Protein AF-A0A8J2NF61-F1 (afdb_monomer)

pLDDT: mean 75.64, std 18.75, range [23.52, 97.56]

Solvent-accessible surface area (backbone atoms only — not comparable to full-atom values): 39132 Å² total; per-residue (Å²): 112,72,52,61,68,61,52,54,60,71,24,39,60,78,70,60,97,86,65,74,91,70,101,68,91,78,82,49,68,45,54,24,46,35,42,34,38,42,14,49,82,55,104,59,37,68,61,49,48,54,55,46,53,54,45,41,53,51,30,41,52,40,53,55,45,45,60,73,76,47,69,57,66,57,55,39,48,50,37,54,77,70,64,51,61,78,91,74,47,69,84,48,62,67,56,49,53,50,42,49,49,54,50,56,77,29,54,48,72,49,77,43,70,58,77,91,35,49,76,41,52,74,64,52,49,20,57,46,37,67,73,53,64,90,49,87,51,72,32,22,32,43,46,58,53,31,28,36,36,42,44,32,61,70,35,51,56,28,44,67,68,38,41,65,45,39,34,40,33,43,35,85,62,77,87,62,97,35,76,32,44,42,28,32,46,38,73,32,51,60,38,48,51,32,36,41,75,72,31,64,93,53,38,61,42,52,36,32,38,92,67,67,74,73,50,42,81,46,30,30,56,75,57,64,49,85,60,82,54,42,17,70,57,57,39,78,54,92,84,88,90,88,84,90,91,88,91,93,89,90,95,94,90,90,93,90,95,93,92,91,94,93,92,90,89,90,91,81,79,51,56,41,55,87,42,62,63,89,79,37,84,88,57,57,71,62,27,35,56,32,51,36,41,74,32,54,36,46,57,76,53,68,75,24,41,61,82,57,86,74,65,54,83,92,41,68,69,64,46,57,59,48,58,38,70,63,25,58,50,31,46,52,48,47,42,53,46,28,61,70,46,61,71,84,65,93,85,52,94,88,60,64,85,47,50,45,57,36,11,26,44,39,46,45,66,56,48,61,38,57,32,92,86,80,67,45,45,27,33,54,60,57,68,72,50,76,92,48,78,86,73,44,54,69,69,61,54,52,26,71,40,53,53,50,49,44,50,54,28,47,75,33,64,42,37,70,50,39,72,71,54,29,56,52,46,51,49,32,29,75,74,57,69,62,87,77,88,58,68,69,55,69,62,90,64,76,82,77,75,70,81,79,88,39,72,93,69,37,72,45,70,37,45,87,86,38,26,32,38,59,50,17,59,74,67,32,22,29,4,50,53,39,45,73,60,31,59,96,81,47,94,42,41,83,63,38,63,62,68,45,77,36,42,50,60,75,29,24,52,56,44,73,66,52,99,86,60,42,58,66,57,50,25,63,74,71,71,52,64,85,68,46,46,41,74,45,35,64,61,38,46,100,84,40,76,43,50,58,64,52,24,70,56,24,15,37,20,36,29,73,40,55,56,41,53,76,63,48,63,42,60,56,54,72,69,67,78,78,81,87,79,94,76,70,95,84,63,82,39,88,47,81,43,84,79,58,97,87,37,55,70,41,64,75,34,39,82,42,12,28,39,76,44,67,39,51,93,83,64,44,71,62,53,60,27,61,82,58,67,37,93,47,70,68,56,44,38,70,33,21,62,53,43,37,97,90,44,43,68,82,39,62,54,62,54,24,28,43,31,56,23,62,21,96,70,42,83,62,80,133

InterPro domains:
  IPR018392 LysM domain [PF01476] (460-478)
  IPR018392 LysM domain [PF01476] (511-537)
  IPR0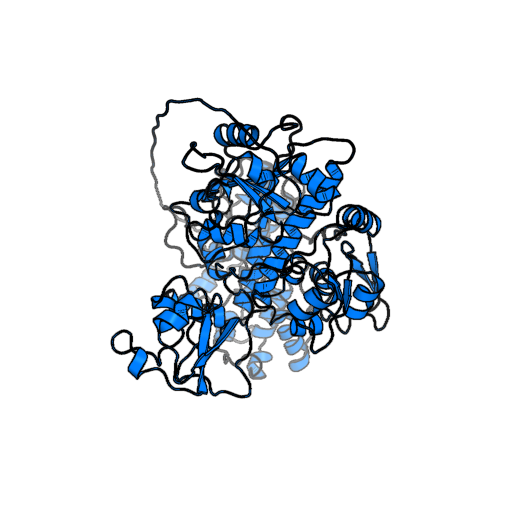18392 LysM domain [PS51782] (458-504)
  IPR018392 LysM domain [PS51782] (509-555)
  IPR018392 LysM domain [PS51782] (611-660)
  IPR018392 LysM domain [SM00257] (459-505)
  IPR018392 LysM domain [SM00257] (510-561)
  IPR018392 LysM domain [SM00257] (612-661)
  IPR018392 LysM domain [cd00118] (458-504)
  IPR018392 LysM domain [cd00118] (509-547)
  IPR052210 Secreted LysM effector LysM1-like [PTHR34997] (274-662)

Structure (mmCIF, N/CA/C/O backbone):
data_AF-A0A8J2NF61-F1
#
_entry.id   AF-A0A8J2NF61-F1
#
loop_
_atom_site.group_PDB
_atom_site.id
_atom_site.type_symbol
_atom_site.label_atom_id
_atom_site.label_alt_id
_atom_site.label_comp_id
_atom_site.label_asym_id
_atom_site.label_entity_id
_atom_site.label_seq_id
_atom_site.pdbx_PDB_ins_code
_atom_site.Cartn_x
_atom_site.Cartn_y
_atom_site.Cartn_z
_atom_site.occupancy
_atom_site.B_iso_or_equiv
_atom_site.auth_seq_id
_atom_site.auth_comp_id
_atom_site.auth_asym_id
_atom_site.auth_atom_id
_atom_site.pdbx_PDB_model_num
ATOM 1 N N . MET A 1 1 ? 17.157 3.181 0.635 1.00 55.59 1 MET A N 1
ATOM 2 C CA . MET A 1 1 ? 15.733 3.588 0.714 1.00 55.59 1 MET A CA 1
ATOM 3 C C . MET A 1 1 ? 15.510 4.379 1.998 1.00 55.59 1 MET A C 1
ATOM 5 O O . MET A 1 1 ? 16.414 4.394 2.833 1.00 55.59 1 MET A O 1
ATOM 9 N N . ALA A 1 2 ? 14.354 5.028 2.176 1.00 59.91 2 ALA A N 1
ATOM 10 C CA . ALA A 1 2 ? 13.912 5.368 3.531 1.00 59.91 2 ALA A CA 1
ATOM 11 C C . ALA A 1 2 ? 13.469 4.078 4.251 1.00 59.91 2 ALA A C 1
ATOM 13 O O . ALA A 1 2 ? 13.297 3.039 3.614 1.00 59.91 2 ALA A O 1
ATOM 14 N N . ARG A 1 3 ? 13.326 4.130 5.576 1.00 76.94 3 ARG A N 1
ATOM 15 C CA . ARG A 1 3 ? 12.734 3.046 6.371 1.00 76.94 3 ARG A CA 1
ATOM 16 C C . ARG A 1 3 ? 11.268 3.395 6.716 1.00 76.94 3 ARG A C 1
ATOM 18 O O . ARG A 1 3 ? 10.995 4.587 6.900 1.00 76.94 3 ARG A O 1
ATOM 25 N N . PRO A 1 4 ? 10.337 2.427 6.818 1.00 80.94 4 PRO A N 1
ATOM 26 C CA . PRO A 1 4 ? 8.906 2.673 7.050 1.00 80.94 4 PRO A CA 1
ATOM 27 C C . PRO A 1 4 ? 8.578 3.622 8.213 1.00 80.94 4 PRO A C 1
ATOM 29 O O . PRO A 1 4 ? 7.785 4.553 8.051 1.00 80.94 4 PRO A O 1
ATOM 32 N N . TYR A 1 5 ? 9.245 3.478 9.363 1.00 80.00 5 TYR A N 1
ATOM 33 C CA . TYR A 1 5 ? 9.085 4.396 10.495 1.00 80.00 5 TYR A CA 1
ATOM 34 C C . TYR A 1 5 ? 9.441 5.844 10.122 1.00 80.00 5 TYR A C 1
ATOM 36 O O . TYR A 1 5 ? 8.773 6.786 10.548 1.00 80.00 5 TYR A O 1
ATOM 44 N N . ALA A 1 6 ? 10.494 6.036 9.322 1.00 76.06 6 ALA A N 1
ATOM 45 C CA . ALA A 1 6 ? 10.950 7.355 8.899 1.00 76.06 6 ALA A CA 1
ATOM 46 C C . ALA A 1 6 ? 9.984 8.013 7.905 1.00 76.06 6 ALA A C 1
ATOM 48 O O . ALA A 1 6 ? 9.795 9.226 7.970 1.00 76.06 6 ALA A O 1
ATOM 49 N N . MET A 1 7 ? 9.349 7.225 7.031 1.00 82.00 7 MET A N 1
ATOM 50 C CA . MET A 1 7 ? 8.282 7.704 6.146 1.00 82.00 7 MET A CA 1
ATOM 51 C C . MET A 1 7 ? 7.106 8.216 6.985 1.00 82.00 7 MET A C 1
ATOM 53 O O . MET A 1 7 ? 6.833 9.415 6.972 1.00 82.00 7 MET A O 1
ATOM 57 N N . LEU A 1 8 ? 6.505 7.361 7.822 1.00 80.56 8 LEU A N 1
ATOM 58 C CA . LEU A 1 8 ? 5.384 7.744 8.691 1.00 80.56 8 LEU A CA 1
ATOM 59 C C . LEU A 1 8 ? 5.706 8.925 9.614 1.00 80.56 8 LEU A C 1
ATOM 61 O O . LEU A 1 8 ? 4.867 9.800 9.818 1.00 80.56 8 LEU A O 1
ATOM 65 N N . LYS A 1 9 ? 6.921 8.991 10.170 1.00 77.75 9 LYS A N 1
ATOM 66 C CA . LYS A 1 9 ? 7.352 10.124 11.001 1.00 77.75 9 LYS A CA 1
ATOM 67 C C . LYS A 1 9 ? 7.257 11.453 10.241 1.00 77.75 9 LYS A C 1
ATOM 69 O O . LYS A 1 9 ? 6.843 12.446 10.834 1.00 77.75 9 LYS A O 1
ATOM 74 N N . ASN A 1 10 ? 7.602 11.477 8.956 1.00 72.62 10 ASN A N 1
ATOM 75 C CA . ASN A 1 10 ? 7.527 12.687 8.136 1.00 72.62 10 ASN A CA 1
ATOM 76 C C . ASN A 1 10 ? 6.099 12.999 7.655 1.00 72.62 10 ASN A C 1
ATOM 78 O O . ASN A 1 10 ? 5.772 14.171 7.492 1.00 72.62 10 ASN A O 1
ATOM 82 N N . LEU A 1 11 ? 5.236 11.985 7.518 1.00 75.12 11 LEU A N 1
ATOM 83 C CA . LEU A 1 11 ? 3.799 12.167 7.259 1.00 75.12 11 LEU A CA 1
ATOM 84 C C . LEU A 1 11 ? 3.010 12.646 8.488 1.00 75.12 11 LEU A C 1
ATOM 86 O O . LEU A 1 11 ? 1.860 13.064 8.346 1.00 75.12 11 LEU A O 1
ATOM 90 N N . SER A 1 12 ? 3.590 12.569 9.692 1.00 70.81 12 SER A N 1
ATOM 91 C CA . SER A 1 12 ? 2.889 12.902 10.935 1.00 70.81 12 SER A CA 1
ATOM 92 C C . SER A 1 12 ? 2.620 14.405 11.093 1.00 70.81 12 SER A C 1
ATOM 94 O O . SER A 1 12 ? 3.511 15.248 10.953 1.00 70.81 12 SER A O 1
ATOM 96 N N . CYS A 1 13 ? 1.374 14.755 11.417 1.00 59.25 13 CYS A N 1
ATOM 97 C CA . CYS A 1 13 ? 0.970 16.138 11.639 1.00 59.25 13 CYS A CA 1
ATOM 98 C C . CYS A 1 13 ? 1.566 16.684 12.949 1.00 59.25 13 CYS A C 1
ATOM 100 O O . CYS A 1 13 ? 1.254 16.161 14.024 1.00 59.25 13 CYS A O 1
ATOM 102 N N . PRO A 1 14 ? 2.343 17.785 12.926 1.00 49.78 14 PRO A N 1
ATOM 103 C CA . PRO A 1 14 ? 2.642 18.513 14.151 1.00 49.78 14 PRO A CA 1
ATOM 104 C C . PRO A 1 14 ? 1.347 19.164 14.675 1.00 49.78 14 PRO A C 1
ATOM 106 O O . PRO A 1 14 ? 0.644 19.809 13.890 1.00 49.78 14 PRO A O 1
ATOM 109 N N . PRO A 1 15 ? 1.017 19.045 15.975 1.00 41.97 15 PRO A N 1
ATOM 110 C CA . PRO A 1 15 ? -0.194 19.650 16.519 1.00 41.97 15 PRO A CA 1
ATOM 111 C C . PRO A 1 15 ? -0.151 21.181 16.371 1.00 41.97 15 PRO A C 1
ATOM 113 O O . PRO A 1 15 ? 0.921 21.785 16.503 1.00 41.97 15 PRO A O 1
ATOM 116 N N . PRO A 1 16 ? -1.295 21.844 16.114 1.00 40.72 16 PRO A N 1
ATOM 117 C CA . PRO A 1 16 ? -1.340 23.296 15.991 1.00 40.72 16 PRO A CA 1
ATOM 118 C C . PRO A 1 16 ? -0.875 23.963 17.292 1.00 40.72 16 PRO A C 1
ATOM 120 O O . PRO A 1 16 ? -1.203 23.510 18.386 1.00 40.72 16 PRO A O 1
ATOM 123 N N . LEU A 1 17 ? -0.157 25.087 17.183 1.00 40.28 17 LEU A N 1
ATOM 124 C CA . LEU A 1 17 ? 0.559 25.763 18.287 1.00 40.28 17 LEU A CA 1
ATOM 125 C C . LEU A 1 17 ? -0.300 26.215 19.494 1.00 40.28 17 LEU A C 1
ATOM 127 O O . LEU A 1 17 ? 0.250 26.723 20.466 1.00 40.28 17 LEU A O 1
ATOM 131 N N . ARG A 1 18 ? -1.628 26.046 19.453 1.00 39.50 18 ARG A N 1
ATOM 132 C CA . ARG A 1 18 ? -2.535 26.238 20.602 1.00 39.50 18 ARG A CA 1
ATOM 133 C C . ARG A 1 18 ? -2.786 24.961 21.422 1.00 39.50 18 ARG A C 1
ATOM 135 O O . ARG A 1 18 ? -3.383 25.061 22.486 1.00 39.50 18 ARG A O 1
ATOM 142 N N . MET A 1 19 ? -2.371 23.782 20.949 1.00 40.25 19 MET A N 1
ATOM 143 C CA . MET A 1 19 ? -2.705 22.475 21.535 1.00 40.25 19 MET A CA 1
ATOM 144 C C . MET A 1 19 ? -1.471 21.680 21.981 1.00 40.25 19 MET A C 1
ATOM 146 O O . MET A 1 19 ? -1.219 20.569 21.519 1.00 40.25 19 MET A O 1
ATOM 150 N N . GLN A 1 20 ? -0.731 22.225 22.947 1.00 34.28 20 GLN A N 1
ATOM 151 C CA . GLN A 1 20 ? 0.020 21.417 23.912 1.00 34.28 20 GLN A CA 1
ATOM 152 C C . GLN A 1 20 ? -0.138 22.031 25.316 1.00 34.28 20 GLN A C 1
ATOM 154 O O . GLN A 1 20 ? -0.171 23.259 25.418 1.00 34.28 20 GLN A O 1
ATOM 159 N N . PRO A 1 21 ? -0.217 21.224 26.395 1.00 42.59 21 PRO A N 1
ATOM 160 C CA . PRO A 1 21 ? -0.034 19.772 26.433 1.00 42.59 21 PRO A CA 1
ATOM 161 C C . PRO A 1 21 ? -1.347 18.974 26.571 1.00 42.59 21 PRO A C 1
ATOM 163 O O . PRO A 1 21 ? -2.192 19.284 27.405 1.00 42.59 21 PRO A O 1
ATOM 166 N N . VAL A 1 22 ? -1.454 17.862 25.838 1.00 35.28 22 VAL A N 1
ATOM 167 C CA . VAL A 1 22 ? -2.349 16.739 26.172 1.00 35.28 22 VAL A CA 1
ATOM 168 C C . VAL A 1 22 ? -1.503 15.459 26.169 1.00 35.28 22 VAL A C 1
ATOM 170 O O . VAL A 1 22 ? -0.824 15.202 25.174 1.00 35.28 22 VAL A O 1
ATOM 173 N N . PRO A 1 23 ? -1.492 14.652 27.246 1.00 39.75 23 PRO A N 1
ATOM 174 C CA . PRO A 1 23 ? -0.738 13.402 27.280 1.00 39.75 23 PRO A CA 1
ATOM 175 C C . PRO A 1 23 ? -1.508 12.281 26.559 1.00 39.75 23 PRO A C 1
ATOM 177 O O . PRO A 1 23 ? -2.291 11.556 27.169 1.00 39.75 23 PRO A O 1
ATOM 180 N N . GLY A 1 24 ? -1.286 12.127 25.250 1.00 36.94 24 GLY A N 1
ATOM 181 C CA . GLY A 1 24 ? -1.871 11.038 24.461 1.00 36.94 24 GLY A CA 1
ATOM 182 C C . GLY A 1 24 ? -1.323 10.967 23.035 1.00 36.94 24 GLY A C 1
ATOM 183 O O . GLY A 1 24 ? -1.363 11.951 22.303 1.00 36.94 24 GLY A O 1
ATOM 184 N N . ASN A 1 25 ? -0.828 9.794 22.627 1.00 42.88 25 ASN A N 1
ATOM 185 C CA . ASN A 1 25 ? -0.197 9.571 21.319 1.00 42.88 25 ASN A CA 1
ATOM 186 C C . ASN A 1 25 ? -1.224 9.382 20.183 1.00 42.88 25 ASN A C 1
ATOM 188 O O . ASN A 1 25 ? -1.241 8.335 19.536 1.00 42.88 25 ASN A O 1
ATOM 192 N N . ILE A 1 26 ? -2.064 10.385 19.912 1.00 39.31 26 ILE A N 1
ATOM 193 C CA . ILE A 1 26 ? -2.838 10.419 18.661 1.00 39.31 26 ILE A CA 1
ATOM 194 C C . ILE A 1 26 ? -1.869 10.804 17.536 1.00 39.31 26 ILE A C 1
ATOM 196 O O . ILE A 1 26 ? -1.595 11.982 17.309 1.00 39.31 26 ILE A O 1
ATOM 200 N N . LYS A 1 27 ? -1.306 9.798 16.856 1.00 49.47 27 LYS A N 1
ATOM 201 C CA . LYS A 1 27 ? -0.513 10.002 15.638 1.00 49.47 27 LYS A CA 1
ATOM 202 C C . LYS A 1 27 ? -1.470 10.306 14.481 1.00 49.47 27 LYS A C 1
ATOM 204 O O . LYS A 1 27 ? -1.953 9.392 13.825 1.00 49.47 27 LYS A O 1
ATOM 209 N N . CYS A 1 28 ? -1.767 11.584 14.266 1.00 58.38 28 CYS A N 1
ATOM 210 C CA . CYS A 1 28 ? -2.411 12.030 13.033 1.00 58.38 28 CYS A CA 1
ATOM 211 C C . CYS A 1 28 ? -1.378 12.005 11.894 1.00 58.38 28 CYS A C 1
ATOM 213 O O . CYS A 1 28 ? -0.247 12.465 12.083 1.00 58.38 28 CYS A O 1
ATOM 215 N N . TYR A 1 29 ? -1.762 11.462 10.743 1.00 65.19 29 TYR A N 1
ATOM 216 C CA . TYR A 1 29 ? -0.934 11.346 9.546 1.00 65.19 29 TYR A CA 1
ATOM 217 C C . TYR A 1 29 ? -1.628 12.023 8.360 1.00 65.19 29 TYR A C 1
ATOM 219 O O . TYR A 1 29 ? -2.853 12.080 8.309 1.00 65.19 29 TYR A O 1
ATOM 227 N N . THR A 1 30 ? -0.835 12.520 7.415 1.00 73.06 30 THR A N 1
ATOM 228 C CA . THR A 1 30 ? -1.308 13.038 6.121 1.00 73.06 30 THR A CA 1
ATOM 229 C C . THR A 1 30 ? -1.265 11.945 5.052 1.00 73.06 30 THR A C 1
ATOM 231 O O . THR A 1 30 ? -0.402 11.065 5.113 1.00 73.06 30 THR A O 1
ATOM 234 N N . TYR A 1 31 ? -2.170 12.017 4.069 1.00 81.94 31 TYR A N 1
ATOM 235 C CA . TYR A 1 31 ? -2.072 11.228 2.836 1.00 81.94 31 TYR A CA 1
ATOM 236 C C . TYR A 1 31 ? -0.766 11.531 2.099 1.00 81.94 31 TYR A C 1
ATOM 238 O O . TYR A 1 31 ? -0.239 12.648 2.187 1.00 81.94 31 TYR A O 1
ATOM 246 N N . TRP A 1 32 ? -0.252 10.545 1.367 1.00 88.75 32 TRP A N 1
ATOM 247 C CA . TRP A 1 32 ? 1.003 10.669 0.634 1.00 88.75 32 TRP A CA 1
ATOM 248 C C . TRP A 1 32 ? 0.960 10.011 -0.736 1.00 88.75 32 TRP A C 1
ATOM 250 O O . TRP A 1 32 ? 0.168 9.112 -0.986 1.00 88.75 32 TRP A O 1
ATOM 260 N N . GLY A 1 33 ? 1.844 10.456 -1.623 1.00 90.56 33 GLY A N 1
ATOM 261 C CA . GLY A 1 33 ? 1.834 10.050 -3.020 1.00 90.56 33 GLY A CA 1
ATOM 262 C C . GLY A 1 33 ? 1.911 11.258 -3.939 1.00 90.56 33 GLY A C 1
ATOM 263 O O . GLY A 1 33 ? 2.716 12.159 -3.699 1.00 90.56 33 GLY A O 1
ATOM 264 N N . PHE A 1 34 ? 1.137 11.253 -5.022 1.00 94.25 34 PHE A N 1
ATOM 265 C CA . PHE A 1 34 ? 1.374 12.136 -6.166 1.00 94.25 34 PHE A CA 1
ATOM 266 C C . PHE A 1 34 ? 0.077 12.574 -6.847 1.00 94.25 34 PHE A C 1
ATOM 268 O O . PHE A 1 34 ? -0.780 11.742 -7.133 1.00 94.25 34 PHE A O 1
ATOM 275 N N . THR A 1 35 ? -0.019 13.845 -7.236 1.00 94.56 35 THR A N 1
ATOM 276 C CA . THR A 1 35 ? -0.962 14.251 -8.290 1.00 94.56 35 THR A CA 1
ATOM 277 C C . THR A 1 35 ? -0.539 13.680 -9.639 1.00 94.56 35 THR A C 1
ATOM 279 O O . THR A 1 35 ? 0.636 13.765 -10.003 1.00 94.56 35 THR A O 1
ATOM 282 N N . ILE A 1 36 ? -1.494 13.146 -10.401 1.00 96.31 36 ILE A N 1
ATOM 283 C CA . ILE A 1 36 ? -1.304 12.625 -11.755 1.00 96.31 36 ILE A CA 1
ATOM 284 C C . ILE A 1 36 ? -2.250 13.302 -12.754 1.00 96.31 36 ILE A C 1
ATOM 286 O O . ILE A 1 36 ? -3.471 13.223 -12.642 1.00 96.31 36 ILE A O 1
ATOM 290 N N . TYR A 1 37 ? -1.668 13.957 -13.759 1.00 96.75 37 TYR A N 1
ATOM 291 C CA . TYR A 1 37 ? -2.390 14.637 -14.835 1.00 96.75 37 TYR A CA 1
ATOM 292 C C . TYR A 1 37 ? -2.579 13.719 -16.043 1.00 96.75 37 TYR A C 1
ATOM 294 O O . TYR A 1 37 ? -1.600 13.203 -16.583 1.00 96.75 37 TYR A O 1
ATOM 302 N N . ARG A 1 38 ? -3.824 13.564 -16.506 1.00 96.94 38 ARG A N 1
ATOM 303 C CA . ARG A 1 38 ? -4.162 12.927 -17.785 1.00 96.94 38 ARG A CA 1
ATOM 304 C C . ARG A 1 38 ? -4.278 13.996 -18.868 1.00 96.94 38 ARG A C 1
ATOM 306 O O . ARG A 1 38 ? -5.183 14.828 -18.817 1.00 96.94 38 ARG A O 1
ATOM 313 N N . THR A 1 39 ? -3.408 13.937 -19.874 1.00 96.94 39 THR A N 1
ATOM 314 C CA . THR A 1 39 ? -3.374 14.919 -20.978 1.00 96.94 39 THR A CA 1
ATOM 315 C C . THR A 1 39 ? -3.569 14.297 -22.360 1.00 96.94 39 THR A C 1
ATOM 317 O O . THR A 1 39 ? -3.277 14.925 -23.376 1.00 96.94 39 THR A O 1
ATOM 320 N N . HIS A 1 40 ? -4.085 13.064 -22.432 1.00 94.88 40 HIS A N 1
ATOM 321 C CA . HIS A 1 40 ? -4.491 12.471 -23.706 1.00 94.88 40 HIS A CA 1
ATOM 322 C C . HIS A 1 40 ? -5.834 11.729 -23.655 1.00 94.88 40 HIS A C 1
ATOM 324 O O . HIS A 1 40 ? -6.007 10.733 -22.940 1.00 94.88 40 HIS A O 1
ATOM 330 N N . TYR A 1 41 ? -6.762 12.181 -24.498 1.00 93.31 41 TYR A N 1
ATOM 331 C CA . TYR A 1 41 ? -8.118 11.658 -24.623 1.00 93.31 41 TYR A CA 1
ATOM 332 C C . TYR A 1 41 ? -8.339 11.128 -26.044 1.00 93.31 41 TYR A C 1
ATOM 334 O O . TYR A 1 41 ? -8.246 11.850 -27.035 1.00 93.31 41 TYR A O 1
ATOM 342 N N . SER A 1 42 ? -8.608 9.829 -26.166 1.00 87.50 42 SER A N 1
ATOM 343 C CA . SER A 1 42 ? -8.864 9.173 -27.452 1.00 87.50 42 SER A CA 1
ATOM 344 C C . SER A 1 42 ? -9.778 7.952 -27.281 1.00 87.50 42 SER A C 1
ATOM 346 O O . SER A 1 42 ? -9.971 7.507 -26.148 1.00 87.50 42 SER A O 1
ATOM 348 N N . PRO A 1 43 ? -10.364 7.392 -28.365 1.00 77.56 43 PRO A N 1
ATOM 349 C CA . PRO A 1 43 ? -11.260 6.226 -28.309 1.00 77.56 43 PRO A CA 1
ATOM 350 C C . PRO A 1 43 ? -10.567 4.923 -27.854 1.00 77.56 43 PRO A C 1
ATOM 352 O O . PRO A 1 43 ? -10.345 4.001 -28.639 1.00 77.56 43 PRO A O 1
ATOM 355 N N . GLY A 1 44 ? -10.225 4.857 -26.569 1.00 75.94 44 GLY A N 1
ATOM 356 C CA . GLY A 1 44 ? -9.436 3.800 -25.942 1.00 75.94 44 GLY A CA 1
ATOM 357 C C . GLY A 1 44 ? -8.659 4.257 -24.701 1.00 75.94 44 GLY A C 1
ATOM 358 O O . GLY A 1 44 ? -8.409 3.420 -23.830 1.00 75.94 44 GLY A O 1
ATOM 359 N N . SER A 1 45 ? -8.336 5.554 -24.567 1.00 84.38 45 SER A N 1
ATOM 360 C CA . SER A 1 45 ? -7.432 6.008 -23.500 1.00 84.38 45 SER A CA 1
ATOM 361 C C . SER A 1 45 ? -8.040 6.015 -22.100 1.00 84.38 45 SER A C 1
ATOM 363 O O . SER A 1 45 ? -7.279 5.969 -21.144 1.00 84.38 45 SER A O 1
ATOM 365 N N . ASP A 1 46 ? -9.367 5.944 -21.947 1.00 84.50 46 ASP A N 1
ATOM 366 C CA . ASP A 1 46 ? -10.006 5.731 -20.633 1.00 84.50 46 ASP A CA 1
ATOM 367 C C . ASP A 1 46 ? -9.549 4.405 -20.009 1.00 84.50 46 ASP A C 1
ATOM 369 O O . ASP A 1 46 ? -9.138 4.341 -18.856 1.00 84.50 46 ASP A O 1
ATOM 373 N N . LYS A 1 47 ? -9.491 3.346 -20.820 1.00 80.94 47 LYS A N 1
ATOM 374 C CA . LYS A 1 47 ? -9.008 2.032 -20.388 1.00 80.94 47 LYS A CA 1
ATOM 375 C C . LYS A 1 47 ? -7.490 2.004 -20.178 1.00 80.94 47 LYS A C 1
ATOM 377 O O . LYS A 1 47 ? -6.994 1.229 -19.364 1.00 80.94 47 LYS A O 1
ATOM 382 N N . GLN A 1 48 ? -6.737 2.809 -20.930 1.00 83.44 48 GLN A N 1
ATOM 383 C CA . GLN A 1 48 ? -5.288 2.952 -20.727 1.00 83.44 48 GLN A CA 1
ATOM 384 C C . GLN A 1 48 ? -4.999 3.736 -19.437 1.00 83.44 48 GLN A C 1
ATOM 386 O O . GLN A 1 48 ? -4.044 3.421 -18.741 1.00 83.44 48 GLN A O 1
ATOM 391 N N . TRP A 1 49 ? -5.859 4.689 -19.081 1.00 89.69 49 TRP A N 1
ATOM 392 C CA . TRP A 1 49 ? -5.840 5.430 -17.823 1.00 89.69 49 TRP A CA 1
ATOM 393 C C . TRP A 1 49 ? -6.180 4.533 -16.623 1.00 89.69 49 TRP A C 1
ATOM 395 O O . TRP A 1 49 ? -5.374 4.444 -15.700 1.00 89.69 49 TRP A O 1
ATOM 405 N N . GLU A 1 50 ? -7.266 3.753 -16.687 1.00 84.25 50 GLU A N 1
ATOM 406 C CA . GLU A 1 50 ? -7.585 2.704 -15.699 1.00 84.25 50 GLU A CA 1
ATOM 407 C C . GLU A 1 50 ? -6.417 1.713 -15.505 1.00 84.25 50 GLU A C 1
ATOM 409 O O . GLU A 1 50 ? -6.008 1.431 -14.378 1.00 84.25 50 GLU A O 1
ATOM 414 N N . GLU A 1 51 ? -5.840 1.198 -16.601 1.00 79.94 51 GLU A N 1
ATOM 415 C CA . GLU A 1 51 ? -4.704 0.261 -16.564 1.00 79.94 51 GLU A CA 1
ATOM 416 C C . GLU A 1 51 ? -3.414 0.911 -16.022 1.00 79.94 51 GLU A C 1
ATOM 418 O O . GLU A 1 51 ? -2.556 0.210 -15.482 1.00 79.94 51 GLU A O 1
ATOM 423 N N . LEU A 1 52 ? -3.269 2.236 -16.123 1.00 83.94 52 LEU A N 1
ATOM 424 C CA . LEU A 1 52 ? -2.128 2.981 -15.589 1.00 83.94 52 LEU A CA 1
ATOM 425 C C . LEU A 1 52 ? -2.265 3.206 -14.081 1.00 83.94 52 LEU A C 1
ATOM 427 O O . LEU A 1 52 ? -1.304 2.968 -13.351 1.00 83.94 52 LEU A O 1
ATOM 431 N N . LEU A 1 53 ? -3.448 3.608 -13.611 1.00 83.44 53 LEU A N 1
ATOM 432 C CA . LEU A 1 53 ? -3.727 3.819 -12.188 1.00 83.44 53 LEU A CA 1
ATOM 433 C C . LEU A 1 53 ? -3.660 2.499 -11.400 1.00 83.44 53 LEU A C 1
ATOM 435 O O . LEU A 1 53 ? -2.979 2.439 -10.376 1.00 83.44 53 LEU A O 1
ATOM 439 N N . ASP A 1 54 ? -4.248 1.411 -11.921 1.00 75.50 54 ASP A N 1
ATOM 440 C CA . ASP A 1 54 ? -4.091 0.058 -11.358 1.00 75.50 54 ASP A CA 1
ATOM 441 C C . ASP A 1 54 ? -2.611 -0.362 -11.305 1.00 75.50 54 ASP A C 1
ATOM 443 O O . ASP A 1 54 ? -2.142 -0.877 -10.288 1.00 75.50 54 ASP A O 1
ATOM 447 N N . CYS A 1 55 ? -1.840 -0.081 -12.363 1.00 77.81 55 CYS A N 1
ATOM 448 C CA . CYS A 1 55 ? -0.412 -0.384 -12.392 1.00 77.81 55 CYS A CA 1
ATOM 449 C C . CYS A 1 55 ? 0.374 0.404 -11.333 1.00 77.81 55 CYS A C 1
ATOM 451 O O . CYS A 1 55 ? 1.190 -0.190 -10.630 1.00 77.81 55 CYS A O 1
ATOM 453 N N . LEU A 1 56 ? 0.138 1.712 -11.199 1.00 81.69 56 LEU A N 1
ATOM 454 C CA . LEU A 1 56 ? 0.826 2.573 -10.230 1.00 81.69 56 LEU A CA 1
ATOM 455 C C . LEU A 1 56 ? 0.509 2.152 -8.786 1.00 81.69 56 LEU A C 1
ATOM 457 O O . LEU A 1 56 ? 1.438 1.941 -8.006 1.00 81.69 56 LEU A O 1
ATOM 461 N N . ASN A 1 57 ? -0.772 1.938 -8.463 1.00 80.06 57 ASN A N 1
ATOM 462 C CA . ASN A 1 57 ? -1.208 1.485 -7.139 1.00 80.06 57 ASN A CA 1
ATOM 463 C C . ASN A 1 57 ? -0.633 0.102 -6.800 1.00 80.06 57 ASN A C 1
ATOM 465 O O . ASN A 1 57 ? 0.038 -0.052 -5.779 1.00 80.06 57 ASN A O 1
ATOM 469 N N . ARG A 1 58 ? -0.777 -0.897 -7.690 1.00 73.38 58 ARG A N 1
ATOM 470 C CA . ARG A 1 58 ? -0.197 -2.232 -7.455 1.00 73.38 58 ARG A CA 1
ATOM 471 C C . ARG A 1 58 ? 1.320 -2.184 -7.316 1.00 73.38 58 ARG A C 1
ATOM 473 O O . ARG A 1 58 ? 1.858 -2.876 -6.460 1.00 73.38 58 ARG A O 1
ATOM 480 N N . GLN A 1 59 ? 2.033 -1.399 -8.129 1.00 76.00 59 GLN A N 1
ATOM 481 C CA . GLN A 1 59 ? 3.488 -1.273 -7.990 1.00 76.00 59 GLN A CA 1
ATOM 482 C C . GLN A 1 59 ? 3.896 -0.612 -6.668 1.00 76.00 59 GLN A C 1
ATOM 484 O O . GLN A 1 59 ? 4.930 -0.994 -6.120 1.00 76.00 59 GLN A O 1
ATOM 489 N N . MET A 1 60 ? 3.089 0.302 -6.119 1.00 79.38 60 MET A N 1
ATOM 490 C CA . MET A 1 60 ? 3.341 0.874 -4.798 1.00 79.38 60 MET A CA 1
ATOM 491 C C . MET A 1 60 ? 3.195 -0.176 -3.690 1.00 79.38 60 MET A C 1
ATOM 493 O O . MET A 1 60 ? 4.161 -0.420 -2.966 1.00 79.38 60 MET A O 1
ATOM 497 N N . SER A 1 61 ? 2.064 -0.884 -3.613 1.00 74.00 61 SER A N 1
ATOM 498 C CA . SER A 1 61 ? 1.852 -1.936 -2.602 1.00 74.00 61 SER A CA 1
ATOM 499 C C . SER A 1 61 ? 2.826 -3.114 -2.752 1.00 74.00 61 SER A C 1
ATOM 501 O O . SER A 1 61 ? 3.273 -3.684 -1.758 1.00 74.00 61 SER A O 1
ATOM 503 N N . LEU A 1 62 ? 3.253 -3.450 -3.979 1.00 69.75 62 LEU A N 1
ATOM 504 C CA . LEU A 1 62 ? 4.344 -4.407 -4.227 1.00 69.75 62 LEU A CA 1
ATOM 505 C C . LEU A 1 62 ? 5.682 -3.927 -3.638 1.00 69.75 62 LEU A C 1
ATOM 507 O O . LEU A 1 62 ? 6.407 -4.714 -3.026 1.00 69.75 62 LEU A O 1
ATOM 511 N N . ALA A 1 63 ? 6.011 -2.644 -3.807 1.00 71.69 63 ALA A N 1
ATOM 512 C CA . ALA A 1 63 ? 7.254 -2.054 -3.316 1.00 71.69 63 ALA A CA 1
ATOM 513 C C . ALA A 1 63 ? 7.240 -1.807 -1.792 1.00 71.69 63 ALA A C 1
ATOM 515 O O . ALA A 1 63 ? 8.282 -1.917 -1.148 1.00 71.69 63 ALA A O 1
ATOM 516 N N . LEU A 1 64 ? 6.073 -1.557 -1.188 1.00 74.38 64 LEU A N 1
ATOM 517 C CA . LEU A 1 64 ? 5.882 -1.587 0.269 1.00 74.38 64 LEU A CA 1
ATOM 518 C C . LEU A 1 64 ? 5.957 -3.026 0.810 1.00 74.38 64 LEU A C 1
ATOM 520 O O . LEU A 1 64 ? 6.565 -3.266 1.855 1.00 74.38 64 LEU A O 1
ATOM 524 N N . GLY A 1 65 ? 5.425 -4.001 0.065 1.00 69.38 65 GLY A N 1
ATOM 525 C CA . GLY A 1 65 ? 5.512 -5.432 0.364 1.00 69.38 65 GLY A CA 1
ATOM 526 C C . GLY A 1 65 ? 6.947 -5.924 0.573 1.00 69.38 65 GLY A C 1
ATOM 527 O O . GLY A 1 65 ? 7.197 -6.657 1.522 1.00 69.38 65 GLY A O 1
ATOM 528 N N . TYR A 1 66 ? 7.914 -5.420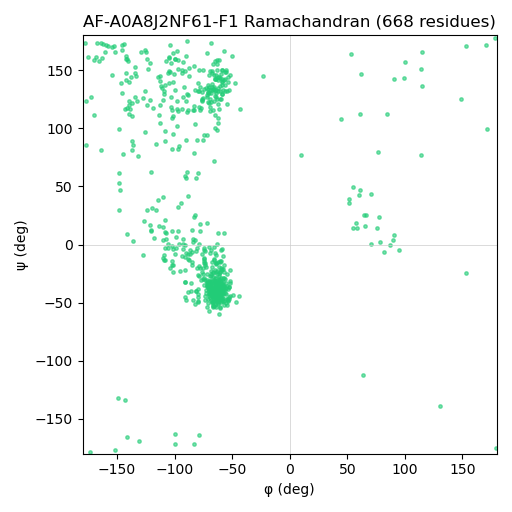 -0.204 1.00 65.94 66 TYR A N 1
ATOM 529 C CA . TYR A 1 66 ? 9.345 -5.722 -0.034 1.00 65.94 66 TYR A CA 1
ATOM 530 C C . TYR A 1 66 ? 9.875 -5.496 1.398 1.00 65.94 66 TYR A C 1
ATOM 532 O O . TYR A 1 66 ? 10.769 -6.217 1.855 1.00 65.94 66 TYR A O 1
ATOM 540 N N . PHE A 1 67 ? 9.339 -4.504 2.118 1.00 66.56 67 PHE A N 1
ATOM 541 C CA . PHE A 1 67 ? 9.697 -4.240 3.514 1.00 66.56 67 PHE A CA 1
ATOM 542 C C . PHE A 1 67 ? 9.034 -5.227 4.485 1.00 66.56 67 PHE A C 1
ATOM 544 O O . PHE A 1 67 ? 9.624 -5.567 5.507 1.00 66.56 67 PHE A O 1
ATOM 551 N N . ARG A 1 68 ? 7.843 -5.737 4.146 1.00 68.06 68 ARG A N 1
ATOM 552 C CA . ARG A 1 68 ? 7.089 -6.741 4.922 1.00 68.06 68 ARG A CA 1
ATOM 553 C C . ARG A 1 68 ? 7.865 -8.060 5.066 1.00 68.06 68 ARG A C 1
ATOM 555 O O . ARG A 1 68 ? 7.703 -8.763 6.063 1.00 68.06 68 ARG A O 1
ATOM 562 N N . ASP A 1 69 ? 8.743 -8.329 4.098 1.00 62.00 69 ASP A N 1
ATOM 563 C CA . ASP A 1 69 ? 9.613 -9.505 4.007 1.00 62.00 69 ASP A CA 1
ATOM 564 C C . ASP A 1 69 ? 11.049 -9.267 4.527 1.00 62.00 69 ASP A C 1
ATOM 566 O O . ASP A 1 69 ? 11.940 -10.089 4.281 1.00 62.00 69 ASP A O 1
ATOM 570 N N . GLN A 1 70 ? 11.314 -8.150 5.214 1.00 64.62 70 GLN A N 1
ATOM 571 C CA . GLN A 1 70 ? 12.560 -7.919 5.963 1.00 64.62 70 GLN A CA 1
ATOM 572 C C . GLN A 1 70 ? 12.393 -8.344 7.428 1.00 64.62 70 GLN A C 1
ATOM 574 O O . GLN A 1 70 ? 11.281 -8.356 7.959 1.00 64.62 70 GLN A O 1
ATOM 579 N N . GLU A 1 71 ? 13.503 -8.642 8.106 1.00 70.12 71 GLU A N 1
ATOM 580 C CA . GLU A 1 71 ? 13.484 -8.775 9.566 1.00 70.12 71 GLU A CA 1
ATOM 581 C C . GLU A 1 71 ? 13.169 -7.402 10.183 1.00 70.12 71 GLU A C 1
ATOM 583 O O . GLU A 1 71 ? 13.721 -6.380 9.775 1.00 70.12 71 GLU A O 1
ATOM 588 N N . TRP A 1 72 ? 12.259 -7.335 11.152 1.00 74.88 72 TRP A N 1
ATOM 589 C CA . TRP A 1 72 ? 11.839 -6.051 11.733 1.00 74.88 72 TRP A CA 1
ATOM 590 C C . TRP A 1 72 ? 12.906 -5.485 12.690 1.00 74.88 72 TRP A C 1
ATOM 592 O O . TRP A 1 72 ? 12.972 -4.278 12.921 1.00 74.88 72 TRP A O 1
ATOM 602 N N . GLU A 1 73 ? 13.804 -6.335 13.194 1.00 74.56 73 GLU A N 1
ATOM 603 C CA . GLU A 1 73 ? 14.999 -5.968 13.955 1.00 74.56 73 GLU A CA 1
ATOM 604 C C . GLU A 1 73 ? 15.911 -4.998 13.183 1.00 74.56 73 GLU A C 1
ATOM 606 O O . GLU A 1 73 ? 16.565 -4.153 13.795 1.00 74.56 73 GLU A O 1
ATOM 611 N N . ASP A 1 74 ? 15.906 -5.068 11.852 1.00 69.81 74 ASP A N 1
ATOM 612 C CA . ASP A 1 74 ? 16.644 -4.195 10.936 1.00 69.81 74 ASP A CA 1
ATOM 613 C C . ASP A 1 74 ? 16.135 -2.738 10.984 1.00 69.81 74 ASP A C 1
ATOM 615 O O . ASP A 1 74 ? 16.912 -1.785 10.871 1.00 69.81 74 ASP A O 1
ATOM 619 N N . GLU A 1 75 ? 14.831 -2.554 11.226 1.00 75.62 75 GLU A N 1
ATOM 620 C CA . GLU A 1 75 ? 14.221 -1.250 11.512 1.00 75.62 75 GLU A CA 1
ATOM 621 C C . GLU A 1 75 ? 14.742 -0.706 12.847 1.00 75.62 75 GLU A C 1
ATOM 623 O O . GLU A 1 75 ? 15.142 0.454 12.949 1.00 75.62 75 GLU A O 1
ATOM 628 N N . VAL A 1 76 ? 14.790 -1.565 13.868 1.00 72.69 76 VAL A N 1
ATOM 629 C CA . VAL A 1 76 ? 15.229 -1.213 15.225 1.00 72.69 76 VAL A CA 1
ATOM 630 C C . VAL A 1 76 ? 16.731 -0.908 15.268 1.00 72.69 76 VAL A C 1
ATOM 632 O O . VAL A 1 76 ? 17.158 -0.037 16.027 1.00 72.69 76 VAL A O 1
ATOM 635 N N . LEU A 1 77 ? 17.549 -1.595 14.465 1.00 69.06 77 LEU A N 1
ATOM 636 C CA . LEU A 1 77 ? 18.965 -1.274 14.259 1.00 69.06 77 LEU A CA 1
ATOM 637 C C . LEU A 1 77 ? 19.117 0.094 13.583 1.00 69.06 77 LEU A C 1
ATOM 639 O O . LEU A 1 77 ? 19.756 0.980 14.148 1.00 69.06 77 LEU A O 1
ATOM 643 N N . TRP A 1 78 ? 18.427 0.324 12.464 1.00 74.00 78 TRP A N 1
ATOM 644 C CA . TRP A 1 78 ? 18.457 1.611 11.765 1.00 74.00 78 TRP A CA 1
ATOM 645 C C . TRP A 1 78 ? 17.989 2.784 12.647 1.00 74.00 78 TRP A C 1
ATOM 647 O O . TRP A 1 78 ? 18.585 3.860 12.627 1.00 74.00 78 TRP A O 1
ATOM 657 N N . GLN A 1 79 ? 16.957 2.583 13.474 1.00 70.38 79 GLN A N 1
ATOM 658 C CA . GLN A 1 79 ? 16.474 3.587 14.430 1.00 70.38 79 GLN A CA 1
ATOM 659 C C . GLN A 1 79 ? 17.517 3.932 15.510 1.00 70.38 79 GLN A C 1
ATOM 661 O O . GLN A 1 79 ? 17.600 5.097 15.912 1.00 70.38 79 GLN A O 1
ATOM 666 N N . LYS A 1 80 ? 18.318 2.956 15.968 1.00 67.69 80 LYS A N 1
ATOM 667 C CA . LYS A 1 80 ? 19.439 3.183 16.902 1.00 67.69 80 LYS A CA 1
ATOM 668 C C . LYS A 1 80 ? 20.568 3.962 16.230 1.00 67.69 80 LYS A C 1
ATOM 670 O O . LYS A 1 80 ? 21.020 4.957 16.792 1.00 67.69 80 LYS A O 1
ATOM 675 N N . ASP A 1 81 ? 20.976 3.552 15.030 1.00 68.81 81 ASP A N 1
ATOM 676 C CA . ASP A 1 81 ? 22.080 4.175 14.284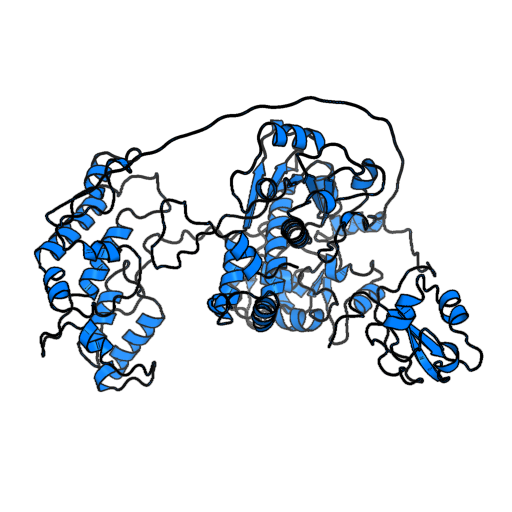 1.00 68.81 81 ASP A CA 1
ATOM 677 C C . ASP A 1 81 ? 21.763 5.624 13.883 1.00 68.81 81 ASP A C 1
ATOM 679 O O . ASP A 1 81 ? 22.625 6.499 13.940 1.00 68.81 81 ASP A O 1
ATOM 683 N N . MET A 1 82 ? 20.497 5.910 13.563 1.00 61.50 82 MET A N 1
ATOM 684 C CA . MET A 1 82 ? 19.986 7.265 13.314 1.00 61.50 82 MET A CA 1
ATOM 685 C C . MET A 1 82 ? 19.737 8.079 14.596 1.00 61.50 82 MET A C 1
ATOM 687 O O . MET A 1 82 ? 19.095 9.131 14.542 1.00 61.50 82 MET A O 1
ATOM 691 N N . CYS A 1 83 ? 20.212 7.610 15.756 1.00 57.84 83 CYS A N 1
ATOM 692 C CA . CYS A 1 83 ? 20.092 8.272 17.057 1.00 57.84 83 CYS A CA 1
ATOM 693 C C . CYS A 1 83 ? 18.652 8.695 17.414 1.00 57.84 83 CYS A C 1
ATOM 695 O O . CYS A 1 83 ? 18.435 9.737 18.042 1.00 57.84 83 CYS A O 1
ATOM 697 N N . CYS A 1 84 ? 17.643 7.904 17.027 1.00 63.62 84 CYS A N 1
ATOM 698 C CA . CYS A 1 84 ? 16.272 8.161 17.463 1.00 63.62 84 CYS A CA 1
ATOM 699 C C . CYS A 1 84 ? 16.162 7.995 18.987 1.00 63.62 84 CYS A C 1
ATOM 701 O O . CYS A 1 84 ? 16.806 7.137 19.586 1.00 63.62 84 CYS A O 1
ATOM 703 N N . ALA A 1 85 ? 15.312 8.798 19.635 1.00 68.38 85 ALA A N 1
ATOM 704 C CA . ALA A 1 85 ? 15.037 8.624 21.060 1.00 68.38 85 ALA A CA 1
ATOM 705 C C . ALA A 1 85 ? 14.490 7.199 21.320 1.00 68.38 85 ALA A C 1
ATOM 707 O O . ALA A 1 85 ? 13.551 6.812 20.626 1.00 68.38 85 ALA A O 1
ATOM 708 N N . PRO A 1 86 ? 14.981 6.433 22.319 1.00 66.81 86 PRO A N 1
ATOM 709 C CA . PRO A 1 86 ? 14.615 5.016 22.484 1.00 66.81 86 PRO A CA 1
ATOM 710 C C . PRO A 1 86 ? 13.115 4.716 22.633 1.00 66.81 86 PRO A C 1
ATOM 712 O O . PRO A 1 86 ? 12.659 3.626 22.308 1.00 66.81 86 PRO A O 1
ATOM 715 N N . MET A 1 87 ? 12.321 5.695 23.074 1.00 66.31 87 MET A N 1
ATOM 716 C CA . MET A 1 87 ? 10.855 5.613 23.155 1.00 66.31 87 MET A CA 1
ATOM 717 C C . MET A 1 87 ? 10.166 5.474 21.776 1.00 66.31 87 MET A C 1
ATOM 719 O O . MET A 1 87 ? 9.035 4.980 21.696 1.00 66.31 87 MET A O 1
ATOM 723 N N . ASN A 1 88 ? 10.865 5.880 20.710 1.00 66.31 88 ASN A N 1
ATOM 724 C CA . ASN A 1 88 ? 10.451 5.812 19.308 1.00 66.31 88 ASN A CA 1
ATOM 725 C C . ASN A 1 88 ? 10.915 4.538 18.588 1.00 66.31 88 ASN A C 1
ATOM 727 O O . ASN A 1 88 ? 10.586 4.376 17.415 1.00 66.31 88 ASN A O 1
ATOM 731 N N . TYR A 1 89 ? 11.693 3.665 19.237 1.00 75.00 89 TYR A N 1
ATOM 732 C CA . TYR A 1 89 ? 12.052 2.383 18.636 1.00 75.00 89 TYR A CA 1
ATOM 733 C C . TYR A 1 89 ? 10.792 1.527 18.446 1.00 75.00 89 TYR A C 1
ATOM 735 O O . TYR A 1 89 ? 9.901 1.538 19.305 1.00 75.00 89 TYR A O 1
ATOM 743 N N . CYS A 1 90 ? 10.732 0.793 17.335 1.00 76.69 90 CYS A N 1
ATOM 744 C CA . CYS A 1 90 ? 9.703 -0.214 17.095 1.00 76.69 90 CYS A CA 1
ATOM 745 C C . CYS A 1 90 ? 9.826 -1.310 18.165 1.00 76.69 90 CYS A C 1
ATOM 747 O O . CYS A 1 90 ? 10.940 -1.727 18.490 1.00 76.69 90 CYS A O 1
ATOM 749 N N . LYS A 1 91 ? 8.707 -1.737 18.759 1.00 80.94 91 LYS A N 1
ATOM 750 C CA . LYS A 1 91 ? 8.715 -2.635 19.934 1.00 80.94 91 LYS A CA 1
ATOM 751 C C . LYS A 1 91 ? 8.408 -4.090 19.612 1.00 80.94 91 LYS A C 1
ATOM 753 O O . LYS A 1 91 ? 8.799 -4.960 20.386 1.00 80.94 91 LYS A O 1
ATOM 758 N N . SER A 1 92 ? 7.727 -4.350 18.503 1.00 83.12 92 SER A N 1
ATOM 759 C CA . SER A 1 92 ? 7.438 -5.700 18.028 1.00 83.12 92 SER A CA 1
ATOM 760 C C . SER A 1 92 ? 7.230 -5.728 16.514 1.00 83.12 92 SER A C 1
ATOM 762 O O . SER A 1 92 ? 7.097 -4.681 15.868 1.00 83.12 92 SER A O 1
ATOM 764 N N . ARG A 1 93 ? 7.168 -6.938 15.949 1.00 81.19 93 ARG A N 1
ATOM 765 C CA . ARG A 1 93 ? 6.890 -7.155 14.526 1.00 81.19 93 ARG A CA 1
ATOM 766 C C . ARG A 1 93 ? 5.499 -6.653 14.135 1.00 81.19 93 ARG A C 1
ATOM 768 O O . ARG A 1 93 ? 5.328 -6.149 13.034 1.00 81.19 93 ARG A O 1
ATOM 775 N N . GLU A 1 94 ? 4.524 -6.728 15.034 1.00 82.62 94 GLU A N 1
ATOM 776 C CA . GLU A 1 94 ? 3.158 -6.246 14.808 1.00 82.62 94 GLU A CA 1
ATOM 777 C C . GLU A 1 94 ? 3.119 -4.713 14.709 1.00 82.62 94 GLU A C 1
ATOM 779 O O . GLU A 1 94 ? 2.408 -4.179 13.862 1.00 82.62 94 GLU A O 1
ATOM 784 N N . GLU A 1 95 ? 3.929 -3.995 15.502 1.00 79.69 95 GLU A N 1
ATOM 785 C CA . GLU A 1 95 ? 4.083 -2.540 15.345 1.00 79.69 95 GLU A CA 1
ATOM 786 C C . GLU A 1 95 ? 4.734 -2.196 13.989 1.00 79.69 95 GLU A C 1
ATOM 788 O O . GLU A 1 95 ? 4.282 -1.270 13.317 1.00 79.69 95 GLU A O 1
ATOM 793 N N . TYR A 1 96 ? 5.723 -2.978 13.538 1.00 80.25 96 TYR A N 1
ATOM 794 C CA . TYR A 1 96 ? 6.369 -2.794 12.230 1.00 80.25 96 TYR A CA 1
ATOM 795 C C . TYR A 1 96 ? 5.421 -3.062 11.051 1.00 80.25 96 TYR A C 1
ATOM 797 O O . TYR A 1 96 ? 5.335 -2.264 10.117 1.00 80.25 96 TYR A O 1
ATOM 805 N N . LEU A 1 97 ? 4.657 -4.155 11.108 1.00 80.69 97 LEU A N 1
ATOM 806 C CA . LEU A 1 97 ? 3.632 -4.477 10.114 1.00 80.69 97 LEU A CA 1
ATOM 807 C C . LEU A 1 97 ? 2.508 -3.430 10.117 1.00 80.69 97 LEU A C 1
ATOM 809 O O . LEU A 1 97 ? 2.036 -3.046 9.050 1.00 80.69 97 LEU A O 1
ATOM 813 N N . GLY A 1 98 ? 2.146 -2.896 11.287 1.00 81.19 98 GLY A N 1
ATOM 814 C CA . GLY A 1 98 ? 1.236 -1.758 11.413 1.00 81.19 98 GLY A CA 1
ATOM 815 C C . GLY A 1 98 ? 1.776 -0.476 10.771 1.00 81.19 98 GLY A C 1
ATOM 816 O O . GLY A 1 98 ? 1.001 0.274 10.183 1.00 81.19 98 GLY A O 1
ATOM 817 N N . TYR A 1 99 ? 3.094 -0.233 10.808 1.00 83.69 99 TYR A N 1
ATOM 818 C CA . TYR A 1 99 ? 3.700 0.886 10.075 1.00 83.69 99 TYR A CA 1
ATOM 819 C C . TYR A 1 99 ? 3.590 0.695 8.556 1.00 83.69 99 TYR A C 1
ATOM 821 O O . TYR A 1 99 ? 3.328 1.654 7.836 1.00 83.69 99 TYR A O 1
ATOM 829 N N . LEU A 1 100 ? 3.774 -0.533 8.066 1.00 81.19 100 LEU A N 1
ATOM 830 C CA . LEU A 1 100 ? 3.647 -0.840 6.641 1.00 81.19 100 LEU A CA 1
ATOM 831 C C . LEU A 1 100 ? 2.203 -0.759 6.154 1.00 81.19 100 LEU A C 1
ATOM 833 O O . LEU A 1 100 ? 1.970 -0.155 5.112 1.00 81.19 100 LEU A O 1
ATOM 837 N N . LYS A 1 101 ? 1.237 -1.284 6.922 1.00 82.44 101 LYS A N 1
ATOM 838 C CA . LYS A 1 101 ? -0.184 -1.145 6.580 1.00 82.44 101 LYS A CA 1
ATOM 839 C C . LYS A 1 101 ? -0.592 0.326 6.539 1.00 82.44 101 LYS A C 1
ATOM 841 O O . LYS A 1 101 ? -1.168 0.753 5.555 1.00 82.44 101 LYS A O 1
ATOM 846 N N . ALA A 1 102 ? -0.193 1.126 7.531 1.00 82.19 102 ALA A N 1
ATOM 847 C CA . ALA A 1 102 ? -0.480 2.559 7.530 1.00 82.19 102 ALA A CA 1
ATOM 848 C C . ALA A 1 102 ? 0.170 3.322 6.356 1.00 82.19 102 ALA A C 1
ATOM 850 O O . ALA A 1 102 ? -0.308 4.393 6.012 1.00 82.19 102 ALA A O 1
ATOM 851 N N . LEU A 1 103 ? 1.242 2.815 5.733 1.00 84.06 103 LEU A N 1
ATOM 852 C CA . LEU A 1 103 ? 1.786 3.407 4.504 1.00 84.06 103 LEU A CA 1
ATOM 853 C C . LEU A 1 103 ? 0.998 2.994 3.254 1.00 84.06 103 LEU A C 1
ATOM 855 O O . LEU A 1 103 ? 0.802 3.849 2.398 1.00 84.06 103 LEU A O 1
ATOM 859 N N . ASP A 1 104 ? 0.536 1.742 3.167 1.00 82.12 104 ASP A N 1
ATOM 860 C CA . ASP A 1 104 ? -0.397 1.275 2.122 1.00 82.12 104 ASP A CA 1
ATOM 861 C C . ASP A 1 104 ? -1.719 2.069 2.210 1.00 82.12 104 ASP A C 1
ATOM 863 O O . ASP A 1 104 ? -2.102 2.748 1.263 1.00 82.12 104 ASP A O 1
ATOM 867 N N . ASP A 1 105 ? -2.351 2.074 3.392 1.00 81.25 105 ASP A N 1
ATOM 868 C CA . ASP A 1 105 ? -3.645 2.711 3.693 1.00 81.25 105 ASP A CA 1
ATOM 869 C C . ASP A 1 105 ? -3.654 4.241 3.466 1.00 81.25 105 ASP A C 1
ATOM 871 O O . ASP A 1 105 ? -4.717 4.833 3.296 1.00 81.25 105 ASP A O 1
ATOM 875 N N . LEU A 1 106 ? -2.488 4.903 3.511 1.00 84.19 106 LEU A N 1
ATOM 876 C CA . LEU A 1 106 ? -2.348 6.355 3.311 1.00 84.19 106 LEU A CA 1
ATOM 877 C C . LEU A 1 106 ? -1.835 6.740 1.914 1.00 84.19 106 LEU A C 1
ATOM 879 O O . LEU A 1 106 ? -1.660 7.937 1.660 1.00 84.19 106 LEU A O 1
ATOM 883 N N . PHE A 1 107 ? -1.542 5.775 1.035 1.00 87.31 107 PHE A N 1
ATOM 884 C CA . PHE A 1 107 ? -1.078 6.081 -0.316 1.00 87.31 107 PHE A CA 1
ATOM 885 C C . PHE A 1 107 ? -2.239 6.532 -1.211 1.00 87.31 107 PHE A C 1
ATOM 887 O O . PHE A 1 107 ? -3.274 5.875 -1.289 1.00 87.31 107 PHE A O 1
ATOM 894 N N . TYR A 1 108 ? -2.056 7.649 -1.913 1.00 87.44 108 TYR A N 1
ATOM 895 C CA . TYR A 1 108 ? -3.080 8.272 -2.746 1.00 87.44 108 TYR A CA 1
ATOM 896 C C . TYR A 1 108 ? -2.492 8.853 -4.043 1.00 87.44 108 TYR A C 1
ATOM 898 O O . TYR A 1 108 ? -1.399 9.432 -4.068 1.00 87.44 108 TYR A O 1
ATOM 906 N N . LEU A 1 109 ? -3.250 8.714 -5.133 1.00 90.25 109 LEU A N 1
ATOM 907 C CA . LEU A 1 109 ? -2.976 9.332 -6.428 1.00 90.25 109 LEU A CA 1
ATOM 908 C C . LEU A 1 109 ? -4.071 10.355 -6.725 1.00 90.25 109 LEU A C 1
ATOM 910 O O . LEU A 1 109 ? -5.212 9.974 -6.972 1.00 90.25 109 LEU A O 1
ATOM 914 N N . ASP A 1 110 ? -3.726 11.643 -6.728 1.00 88.88 110 ASP A N 1
ATOM 915 C CA . ASP A 1 110 ? -4.704 12.698 -7.000 1.00 88.88 110 ASP A CA 1
ATOM 916 C C . ASP A 1 110 ? -4.905 12.863 -8.512 1.00 88.88 110 ASP A C 1
ATOM 918 O O . ASP A 1 110 ? -4.044 13.389 -9.220 1.00 88.88 110 ASP A O 1
ATOM 922 N N . THR A 1 111 ? -6.018 12.356 -9.035 1.00 92.88 111 THR A N 1
ATOM 923 C CA . THR A 1 111 ? -6.275 12.274 -10.478 1.00 92.88 111 THR A CA 1
ATOM 924 C C . THR A 1 111 ? -6.819 13.582 -11.048 1.00 92.88 111 THR A C 1
ATOM 926 O O . THR A 1 111 ? -7.911 14.025 -10.695 1.00 92.88 111 THR A O 1
ATOM 929 N N . ARG A 1 112 ? -6.094 14.180 -12.000 1.00 91.31 112 AR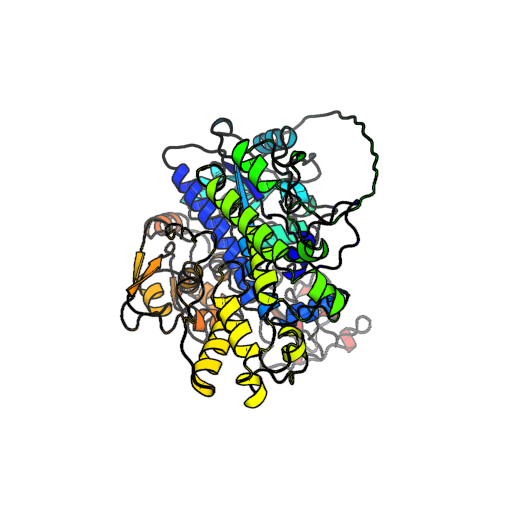G A N 1
ATOM 930 C CA . ARG A 1 112 ? -6.529 15.368 -12.753 1.00 91.31 112 ARG A CA 1
ATOM 931 C C . ARG A 1 112 ? -6.855 14.974 -14.190 1.00 91.31 112 ARG A C 1
ATOM 933 O O . ARG A 1 112 ? -5.960 14.851 -15.026 1.00 91.31 112 ARG A O 1
ATOM 940 N N . GLU A 1 113 ? -8.144 14.766 -14.453 1.00 91.19 113 GLU A N 1
ATOM 941 C CA . GLU A 1 113 ? -8.671 14.249 -15.727 1.00 91.19 113 GLU A CA 1
ATOM 942 C C . GLU A 1 113 ? -9.729 15.150 -16.399 1.00 91.19 113 GLU A C 1
ATOM 944 O O . GLU A 1 113 ? -10.614 14.687 -17.118 1.00 91.19 113 GLU A O 1
ATOM 949 N N . ASP A 1 114 ? -9.636 16.464 -16.179 1.00 88.00 114 ASP A N 1
ATOM 950 C CA . ASP A 1 114 ? -10.431 17.446 -16.922 1.00 88.00 114 ASP A CA 1
ATOM 951 C C . ASP A 1 114 ? -10.063 17.397 -18.428 1.00 88.00 114 ASP A C 1
ATOM 953 O O . ASP A 1 114 ? -8.890 17.577 -18.770 1.00 88.00 114 ASP A O 1
ATOM 957 N N . PRO A 1 115 ? -11.022 17.202 -19.360 1.00 88.69 115 PRO A N 1
ATOM 958 C CA . PRO A 1 115 ? -10.741 17.157 -20.799 1.00 88.69 115 PRO A CA 1
ATOM 959 C C . PRO A 1 115 ? -10.123 18.435 -21.389 1.00 88.69 115 PRO A C 1
ATOM 961 O O . PRO A 1 115 ? -9.595 18.397 -22.498 1.00 88.69 115 PRO A O 1
ATOM 964 N N . THR A 1 116 ? -10.146 19.569 -20.679 1.00 91.06 116 THR A N 1
ATOM 965 C CA . THR A 1 116 ? -9.401 20.784 -21.067 1.00 91.06 116 THR A CA 1
ATOM 966 C C . THR A 1 116 ? -7.879 20.640 -20.932 1.00 91.06 116 THR A C 1
ATOM 968 O O . THR A 1 116 ? -7.146 21.514 -21.392 1.00 91.06 116 THR A O 1
ATOM 971 N N . LEU A 1 117 ? -7.403 19.532 -20.352 1.00 92.81 117 LEU A N 1
ATOM 972 C CA . LEU A 1 117 ? -5.995 19.142 -20.277 1.00 92.81 117 LEU A CA 1
ATOM 973 C C . LEU A 1 117 ? -5.515 18.348 -21.514 1.00 92.81 117 LEU A C 1
ATOM 975 O O . LEU A 1 117 ? -4.331 18.020 -21.587 1.00 92.81 117 LEU A O 1
ATOM 979 N N . ASP A 1 118 ? -6.392 18.001 -22.469 1.00 96.00 118 ASP A N 1
ATOM 980 C CA . ASP A 1 118 ? -6.006 17.234 -23.666 1.00 96.00 118 ASP A CA 1
ATOM 981 C C . ASP A 1 118 ? -4.953 17.969 -24.510 1.00 96.00 118 ASP A C 1
ATOM 983 O O . ASP A 1 118 ? -5.082 19.153 -24.824 1.00 96.00 118 ASP A O 1
ATOM 987 N N . GLY A 1 119 ? -3.901 17.247 -24.890 1.00 91.12 119 GLY A N 1
ATOM 988 C CA . GLY A 1 119 ? -2.789 17.770 -25.678 1.00 91.12 119 GLY A CA 1
ATOM 989 C C . GLY A 1 119 ? -1.760 18.593 -24.896 1.00 91.12 119 GLY A C 1
ATOM 990 O O . GLY A 1 119 ? -0.810 19.065 -25.517 1.00 91.12 119 GLY A O 1
ATOM 991 N N . LEU A 1 120 ? -1.894 18.758 -23.572 1.00 94.50 120 LEU A N 1
ATOM 992 C CA . LEU A 1 120 ? -0.849 19.398 -22.765 1.00 94.50 120 LEU A CA 1
ATOM 993 C C . LEU A 1 120 ? 0.381 18.488 -22.621 1.00 94.50 120 LEU A C 1
ATOM 995 O O . LEU A 1 120 ? 0.287 17.331 -22.201 1.00 94.50 120 LEU A O 1
ATOM 999 N N . ASP A 1 121 ? 1.547 19.045 -22.933 1.00 89.94 121 ASP A N 1
ATOM 1000 C CA . ASP A 1 121 ? 2.854 18.449 -22.661 1.00 89.94 121 ASP A CA 1
ATOM 1001 C C . ASP A 1 121 ? 3.315 18.729 -21.212 1.00 89.94 121 ASP A C 1
ATOM 1003 O O . ASP A 1 121 ? 2.571 19.266 -20.382 1.00 89.94 121 ASP A O 1
ATOM 1007 N N . VAL A 1 122 ? 4.567 18.374 -20.899 1.00 91.38 122 VAL A N 1
ATOM 1008 C CA . VAL A 1 122 ? 5.190 18.649 -19.593 1.00 91.38 122 VAL A CA 1
ATOM 1009 C C . VAL A 1 122 ? 5.073 20.128 -19.228 1.00 91.38 122 VAL A C 1
ATOM 1011 O O . VAL A 1 122 ? 4.659 20.447 -18.114 1.00 91.38 122 VAL A O 1
ATOM 1014 N N . ARG A 1 123 ? 5.392 21.036 -20.155 1.00 90.62 123 ARG A N 1
ATOM 1015 C CA . ARG A 1 123 ? 5.365 22.483 -19.932 1.00 90.62 123 ARG A CA 1
ATOM 1016 C C . ARG A 1 123 ? 3.940 22.995 -19.733 1.00 90.62 123 ARG A C 1
ATOM 1018 O O . ARG A 1 123 ? 3.717 23.779 -18.815 1.00 90.62 123 ARG A O 1
ATOM 1025 N N . GLY A 1 124 ? 2.973 22.526 -20.516 1.00 92.12 124 GLY A N 1
ATOM 1026 C CA . GLY A 1 124 ? 1.557 22.838 -20.320 1.00 92.12 124 GLY A CA 1
ATOM 1027 C C . GLY A 1 124 ? 1.081 22.468 -18.911 1.00 92.12 124 GLY A C 1
ATOM 1028 O O . GLY A 1 124 ? 0.413 23.262 -18.247 1.00 92.12 124 GLY A O 1
ATOM 1029 N N . VAL A 1 125 ? 1.510 21.310 -18.400 1.00 93.44 125 VAL A N 1
ATOM 1030 C CA . VAL A 1 125 ? 1.235 20.887 -17.017 1.00 93.44 125 VAL A CA 1
ATOM 1031 C C . VAL A 1 125 ? 2.007 21.721 -15.985 1.00 93.44 125 VAL A C 1
ATOM 1033 O O . VAL A 1 125 ? 1.432 22.045 -14.943 1.00 93.44 125 VAL A O 1
ATOM 1036 N N . ARG A 1 126 ? 3.250 22.159 -16.261 1.00 92.38 126 ARG A N 1
ATOM 1037 C CA . ARG A 1 126 ? 3.965 23.142 -15.414 1.00 92.38 126 ARG A CA 1
ATOM 1038 C C . ARG A 1 126 ? 3.191 24.453 -15.300 1.00 92.38 126 ARG A C 1
ATOM 1040 O O . ARG A 1 126 ? 3.003 24.954 -14.196 1.00 92.38 126 ARG A O 1
ATOM 1047 N N . GLU A 1 127 ? 2.710 24.992 -16.419 1.00 91.06 127 GLU A N 1
ATOM 1048 C CA . GLU A 1 127 ? 1.956 26.251 -16.463 1.00 91.06 127 GLU A CA 1
ATOM 1049 C C . GLU A 1 127 ? 0.604 26.132 -15.725 1.00 91.06 127 GLU A C 1
ATOM 1051 O O . GLU A 1 127 ? 0.213 27.061 -15.011 1.00 91.06 127 GLU A O 1
ATOM 1056 N N . VAL A 1 128 ? -0.064 24.971 -15.791 1.00 91.69 128 VAL A N 1
ATOM 1057 C CA . VAL A 1 128 ? -1.241 24.658 -14.956 1.00 91.69 128 VAL A CA 1
ATOM 1058 C C . VAL A 1 128 ? -0.871 24.608 -13.468 1.00 91.69 128 VAL A C 1
ATOM 1060 O O . VAL A 1 128 ? -1.457 25.356 -12.688 1.00 91.69 128 VAL A O 1
ATOM 1063 N N . CYS A 1 129 ? 0.128 23.815 -13.070 1.00 91.31 129 CYS A N 1
ATOM 1064 C CA . CYS A 1 129 ? 0.526 23.641 -11.665 1.00 91.31 129 CYS A CA 1
ATOM 1065 C C . CYS A 1 129 ? 1.131 24.905 -11.025 1.00 91.31 129 CYS A C 1
ATOM 1067 O O . CYS A 1 129 ? 1.025 25.099 -9.816 1.00 91.31 129 CYS A O 1
ATOM 1069 N N . CYS A 1 130 ? 1.762 25.786 -11.804 1.00 87.31 130 CYS A N 1
ATOM 1070 C CA . CYS A 1 130 ? 2.232 27.086 -11.318 1.00 87.31 130 CYS A CA 1
ATOM 1071 C C . CYS A 1 130 ? 1.085 28.088 -11.107 1.00 87.31 130 CYS A C 1
ATOM 1073 O O . CYS A 1 130 ? 1.193 28.968 -10.251 1.00 87.31 130 CYS A O 1
ATOM 1075 N N . ARG A 1 131 ? -0.011 27.968 -11.869 1.00 87.50 131 ARG A N 1
ATOM 1076 C CA . ARG A 1 131 ? -1.218 28.794 -11.708 1.00 87.50 131 ARG A CA 1
ATOM 1077 C C . ARG A 1 131 ? -2.126 28.276 -10.591 1.00 87.50 131 ARG A C 1
ATOM 1079 O O . ARG A 1 131 ? -2.687 29.083 -9.854 1.00 87.50 131 ARG A O 1
ATOM 1086 N N . ASP A 1 132 ? -2.265 26.959 -10.492 1.00 85.50 132 ASP A N 1
ATOM 1087 C CA . ASP A 1 132 ? -3.095 26.248 -9.519 1.00 85.50 132 ASP A CA 1
ATOM 1088 C C . ASP A 1 132 ? -2.314 25.042 -8.950 1.00 85.50 132 ASP A C 1
ATOM 1090 O O . ASP A 1 132 ? -2.377 23.938 -9.497 1.00 85.50 132 ASP A O 1
ATOM 1094 N N . PRO A 1 133 ? -1.495 25.248 -7.898 1.00 84.69 133 PRO A N 1
ATOM 1095 C CA . PRO A 1 133 ? -0.684 24.189 -7.301 1.00 84.69 133 PRO A CA 1
ATOM 1096 C C . PRO A 1 133 ? -1.574 23.078 -6.732 1.00 84.69 133 PRO A C 1
ATOM 1098 O O . PRO A 1 133 ? -2.366 23.358 -5.830 1.00 84.69 133 PRO A O 1
ATOM 1101 N N . PRO A 1 134 ? -1.445 21.819 -7.192 1.00 76.56 134 PRO A N 1
ATOM 1102 C CA . PRO A 1 134 ? -2.500 20.828 -6.992 1.00 76.56 134 PRO A CA 1
ATOM 1103 C C . PRO A 1 134 ? -2.697 20.402 -5.533 1.00 76.56 134 PRO A C 1
ATOM 1105 O O . PRO A 1 134 ? -3.794 19.986 -5.170 1.00 76.56 134 PRO A O 1
ATOM 1108 N N . GLU A 1 135 ? -1.662 20.513 -4.696 1.00 75.56 135 GLU A N 1
ATOM 1109 C CA . GLU A 1 135 ? -1.608 19.862 -3.386 1.00 75.56 135 GLU A CA 1
ATOM 1110 C C . GLU A 1 135 ? -1.431 20.853 -2.226 1.00 75.56 135 GLU A C 1
ATOM 1112 O O . GLU A 1 135 ? -0.457 21.615 -2.126 1.00 75.56 135 GLU A O 1
ATOM 1117 N N . THR A 1 136 ? -2.361 20.787 -1.276 1.00 63.81 136 THR A N 1
ATOM 1118 C CA . THR A 1 136 ? -2.272 21.443 0.036 1.00 63.81 136 THR A CA 1
ATOM 1119 C C . THR A 1 136 ? -1.640 20.537 1.096 1.00 63.81 136 THR A C 1
ATOM 1121 O O . THR A 1 136 ? -0.941 21.047 1.980 1.00 63.81 136 THR A O 1
ATOM 1124 N N . GLU A 1 137 ? -1.849 19.221 0.987 1.00 67.62 137 GLU A N 1
ATOM 1125 C CA . GLU A 1 137 ? -1.430 18.212 1.962 1.00 67.62 137 GLU A CA 1
ATOM 1126 C C . GLU A 1 137 ? 0.077 17.988 2.020 1.00 67.62 137 GLU A C 1
ATOM 1128 O O . GLU A 1 137 ? 0.749 17.870 1.001 1.00 67.62 137 GLU A O 1
ATOM 1133 N N . ARG A 1 138 ? 0.631 17.909 3.236 1.00 66.94 138 ARG A N 1
ATOM 1134 C CA . ARG A 1 138 ? 2.094 17.890 3.434 1.00 66.94 138 ARG A CA 1
ATOM 1135 C C . ARG A 1 138 ? 2.776 16.612 2.957 1.00 66.94 138 ARG A C 1
ATOM 1137 O O . ARG A 1 138 ? 3.967 16.667 2.662 1.00 66.94 138 ARG A O 1
ATOM 1144 N N . GLY A 1 139 ? 2.054 15.497 2.942 1.00 77.69 139 GLY A N 1
ATOM 1145 C CA . GLY A 1 139 ? 2.577 14.196 2.550 1.00 77.69 139 GLY A CA 1
ATOM 1146 C C . GLY A 1 139 ? 2.641 13.967 1.041 1.00 77.69 139 GLY A C 1
ATOM 1147 O O . GLY A 1 139 ? 3.174 12.946 0.633 1.00 77.69 139 GLY A O 1
ATOM 1148 N N . MET A 1 140 ? 2.140 14.879 0.204 1.00 87.25 140 MET A N 1
ATOM 1149 C CA . MET A 1 140 ? 2.066 14.686 -1.250 1.00 87.25 140 MET A CA 1
ATOM 1150 C C . MET A 1 140 ? 3.258 15.336 -1.996 1.00 87.25 140 MET A C 1
ATOM 1152 O O . MET A 1 140 ? 3.860 16.303 -1.518 1.00 87.25 140 MET A O 1
ATOM 1156 N N . ALA A 1 141 ? 3.655 14.781 -3.148 1.00 90.25 141 ALA A N 1
ATOM 1157 C CA . ALA A 1 141 ? 4.915 15.082 -3.845 1.00 90.25 141 ALA A CA 1
ATOM 1158 C C . ALA A 1 141 ? 5.047 16.513 -4.387 1.00 90.25 141 ALA A C 1
ATOM 1160 O O . ALA A 1 141 ? 6.123 17.113 -4.298 1.00 90.25 141 ALA A O 1
ATOM 1161 N N . GLY A 1 142 ? 3.973 17.078 -4.923 1.00 88.00 142 GLY A N 1
ATOM 1162 C CA . GLY A 1 142 ? 3.882 18.459 -5.383 1.00 88.00 142 GLY A CA 1
ATOM 1163 C C . GLY A 1 142 ? 3.938 19.462 -4.231 1.00 88.00 142 GLY A C 1
ATOM 1164 O O . GLY A 1 142 ? 4.504 20.552 -4.372 1.00 88.00 142 GLY A O 1
ATOM 1165 N N . ARG A 1 143 ? 3.437 19.089 -3.048 1.00 85.06 143 ARG A N 1
ATOM 1166 C CA . ARG A 1 143 ? 3.558 19.915 -1.844 1.00 85.06 143 ARG A CA 1
ATOM 1167 C C . ARG A 1 143 ? 4.925 19.813 -1.175 1.00 85.06 143 ARG A C 1
ATOM 1169 O O . ARG A 1 143 ? 5.441 20.838 -0.729 1.00 85.06 143 ARG A O 1
ATOM 1176 N N . LEU A 1 144 ? 5.470 18.602 -1.084 1.00 83.00 144 LEU A N 1
ATOM 1177 C CA . LEU A 1 144 ? 6.749 18.284 -0.448 1.00 83.00 144 LEU A CA 1
ATOM 1178 C C . LEU A 1 144 ? 7.939 18.804 -1.262 1.00 83.00 144 LEU A C 1
ATOM 1180 O O . LEU A 1 144 ? 8.841 19.428 -0.712 1.00 83.00 144 LEU A O 1
ATOM 1184 N N . ALA A 1 145 ? 7.948 18.484 -2.556 1.00 86.94 145 ALA A N 1
ATOM 1185 C CA . ALA A 1 145 ? 9.127 18.536 -3.418 1.00 86.94 145 ALA A CA 1
ATOM 1186 C C . ALA A 1 145 ? 8.822 19.043 -4.839 1.00 86.94 145 ALA A C 1
ATOM 1188 O O . ALA A 1 145 ? 9.700 18.991 -5.696 1.00 86.94 145 ALA A O 1
ATOM 1189 N N . ARG A 1 146 ? 7.598 19.539 -5.078 1.00 91.25 146 ARG A N 1
ATOM 1190 C CA . ARG A 1 146 ? 7.154 20.176 -6.331 1.00 91.25 146 ARG A CA 1
ATOM 1191 C C . ARG A 1 146 ? 7.097 19.266 -7.555 1.00 91.25 146 ARG A C 1
ATOM 1193 O O . ARG A 1 146 ? 7.138 19.748 -8.682 1.00 91.25 146 ARG A O 1
ATOM 1200 N N . TYR A 1 147 ? 6.928 17.964 -7.342 1.00 93.12 147 TYR A N 1
ATOM 1201 C CA . TYR A 1 147 ? 6.770 16.993 -8.423 1.00 93.12 147 TYR A CA 1
ATOM 1202 C C . TYR A 1 147 ? 5.321 16.575 -8.658 1.00 93.12 147 TYR A C 1
ATOM 1204 O O . TYR A 1 147 ? 4.589 16.300 -7.713 1.00 93.12 147 TYR A O 1
ATOM 1212 N N . VAL A 1 148 ? 4.947 16.442 -9.929 1.00 95.62 148 VAL A N 1
ATOM 1213 C CA . VAL A 1 148 ? 3.698 15.808 -10.379 1.00 95.62 148 VAL A CA 1
ATOM 1214 C C . VAL A 1 148 ? 3.991 14.673 -11.357 1.00 95.62 148 VAL A C 1
ATOM 1216 O O . VAL A 1 148 ? 5.066 14.620 -11.964 1.00 95.62 148 VAL A O 1
ATOM 1219 N N . LEU A 1 149 ? 3.028 13.766 -11.507 1.00 97.56 149 LEU A N 1
ATOM 1220 C CA . LEU A 1 149 ? 3.007 12.742 -12.545 1.00 97.56 149 LEU A CA 1
ATOM 1221 C C . LEU A 1 149 ? 2.219 13.232 -13.768 1.00 97.56 149 LEU A C 1
ATOM 1223 O O . LEU A 1 149 ? 1.236 13.963 -13.639 1.00 97.56 149 LEU A O 1
ATOM 1227 N N . LEU A 1 150 ? 2.626 12.783 -14.953 1.00 97.38 150 LEU A N 1
ATOM 1228 C CA . LEU A 1 150 ? 1.977 13.089 -16.226 1.00 97.38 150 LEU A CA 1
ATOM 1229 C C . LEU A 1 150 ? 1.780 11.813 -17.054 1.00 97.38 150 LEU A C 1
ATOM 1231 O O . LEU A 1 150 ? 2.740 11.102 -17.360 1.00 97.38 150 LEU A O 1
ATOM 1235 N N . ALA A 1 151 ? 0.524 11.559 -17.419 1.00 96.69 151 ALA A N 1
ATOM 1236 C CA . ALA A 1 151 ? 0.054 10.529 -18.334 1.00 96.69 151 ALA A CA 1
ATOM 1237 C C . ALA A 1 151 ? -0.419 11.180 -19.645 1.00 96.69 151 ALA A C 1
ATOM 1239 O O . ALA A 1 151 ? -1.584 11.559 -19.803 1.00 96.69 151 ALA A O 1
ATOM 1240 N N . ASP A 1 152 ? 0.521 11.335 -20.573 1.00 95.06 152 ASP A N 1
ATOM 1241 C CA . ASP A 1 152 ? 0.286 11.895 -21.900 1.00 95.06 152 ASP A CA 1
ATOM 1242 C C . ASP A 1 152 ? 0.154 10.796 -22.975 1.00 95.06 152 ASP A C 1
ATOM 1244 O O . ASP A 1 152 ? 0.118 9.590 -22.704 1.00 95.06 152 ASP A O 1
ATOM 1248 N N . LYS A 1 153 ? 0.105 11.217 -24.241 1.00 93.06 153 LYS A N 1
ATOM 1249 C CA . LYS A 1 153 ? 0.050 10.311 -25.392 1.00 93.06 153 LYS A CA 1
ATOM 1250 C C . LYS A 1 153 ? 1.274 9.385 -25.478 1.00 93.06 153 LYS A C 1
ATOM 1252 O O . LYS A 1 153 ? 1.114 8.215 -25.816 1.00 93.06 153 LYS A O 1
ATOM 1257 N N . ALA A 1 154 ? 2.472 9.867 -25.139 1.00 86.94 154 ALA A N 1
ATOM 1258 C CA . ALA A 1 154 ? 3.697 9.067 -25.172 1.00 86.94 154 ALA A CA 1
ATOM 1259 C C . ALA A 1 154 ? 3.717 7.991 -24.070 1.00 86.94 154 ALA A C 1
ATOM 1261 O O . ALA A 1 154 ? 4.256 6.902 -24.291 1.00 86.94 154 ALA A O 1
ATOM 1262 N N . VAL A 1 155 ? 3.092 8.256 -22.915 1.00 90.12 155 VAL A N 1
ATOM 1263 C CA . VAL A 1 155 ? 2.848 7.270 -21.847 1.00 90.12 155 VAL A CA 1
ATOM 1264 C C . VAL A 1 155 ? 1.867 6.185 -22.301 1.00 90.12 155 VAL A C 1
ATOM 1266 O O . VAL A 1 155 ? 2.181 5.000 -22.189 1.00 90.12 155 VAL A O 1
ATOM 1269 N N . PHE A 1 156 ? 0.715 6.542 -22.871 1.00 87.38 156 PHE A N 1
ATOM 1270 C CA . PHE A 1 156 ? -0.265 5.535 -23.304 1.00 87.38 156 PHE A CA 1
ATOM 1271 C C . PHE A 1 156 ? 0.220 4.692 -24.498 1.00 87.38 156 PHE A C 1
ATOM 1273 O O . PHE A 1 156 ? 0.037 3.472 -24.500 1.00 87.38 156 PHE A O 1
ATOM 1280 N N . GLU A 1 157 ? 0.944 5.284 -25.452 1.00 82.44 157 GLU A N 1
ATOM 1281 C CA . GLU A 1 157 ? 1.635 4.527 -26.507 1.00 82.44 157 GLU A CA 1
ATOM 1282 C C . GLU A 1 157 ? 2.749 3.621 -25.957 1.00 82.44 157 GLU A C 1
ATOM 1284 O O . GLU A 1 157 ? 3.021 2.556 -26.515 1.00 82.44 157 GLU A O 1
ATOM 1289 N N . ALA A 1 158 ? 3.406 4.013 -24.859 1.00 70.88 158 ALA A N 1
ATOM 1290 C CA . ALA A 1 158 ? 4.355 3.147 -24.166 1.00 70.88 158 ALA A CA 1
ATOM 1291 C C . ALA A 1 158 ? 3.634 1.912 -23.609 1.00 70.88 158 ALA A C 1
ATOM 1293 O O . ALA A 1 158 ? 4.061 0.787 -23.870 1.00 70.88 158 ALA A O 1
ATOM 1294 N N . MET A 1 159 ? 2.477 2.083 -22.969 1.00 77.81 159 MET A N 1
ATOM 1295 C CA . MET A 1 159 ? 1.666 0.962 -22.480 1.00 77.81 159 MET A CA 1
ATOM 1296 C C . MET A 1 159 ? 1.188 0.020 -23.598 1.00 77.81 159 MET A C 1
ATOM 1298 O O . MET A 1 159 ? 1.198 -1.195 -23.404 1.00 77.81 159 MET A O 1
ATOM 1302 N N . GLU A 1 160 ? 0.857 0.524 -24.793 1.00 74.00 160 GLU A N 1
ATOM 1303 C CA . GLU A 1 160 ? 0.541 -0.327 -25.959 1.00 74.00 160 GLU A CA 1
ATOM 1304 C C . GLU A 1 160 ? 1.722 -1.208 -26.396 1.00 74.00 160 GLU A C 1
ATOM 1306 O O . GLU A 1 160 ? 1.530 -2.347 -26.832 1.00 74.00 160 GLU A O 1
ATOM 1311 N N . ARG A 1 161 ? 2.954 -0.718 -26.211 1.00 63.78 161 ARG A N 1
ATOM 1312 C CA . ARG A 1 161 ? 4.207 -1.469 -26.398 1.00 63.78 161 ARG A CA 1
ATOM 1313 C C . ARG A 1 161 ? 4.582 -2.337 -25.180 1.00 63.78 161 ARG A C 1
ATOM 1315 O O . ARG A 1 161 ? 5.643 -2.957 -25.184 1.00 63.78 161 ARG A O 1
ATOM 1322 N N . GLY A 1 162 ? 3.738 -2.405 -24.145 1.00 56.28 162 GLY A N 1
ATOM 1323 C CA . GLY A 1 162 ? 4.004 -3.105 -22.878 1.00 56.28 162 GLY A CA 1
ATOM 1324 C C . GLY A 1 162 ? 4.968 -2.365 -21.938 1.00 56.28 162 GLY A C 1
ATOM 1325 O O . GLY A 1 162 ? 5.511 -2.950 -21.002 1.00 56.28 162 GLY A O 1
ATOM 1326 N N . GLU A 1 163 ? 5.233 -1.086 -22.187 1.00 64.81 163 GLU A N 1
ATOM 1327 C CA . GLU A 1 163 ? 6.205 -0.260 -21.474 1.00 64.81 163 GLU A CA 1
ATOM 1328 C C . GLU A 1 163 ? 5.507 0.560 -20.377 1.00 64.81 163 GLU A C 1
ATOM 1330 O O . GLU A 1 163 ? 5.162 1.722 -20.573 1.00 64.81 163 GLU A O 1
ATOM 1335 N N . TYR A 1 164 ? 5.31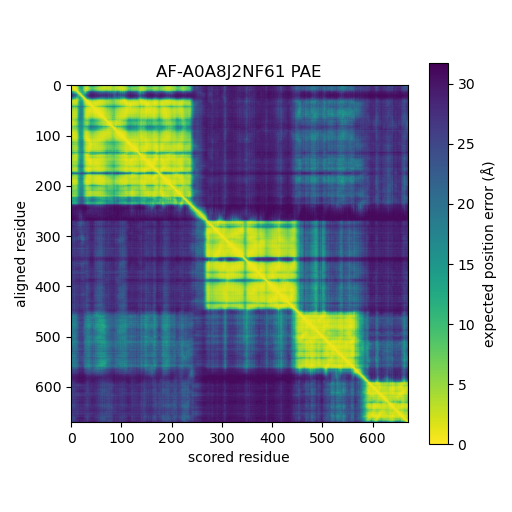2 -0.035 -19.199 1.00 74.12 164 TYR A N 1
ATOM 1336 C CA . TYR A 1 164 ? 4.726 0.658 -18.046 1.00 74.12 164 TYR A CA 1
ATOM 1337 C C . TYR A 1 164 ? 5.727 1.671 -17.457 1.00 74.12 164 TYR A C 1
ATOM 1339 O O . TYR A 1 164 ? 6.606 1.334 -16.654 1.00 74.12 164 TYR A O 1
ATOM 1347 N N . ILE A 1 165 ? 5.605 2.918 -17.911 1.00 84.25 165 ILE A N 1
ATOM 1348 C CA . ILE A 1 165 ? 6.345 4.103 -17.461 1.00 84.25 165 ILE A CA 1
ATOM 1349 C C . ILE A 1 165 ? 5.361 5.236 -17.138 1.00 84.25 165 ILE A C 1
ATOM 1351 O O . ILE A 1 165 ? 4.196 5.176 -17.518 1.00 84.25 165 ILE A O 1
ATOM 1355 N N . ILE A 1 166 ? 5.830 6.269 -16.447 1.00 93.88 166 ILE A N 1
ATOM 1356 C CA . ILE A 1 166 ? 5.102 7.517 -16.183 1.00 93.88 166 ILE A CA 1
ATOM 1357 C C . ILE A 1 166 ? 6.098 8.684 -16.263 1.00 93.88 166 ILE A C 1
ATOM 1359 O O . ILE A 1 166 ? 7.278 8.502 -15.943 1.00 93.88 166 ILE A O 1
ATOM 1363 N N . LYS A 1 167 ? 5.670 9.871 -16.708 1.00 95.25 167 LYS A N 1
ATOM 1364 C CA . LYS A 1 167 ? 6.507 11.079 -16.629 1.00 95.25 167 LYS A CA 1
ATOM 1365 C C . LYS A 1 167 ? 6.408 11.680 -15.225 1.00 95.25 167 LYS A C 1
ATOM 1367 O O . LYS A 1 167 ? 5.310 11.824 -14.701 1.00 95.25 167 LYS A O 1
ATOM 1372 N N . VAL A 1 168 ? 7.545 12.032 -14.634 1.00 94.12 168 VAL A N 1
ATOM 1373 C CA . VAL A 1 168 ? 7.679 12.829 -13.403 1.00 94.12 168 VAL A CA 1
ATOM 1374 C C . VAL A 1 168 ? 8.223 14.201 -13.780 1.00 94.12 168 VAL A C 1
ATOM 1376 O O . VAL A 1 168 ? 9.233 14.279 -14.474 1.00 94.12 168 VAL A O 1
ATOM 1379 N N . ALA A 1 169 ? 7.588 15.280 -13.326 1.00 93.25 169 ALA A N 1
ATOM 1380 C CA . ALA A 1 169 ? 8.005 16.646 -13.647 1.00 93.25 169 ALA A CA 1
ATOM 1381 C C . ALA A 1 169 ? 8.020 17.537 -12.403 1.00 93.25 169 ALA A C 1
ATOM 1383 O O . ALA A 1 169 ? 7.014 17.629 -11.698 1.00 93.25 169 ALA A O 1
ATOM 1384 N N . ALA A 1 170 ? 9.146 18.211 -12.151 1.00 92.44 170 ALA A N 1
ATOM 1385 C CA . ALA A 1 170 ? 9.193 19.349 -11.242 1.00 92.44 170 ALA A CA 1
ATOM 1386 C C . ALA A 1 170 ? 8.438 20.508 -11.900 1.00 92.44 170 ALA A C 1
ATOM 1388 O O . ALA A 1 170 ? 8.741 20.849 -13.049 1.00 92.44 170 ALA A O 1
ATOM 1389 N N . TYR A 1 171 ? 7.445 21.083 -11.219 1.00 90.75 171 TYR A N 1
ATOM 1390 C CA . TYR A 1 171 ? 6.543 22.051 -11.848 1.00 90.75 171 TYR A CA 1
ATOM 1391 C C . TYR A 1 171 ? 6.918 23.521 -11.652 1.00 90.75 171 TYR A C 1
ATOM 1393 O O . TYR A 1 171 ? 6.542 24.336 -12.488 1.00 90.75 171 TYR A O 1
ATOM 1401 N N . ASP A 1 172 ? 7.688 23.854 -10.614 1.00 88.44 172 ASP A N 1
ATOM 1402 C CA . ASP A 1 172 ? 8.322 25.167 -10.414 1.00 88.44 172 ASP A CA 1
ATOM 1403 C C . ASP A 1 172 ? 9.787 25.183 -10.887 1.00 88.44 172 ASP A C 1
ATOM 1405 O O . ASP A 1 172 ? 10.631 25.883 -10.333 1.00 88.44 172 ASP A O 1
ATOM 1409 N N . TRP A 1 173 ? 10.081 24.397 -11.928 1.00 85.31 173 TRP A N 1
ATOM 1410 C CA . TRP A 1 173 ? 11.398 24.344 -12.552 1.00 85.31 173 TRP A CA 1
ATOM 1411 C C . TRP A 1 173 ? 11.721 25.647 -13.301 1.00 85.31 173 TRP A C 1
ATOM 1413 O O . TRP A 1 173 ? 11.029 25.994 -14.257 1.00 85.31 173 TRP A O 1
ATOM 1423 N N . ASP A 1 174 ? 12.778 26.338 -12.867 1.00 73.44 174 ASP A N 1
ATOM 1424 C CA . ASP A 1 174 ? 13.324 27.556 -13.479 1.00 73.44 174 ASP A CA 1
ATOM 1425 C C . ASP A 1 174 ? 14.596 27.204 -14.288 1.00 73.44 174 ASP A C 1
ATOM 1427 O O . ASP A 1 174 ? 15.694 27.353 -13.761 1.00 73.44 174 ASP A O 1
ATOM 1431 N N . ASP A 1 175 ? 14.432 26.720 -15.529 1.00 62.84 175 ASP A N 1
ATOM 1432 C CA . ASP A 1 175 ? 15.445 26.509 -16.595 1.00 62.84 175 ASP A CA 1
ATOM 1433 C C . ASP A 1 175 ? 16.942 26.661 -16.183 1.00 62.84 175 ASP A C 1
ATOM 1435 O O . ASP A 1 175 ? 17.585 27.674 -16.471 1.00 62.84 175 ASP A O 1
ATOM 1439 N N . ASP A 1 176 ? 17.491 25.640 -15.510 1.00 64.62 176 ASP A N 1
ATOM 1440 C CA . ASP A 1 176 ? 18.905 25.523 -15.083 1.00 64.62 176 ASP A CA 1
ATOM 1441 C C . ASP A 1 176 ? 19.702 24.618 -16.064 1.00 64.62 176 ASP A C 1
ATOM 1443 O O . ASP A 1 176 ? 19.226 24.310 -17.155 1.00 64.62 176 ASP A O 1
ATOM 1447 N N . ASP A 1 177 ? 20.880 24.112 -15.673 1.00 63.47 177 ASP A N 1
ATOM 1448 C CA . ASP A 1 177 ? 21.727 23.153 -16.429 1.00 63.47 177 ASP A CA 1
ATOM 1449 C C . ASP A 1 177 ? 21.045 21.797 -16.828 1.00 63.47 177 ASP A C 1
ATOM 1451 O O . ASP A 1 177 ? 21.731 20.850 -17.219 1.00 63.47 177 ASP A O 1
ATOM 1455 N N . TYR A 1 178 ? 19.723 21.632 -16.664 1.00 76.56 178 TYR A N 1
ATOM 1456 C CA . TYR A 1 178 ? 18.946 20.408 -16.944 1.00 76.56 178 TYR A CA 1
ATOM 1457 C C . TYR A 1 178 ? 17.423 20.684 -17.027 1.00 76.56 178 TYR A C 1
ATOM 1459 O O . TYR A 1 178 ? 16.951 21.779 -16.739 1.00 76.56 178 TYR A O 1
ATOM 1467 N N . TRP A 1 179 ? 16.615 19.686 -17.409 1.00 83.69 179 TRP A N 1
ATOM 1468 C CA . TRP A 1 179 ? 15.204 19.892 -17.810 1.00 83.69 179 TRP A CA 1
ATOM 1469 C C . TRP A 1 179 ? 14.149 19.733 -16.709 1.00 83.69 179 TRP A C 1
ATOM 1471 O O . TRP A 1 179 ? 12.972 20.022 -16.933 1.00 83.69 179 TRP A O 1
ATOM 1481 N N . GLY A 1 180 ? 14.524 19.233 -15.529 1.00 84.56 180 GLY A N 1
ATOM 1482 C CA . GLY A 1 180 ? 13.627 19.092 -14.373 1.00 84.56 180 GLY A CA 1
ATOM 1483 C C . GLY A 1 180 ? 12.457 18.104 -14.542 1.00 84.56 180 GLY A C 1
ATOM 1484 O O . GLY A 1 180 ? 11.497 18.163 -13.771 1.00 84.56 180 GLY A O 1
ATOM 1485 N N . TRP A 1 181 ? 12.484 17.219 -15.540 1.00 90.88 181 TRP A N 1
ATOM 1486 C CA . TRP A 1 181 ? 11.523 16.122 -15.704 1.00 90.88 181 TRP A CA 1
ATOM 1487 C C . TRP A 1 181 ? 12.216 14.863 -16.230 1.00 90.88 181 TRP A C 1
ATOM 1489 O O . TRP A 1 181 ? 13.336 14.927 -16.726 1.00 90.88 181 TRP A O 1
ATOM 1499 N N . MET A 1 182 ? 11.570 13.703 -16.089 1.00 86.56 182 MET A N 1
ATOM 1500 C CA . MET A 1 182 ? 12.051 12.442 -16.657 1.00 86.56 182 MET A CA 1
ATOM 1501 C C . MET A 1 182 ? 10.926 11.405 -16.772 1.00 86.56 182 MET A C 1
ATOM 1503 O O . MET A 1 182 ? 9.879 11.527 -16.140 1.00 86.56 182 MET A O 1
ATOM 1507 N N . ARG A 1 183 ? 11.147 10.328 -17.529 1.00 86.25 183 ARG A N 1
ATOM 1508 C CA . ARG A 1 183 ? 10.324 9.109 -17.480 1.00 86.25 183 ARG A CA 1
ATOM 1509 C C . ARG A 1 183 ? 10.863 8.140 -16.427 1.00 86.25 183 ARG A C 1
ATOM 1511 O O . ARG A 1 183 ? 12.043 7.785 -16.446 1.00 86.25 183 ARG A O 1
ATOM 1518 N N . ILE A 1 184 ? 10.002 7.659 -15.532 1.00 82.69 184 ILE A N 1
ATOM 1519 C CA . ILE A 1 184 ? 10.324 6.580 -14.583 1.00 82.69 184 ILE A CA 1
ATOM 1520 C C . ILE A 1 184 ? 9.511 5.317 -14.921 1.00 82.69 184 ILE A C 1
ATOM 1522 O O . ILE A 1 184 ? 8.358 5.423 -15.341 1.00 82.69 184 ILE A O 1
ATOM 1526 N N . PRO A 1 185 ? 10.056 4.101 -14.736 1.00 80.88 185 PRO A N 1
ATOM 1527 C CA . PRO A 1 185 ? 9.248 2.886 -14.643 1.00 80.88 185 PRO A CA 1
ATOM 1528 C C . PRO A 1 185 ? 8.258 2.988 -13.479 1.00 80.88 185 PRO A C 1
ATOM 1530 O O . PRO A 1 185 ? 8.642 3.430 -12.397 1.00 80.88 185 PRO A O 1
ATOM 1533 N N . THR A 1 186 ? 7.016 2.524 -13.654 1.00 80.00 186 THR A N 1
ATOM 1534 C CA . THR A 1 186 ? 5.997 2.572 -12.580 1.00 80.00 186 THR A CA 1
ATOM 1535 C C . THR A 1 186 ? 6.452 1.829 -11.316 1.00 80.00 186 THR A C 1
ATOM 1537 O O . THR A 1 186 ? 6.234 2.298 -10.203 1.00 80.00 186 THR A O 1
ATOM 1540 N N . GLY A 1 187 ? 7.203 0.733 -11.484 1.00 73.31 187 GLY A N 1
ATOM 1541 C CA . GLY A 1 187 ? 7.847 -0.026 -10.402 1.00 73.31 187 GLY A CA 1
ATOM 1542 C C . GLY A 1 187 ? 8.943 0.705 -9.610 1.00 73.31 187 GLY A C 1
ATOM 1543 O O . GLY A 1 187 ? 9.407 0.157 -8.617 1.00 73.31 187 GLY A O 1
ATOM 1544 N N . TYR A 1 188 ? 9.366 1.910 -10.014 1.00 76.25 188 TYR A N 1
ATOM 1545 C CA . TYR A 1 188 ? 10.329 2.746 -9.277 1.00 76.25 188 TYR A CA 1
ATOM 1546 C C . TYR A 1 188 ? 9.678 3.976 -8.620 1.00 76.25 188 TYR A C 1
ATOM 1548 O O . TYR A 1 188 ? 10.393 4.845 -8.123 1.00 76.25 188 TYR A O 1
ATOM 1556 N N . LEU A 1 189 ? 8.342 4.064 -8.566 1.00 86.12 189 LEU A N 1
ATOM 1557 C CA . LEU A 1 189 ? 7.646 5.202 -7.950 1.00 86.12 189 LEU A CA 1
ATOM 1558 C C . LEU A 1 189 ? 7.967 5.350 -6.448 1.00 86.12 189 LEU A C 1
ATOM 1560 O O . LEU A 1 189 ? 8.170 6.468 -5.974 1.00 86.12 189 LEU A O 1
ATOM 1564 N N . LEU A 1 190 ? 8.102 4.238 -5.711 1.00 84.94 190 LEU A N 1
ATOM 1565 C CA . LEU A 1 190 ? 8.520 4.263 -4.301 1.00 84.94 190 LEU A CA 1
ATOM 1566 C C . LEU A 1 190 ? 9.990 4.683 -4.133 1.00 84.94 190 LEU A C 1
ATOM 1568 O O . LEU A 1 190 ? 10.327 5.414 -3.205 1.00 84.94 190 LEU A O 1
ATOM 1572 N N . ASP A 1 191 ? 10.877 4.268 -5.039 1.00 78.88 191 ASP A N 1
ATOM 1573 C CA . ASP A 1 191 ? 12.269 4.727 -5.029 1.00 78.88 191 ASP A CA 1
ATOM 1574 C C . ASP A 1 191 ? 12.373 6.217 -5.380 1.00 78.88 191 ASP A C 1
ATOM 1576 O O . ASP A 1 191 ? 13.145 6.944 -4.755 1.00 78.88 191 ASP A O 1
ATOM 1580 N N . PHE A 1 192 ? 11.544 6.713 -6.300 1.00 85.12 192 PHE A N 1
ATOM 1581 C CA . PHE A 1 192 ? 11.458 8.143 -6.580 1.00 85.12 192 PHE A CA 1
ATOM 1582 C C . PHE A 1 192 ? 10.960 8.916 -5.351 1.00 85.12 192 PHE A C 1
ATOM 1584 O O . PHE A 1 192 ? 11.614 9.869 -4.930 1.00 85.12 192 PHE A O 1
ATOM 1591 N N . TRP A 1 193 ? 9.900 8.441 -4.685 1.00 87.62 193 TRP A N 1
ATOM 1592 C CA . TRP A 1 193 ? 9.440 8.983 -3.401 1.00 87.62 193 TRP A CA 1
ATOM 1593 C C . TRP A 1 193 ? 10.556 9.014 -2.342 1.00 87.62 193 TRP A C 1
ATOM 1595 O O . TRP A 1 193 ? 10.803 10.042 -1.708 1.00 87.62 193 TRP A O 1
ATOM 1605 N N . HIS A 1 194 ? 11.312 7.922 -2.194 1.00 80.44 194 HIS A N 1
ATOM 1606 C CA . HIS A 1 194 ? 12.481 7.874 -1.316 1.00 80.44 194 HIS A CA 1
ATOM 1607 C C . HIS A 1 194 ? 13.564 8.891 -1.694 1.00 80.44 194 HIS A C 1
ATOM 1609 O O . HIS A 1 194 ? 14.221 9.425 -0.799 1.00 80.44 194 HIS A O 1
ATOM 1615 N N . ALA A 1 195 ? 13.770 9.167 -2.982 1.00 78.50 195 ALA A N 1
ATOM 1616 C CA . ALA A 1 195 ? 14.698 10.197 -3.425 1.00 78.50 195 ALA A CA 1
ATOM 1617 C C . ALA A 1 195 ? 14.198 11.603 -3.047 1.00 78.50 195 ALA A C 1
ATOM 1619 O O . ALA A 1 195 ? 14.994 12.370 -2.499 1.00 78.50 195 ALA A O 1
ATOM 1620 N N . LEU A 1 196 ? 12.904 11.915 -3.237 1.00 83.81 196 LEU A N 1
ATOM 1621 C CA . LEU A 1 196 ? 12.297 13.186 -2.796 1.00 83.81 196 LEU A CA 1
ATOM 1622 C C . LEU A 1 196 ? 12.541 13.401 -1.294 1.00 83.81 196 LEU A C 1
ATOM 1624 O O . LEU A 1 196 ? 13.124 14.403 -0.882 1.00 83.81 196 LEU A O 1
ATOM 1628 N N . MET A 1 197 ? 12.195 12.394 -0.486 1.00 78.06 197 MET A N 1
ATOM 1629 C CA . MET A 1 197 ? 12.341 12.412 0.973 1.00 78.06 197 MET A CA 1
ATOM 1630 C C . MET A 1 197 ? 13.791 12.566 1.463 1.00 78.06 197 MET A C 1
ATOM 1632 O O . MET A 1 197 ? 14.003 13.025 2.586 1.00 78.06 197 MET A O 1
ATOM 1636 N N . ARG A 1 198 ? 14.796 12.167 0.668 1.00 73.25 198 ARG A N 1
ATOM 1637 C CA . ARG A 1 198 ? 16.224 12.279 1.029 1.00 73.25 198 ARG A CA 1
ATOM 1638 C C . ARG A 1 198 ? 16.883 13.584 0.586 1.00 73.25 198 ARG A C 1
ATOM 1640 O O . ARG A 1 198 ? 17.906 13.937 1.166 1.00 73.25 198 ARG A O 1
ATOM 1647 N N . ASN A 1 199 ? 16.337 14.273 -0.414 1.00 70.94 199 ASN A N 1
ATOM 1648 C CA . ASN A 1 199 ? 16.943 15.465 -1.016 1.00 70.94 199 ASN A CA 1
ATOM 1649 C C . ASN A 1 199 ? 16.043 16.706 -0.873 1.00 70.94 199 ASN A C 1
ATOM 1651 O O . ASN A 1 199 ? 16.067 17.574 -1.736 1.00 70.94 199 ASN A O 1
ATOM 1655 N N . GLY A 1 200 ? 15.251 16.802 0.202 1.00 69.38 200 GLY A N 1
ATOM 1656 C CA . GLY A 1 200 ? 14.250 17.865 0.388 1.00 69.38 200 GLY A CA 1
ATOM 1657 C C . GLY A 1 200 ? 14.785 19.307 0.366 1.00 69.38 200 GLY A C 1
ATOM 1658 O O . GLY A 1 200 ? 14.018 20.219 0.079 1.00 69.38 200 GLY A O 1
ATOM 1659 N N . ASP A 1 201 ? 16.083 19.519 0.606 1.00 72.06 201 ASP A N 1
ATOM 1660 C CA . ASP A 1 201 ? 16.732 20.832 0.450 1.00 72.06 201 ASP A CA 1
ATOM 1661 C C . ASP A 1 201 ? 16.973 21.218 -1.029 1.00 72.06 201 ASP A C 1
ATOM 1663 O O . ASP A 1 201 ? 17.057 22.401 -1.348 1.00 72.06 201 ASP A O 1
ATOM 1667 N N . TYR A 1 202 ? 17.093 20.231 -1.930 1.00 75.12 202 TYR A N 1
ATOM 1668 C CA . TYR A 1 202 ? 17.399 20.395 -3.361 1.00 75.12 202 TYR A CA 1
ATOM 1669 C C . TYR A 1 202 ? 16.724 19.295 -4.222 1.00 75.12 202 TYR A C 1
ATOM 1671 O O . TYR A 1 202 ? 17.413 18.501 -4.874 1.00 75.12 202 TYR A O 1
ATOM 1679 N N . PRO A 1 203 ? 15.380 19.195 -4.242 1.00 77.88 203 PRO A N 1
ATOM 1680 C CA . PRO A 1 203 ? 14.675 18.056 -4.840 1.00 77.88 203 PRO A CA 1
ATOM 1681 C C . PRO A 1 203 ? 14.801 17.982 -6.372 1.00 77.88 203 PRO A C 1
ATOM 1683 O O . PRO A 1 203 ? 14.681 16.904 -6.958 1.00 77.88 203 PRO A O 1
ATOM 1686 N N . HIS A 1 204 ? 15.092 19.095 -7.047 1.00 79.50 204 HIS A N 1
ATOM 1687 C CA . HIS A 1 204 ? 15.301 19.113 -8.499 1.00 79.50 204 HIS A CA 1
ATOM 1688 C C . HIS A 1 204 ? 16.540 18.310 -8.934 1.00 79.50 204 HIS A C 1
ATOM 1690 O O . HIS A 1 204 ? 16.516 17.664 -9.981 1.00 79.50 204 HIS A O 1
ATOM 1696 N N . ASN A 1 205 ? 17.566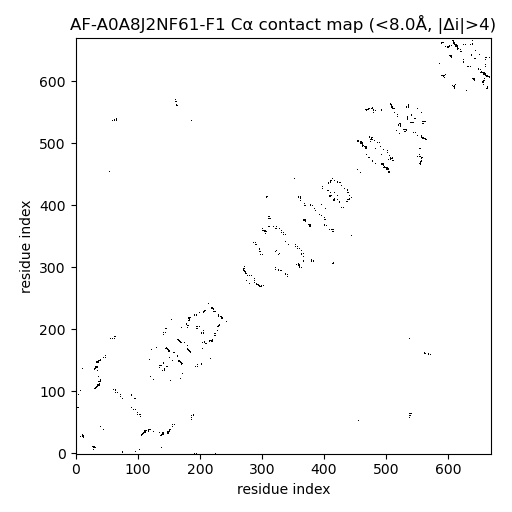 18.207 -8.076 1.00 75.19 205 ASN A N 1
ATOM 1697 C CA . ASN A 1 205 ? 18.797 17.460 -8.364 1.00 75.19 205 ASN A CA 1
ATOM 1698 C C . ASN A 1 205 ? 18.575 15.953 -8.631 1.00 75.19 205 ASN A C 1
ATOM 1700 O O . ASN A 1 205 ? 19.466 15.270 -9.136 1.00 75.19 205 ASN A O 1
ATOM 1704 N N . ILE A 1 206 ? 17.405 15.406 -8.285 1.00 76.81 206 ILE A N 1
ATOM 1705 C CA . ILE A 1 206 ? 17.070 13.985 -8.468 1.00 76.81 206 ILE A CA 1
ATOM 1706 C C . ILE A 1 206 ? 16.917 13.624 -9.955 1.00 76.81 206 ILE A C 1
ATOM 1708 O O . ILE A 1 206 ? 17.292 12.515 -10.341 1.00 76.81 206 ILE A O 1
ATOM 1712 N N . LEU A 1 207 ? 16.412 14.554 -10.778 1.00 76.44 207 LEU A N 1
ATOM 1713 C CA . LEU A 1 207 ? 16.155 14.382 -12.216 1.00 76.44 207 LEU A CA 1
ATOM 1714 C C . LEU A 1 207 ? 17.047 15.285 -13.087 1.00 76.44 207 LEU A C 1
ATOM 1716 O O . LEU A 1 207 ? 16.609 15.833 -14.095 1.00 76.44 207 LEU A O 1
ATOM 1720 N N . GLN A 1 208 ? 18.311 15.448 -12.694 1.00 73.12 208 GLN A N 1
ATOM 1721 C CA . GLN A 1 208 ? 19.332 16.002 -13.590 1.00 73.12 208 GLN A CA 1
ATOM 1722 C C . GLN A 1 208 ? 19.461 15.135 -14.847 1.00 73.12 208 GLN A C 1
ATOM 1724 O O . GLN A 1 208 ? 19.397 13.913 -14.750 1.00 73.12 208 GLN A O 1
ATOM 1729 N N . PHE A 1 209 ? 19.673 15.739 -16.011 1.00 70.12 209 PHE A N 1
ATOM 1730 C CA . PHE A 1 209 ? 19.967 15.004 -17.238 1.00 70.12 209 PHE A CA 1
ATOM 1731 C C . PHE A 1 209 ? 20.975 15.787 -18.070 1.00 70.12 209 PHE A C 1
ATOM 1733 O O . PHE A 1 209 ? 20.692 16.895 -18.513 1.00 70.12 209 PHE A O 1
ATOM 1740 N N . ASP A 1 210 ? 22.152 15.199 -18.261 1.00 65.31 210 ASP A N 1
ATOM 1741 C CA . ASP A 1 210 ? 23.289 15.837 -18.921 1.00 65.31 210 ASP A CA 1
ATOM 1742 C C . ASP A 1 210 ? 23.224 15.561 -20.447 1.00 65.31 210 ASP A C 1
ATOM 1744 O O . ASP A 1 210 ? 24.092 14.886 -21.002 1.00 65.31 210 ASP A O 1
ATOM 1748 N N . GLY A 1 211 ? 22.158 16.035 -21.109 1.00 65.81 211 GLY A N 1
ATOM 1749 C CA . GLY A 1 211 ? 21.853 15.843 -22.542 1.00 65.81 211 GLY A CA 1
ATOM 1750 C C . GLY A 1 211 ? 20.621 16.656 -23.008 1.00 65.81 211 GLY A C 1
ATOM 1751 O O . GLY A 1 211 ? 20.072 17.388 -22.187 1.00 65.81 211 GLY A O 1
ATOM 1752 N N . PRO A 1 212 ? 20.177 16.572 -24.282 1.00 69.31 212 PRO A N 1
ATOM 1753 C CA . PRO A 1 212 ? 19.021 17.322 -24.821 1.00 69.31 212 PRO A CA 1
ATOM 1754 C C . PRO A 1 212 ? 17.663 16.956 -24.187 1.00 69.31 212 PRO A C 1
ATOM 1756 O O . PRO A 1 212 ? 17.505 15.861 -23.656 1.00 69.31 212 PRO A O 1
ATOM 1759 N N . GLU A 1 213 ? 16.650 17.832 -24.252 1.00 79.00 213 GLU A N 1
ATOM 1760 C CA . GLU A 1 213 ? 15.338 17.553 -23.621 1.00 79.00 213 GLU A CA 1
ATOM 1761 C C . GLU A 1 213 ? 14.605 16.382 -24.291 1.00 79.00 213 GLU A C 1
ATOM 1763 O O . GLU A 1 213 ? 13.999 15.544 -23.628 1.00 79.00 213 GLU A O 1
ATOM 1768 N N . GLU A 1 214 ? 14.701 16.302 -25.614 1.00 72.50 214 GLU A N 1
ATOM 1769 C CA . GLU A 1 214 ? 14.115 15.258 -26.458 1.00 72.50 214 GLU A CA 1
ATOM 1770 C C . GLU A 1 214 ? 14.597 13.838 -26.117 1.00 72.50 214 GLU A C 1
ATOM 1772 O O . GLU A 1 214 ? 13.801 12.894 -26.152 1.00 72.50 214 GLU A O 1
ATOM 1777 N N . ASP A 1 215 ? 15.852 13.682 -25.680 1.00 71.44 215 ASP A N 1
ATOM 1778 C CA . ASP A 1 215 ? 16.387 12.402 -25.206 1.00 71.44 215 ASP A CA 1
ATOM 1779 C C . ASP A 1 215 ? 15.590 11.884 -23.991 1.00 71.44 215 ASP A C 1
ATOM 1781 O O . ASP A 1 215 ? 15.517 10.677 -23.775 1.00 71.44 215 ASP A O 1
ATOM 1785 N N . LEU A 1 216 ? 14.896 12.726 -23.214 1.00 73.38 216 LEU A N 1
ATOM 1786 C CA . LEU A 1 216 ? 14.062 12.259 -22.096 1.00 73.38 216 LEU A CA 1
ATOM 1787 C C . LEU A 1 216 ? 12.849 11.420 -22.535 1.00 73.38 216 LEU A C 1
ATOM 1789 O O . LEU A 1 216 ? 12.270 10.727 -21.696 1.00 73.38 216 LEU A O 1
ATOM 1793 N N . GLU A 1 217 ? 12.495 11.395 -23.826 1.00 75.25 217 GLU A N 1
ATOM 1794 C CA . GLU A 1 217 ? 11.536 10.433 -24.393 1.00 75.25 217 GLU A CA 1
ATOM 1795 C C . GLU A 1 217 ? 12.165 9.051 -24.678 1.00 75.25 217 GLU A C 1
ATOM 1797 O O . GLU A 1 217 ? 11.462 8.030 -24.704 1.00 75.25 217 GLU A O 1
ATOM 1802 N N . GLU A 1 218 ? 13.493 8.973 -24.797 1.00 62.69 218 GLU A N 1
ATOM 1803 C CA . GLU A 1 218 ? 14.283 7.739 -24.931 1.00 62.69 218 GLU A CA 1
ATOM 1804 C C . GLU A 1 218 ? 14.992 7.309 -23.634 1.00 62.69 218 GLU A C 1
ATOM 1806 O O . GLU A 1 218 ? 15.357 6.146 -23.496 1.00 62.69 218 GLU A O 1
ATOM 1811 N N . TYR A 1 219 ? 15.164 8.163 -22.632 1.00 63.84 219 TYR A N 1
ATOM 1812 C CA . TYR A 1 219 ? 15.876 7.803 -21.401 1.00 63.84 219 TYR A CA 1
ATOM 1813 C C . TYR A 1 219 ? 14.910 7.532 -20.239 1.00 63.84 219 TYR A C 1
ATOM 1815 O O . TYR A 1 219 ? 13.757 7.971 -20.225 1.00 63.84 219 TYR A O 1
ATOM 1823 N N . VAL A 1 220 ? 15.364 6.750 -19.252 1.00 70.88 220 VAL A N 1
ATOM 1824 C CA . VAL A 1 220 ? 14.613 6.484 -18.014 1.00 70.88 220 VAL A CA 1
ATOM 1825 C C . VAL A 1 220 ? 15.481 6.596 -16.764 1.00 70.88 220 VAL A C 1
ATOM 1827 O O . VAL A 1 220 ? 16.670 6.264 -16.771 1.00 70.88 220 VAL A O 1
ATOM 1830 N N . TRP A 1 221 ? 14.862 7.032 -15.667 1.00 75.31 221 TRP A N 1
ATOM 1831 C CA . TRP A 1 221 ? 15.523 7.147 -14.367 1.00 75.31 221 TRP A CA 1
ATOM 1832 C C . TRP A 1 221 ? 15.899 5.754 -13.815 1.00 75.31 221 TRP A C 1
ATOM 1834 O O . TRP A 1 221 ? 15.056 4.849 -13.812 1.00 75.31 221 TRP A O 1
ATOM 1844 N N . PRO A 1 222 ? 17.131 5.547 -13.308 1.00 58.81 222 PRO A N 1
ATOM 1845 C CA . PRO A 1 222 ? 17.663 4.215 -12.993 1.00 58.81 222 PRO A CA 1
ATOM 1846 C C . PRO A 1 222 ? 17.161 3.600 -11.670 1.00 58.81 222 PRO A C 1
ATOM 1848 O O . PRO A 1 222 ? 17.590 2.498 -11.319 1.00 58.81 222 PRO A O 1
ATOM 1851 N N . GLY A 1 223 ? 16.299 4.285 -10.907 1.00 56.78 223 GLY A N 1
ATOM 1852 C CA . GLY A 1 223 ? 15.807 3.791 -9.611 1.00 56.78 223 GLY A CA 1
ATOM 1853 C C . GLY A 1 223 ? 16.807 3.929 -8.454 1.00 56.78 223 GLY A C 1
ATOM 1854 O O . GLY A 1 223 ? 16.760 3.156 -7.501 1.00 56.78 223 GLY A O 1
ATOM 1855 N N . SER A 1 224 ? 17.773 4.854 -8.536 1.00 56.88 224 SER A N 1
ATOM 1856 C CA . SER A 1 224 ? 18.813 4.994 -7.506 1.00 56.88 224 SER A CA 1
ATOM 1857 C C . SER A 1 224 ? 18.404 5.964 -6.397 1.00 56.88 224 SER A C 1
ATOM 1859 O O . SER A 1 224 ? 18.145 7.140 -6.644 1.00 56.88 224 SER A O 1
ATOM 1861 N N . VAL A 1 225 ? 18.423 5.470 -5.157 1.00 52.03 225 VAL A N 1
ATOM 1862 C CA . VAL A 1 225 ? 18.101 6.225 -3.928 1.00 52.03 225 VAL A CA 1
ATOM 1863 C C . VAL A 1 225 ? 19.316 6.482 -3.036 1.00 52.03 225 VAL A C 1
ATOM 1865 O O . VAL A 1 225 ? 19.166 6.951 -1.907 1.00 52.03 225 VAL A O 1
ATOM 1868 N N . GLU A 1 226 ? 20.512 6.091 -3.480 1.00 44.88 226 GLU A N 1
ATOM 1869 C CA . GLU A 1 226 ? 21.723 6.029 -2.645 1.00 44.88 226 GLU A CA 1
ATOM 1870 C C . GLU A 1 226 ? 22.716 7.164 -2.880 1.00 44.88 226 GLU A C 1
ATOM 1872 O O . GLU A 1 226 ? 23.524 7.437 -1.994 1.00 44.88 226 GLU A O 1
ATOM 1877 N N . LEU A 1 227 ? 22.638 7.837 -4.028 1.00 46.34 227 LEU A N 1
ATOM 1878 C CA . LEU A 1 227 ? 23.536 8.928 -4.397 1.00 46.34 227 LEU A CA 1
ATOM 1879 C C . LEU A 1 227 ? 22.804 10.275 -4.316 1.00 46.34 227 LEU A C 1
ATOM 1881 O O . LEU A 1 227 ? 21.579 10.344 -4.406 1.00 46.34 227 LEU A O 1
ATOM 1885 N N . TYR A 1 228 ? 23.580 11.345 -4.180 1.00 48.19 228 TYR A N 1
ATOM 1886 C CA . TYR A 1 228 ? 23.145 12.695 -4.538 1.00 48.19 228 TYR A CA 1
ATOM 1887 C C . TYR A 1 228 ? 23.253 12.833 -6.070 1.00 48.19 228 TYR A C 1
ATOM 1889 O O . TYR A 1 228 ? 24.125 12.195 -6.663 1.00 48.19 228 TYR A O 1
ATOM 1897 N N . ASN A 1 229 ? 22.412 13.650 -6.710 1.00 53.00 229 ASN A N 1
ATOM 1898 C CA . ASN A 1 229 ? 22.434 13.895 -8.166 1.00 53.00 229 ASN A CA 1
ATOM 1899 C C . ASN A 1 229 ? 22.214 12.634 -9.045 1.00 53.00 229 ASN A C 1
ATOM 1901 O O . ASN A 1 229 ? 22.915 12.426 -10.037 1.00 53.00 229 ASN A O 1
ATOM 1905 N N . THR A 1 230 ? 21.268 11.752 -8.693 1.00 50.12 230 THR A N 1
ATOM 1906 C CA . THR A 1 230 ? 21.105 10.434 -9.353 1.00 50.12 230 THR A CA 1
ATOM 1907 C C . THR A 1 230 ? 20.660 10.480 -10.812 1.00 50.12 230 THR A C 1
ATOM 1909 O O . THR A 1 230 ? 20.954 9.537 -11.548 1.00 50.12 230 THR A O 1
ATOM 1912 N N . GLY A 1 231 ? 20.012 11.561 -11.253 1.00 51.06 231 GLY A N 1
ATOM 1913 C CA . GLY A 1 231 ? 19.624 11.749 -12.652 1.00 51.06 231 GLY A CA 1
ATOM 1914 C C . GLY A 1 231 ? 20.812 11.749 -13.630 1.00 51.06 231 GLY A C 1
ATOM 1915 O O . GLY A 1 231 ? 20.691 11.230 -14.741 1.00 51.06 231 GLY A O 1
ATOM 1916 N N . LYS A 1 232 ? 22.011 12.164 -13.184 1.00 48.75 232 LYS A N 1
ATOM 1917 C CA . LYS A 1 232 ? 23.259 12.088 -13.976 1.00 48.75 232 LYS A CA 1
ATOM 1918 C C . LYS A 1 232 ? 23.636 10.669 -14.439 1.00 48.75 232 LYS A C 1
ATOM 1920 O O . LYS A 1 232 ? 24.533 10.509 -15.260 1.00 48.75 232 LYS A O 1
ATOM 1925 N N . CYS A 1 233 ? 22.955 9.636 -13.938 1.00 49.72 233 CYS A N 1
ATOM 1926 C CA . CYS A 1 233 ? 23.110 8.235 -14.333 1.00 49.72 233 CYS A CA 1
ATOM 1927 C C . CYS A 1 233 ? 21.890 7.705 -15.118 1.00 49.72 233 CYS A C 1
ATOM 1929 O O . CYS A 1 233 ? 21.430 6.589 -14.877 1.00 49.72 233 CYS A O 1
ATOM 1931 N N . SER A 1 234 ? 21.340 8.509 -16.026 1.00 51.38 234 SER A N 1
ATOM 1932 C CA . SER A 1 234 ? 20.184 8.144 -16.854 1.00 51.38 234 SER A CA 1
ATOM 1933 C C . SER A 1 234 ? 20.488 6.995 -17.826 1.00 51.38 234 SER A C 1
ATOM 1935 O O . SER A 1 234 ? 21.499 7.019 -18.527 1.00 51.38 234 SER A O 1
ATOM 1937 N N . GLU A 1 235 ? 19.617 5.980 -17.893 1.00 49.06 235 GLU A N 1
ATOM 1938 C CA . GLU A 1 235 ? 19.807 4.815 -18.773 1.00 49.06 235 GLU A CA 1
ATOM 1939 C C . GLU A 1 235 ? 18.983 4.925 -20.065 1.00 49.06 235 GLU A C 1
ATOM 1941 O O . GLU A 1 235 ? 17.767 5.128 -20.025 1.00 49.06 235 GLU A O 1
ATOM 1946 N N . LEU A 1 236 ? 19.633 4.653 -21.204 1.00 39.78 236 LEU A N 1
ATOM 1947 C CA . LEU A 1 236 ? 18.979 4.424 -22.495 1.00 39.78 236 LEU A CA 1
ATOM 1948 C C . LEU A 1 236 ? 17.921 3.307 -22.403 1.00 39.78 236 LEU A C 1
ATOM 1950 O O . LEU A 1 236 ? 18.232 2.122 -22.155 1.00 39.78 236 LEU A O 1
ATOM 1954 N N . LYS A 1 237 ? 16.676 3.666 -22.731 1.00 50.50 237 LYS A N 1
ATOM 1955 C CA . LYS A 1 237 ? 15.765 2.766 -23.444 1.00 50.50 237 LYS A CA 1
ATOM 1956 C C . LYS A 1 237 ? 16.417 2.476 -24.797 1.00 50.50 237 LYS A C 1
ATOM 1958 O O . LYS A 1 237 ? 17.056 3.333 -25.389 1.00 50.50 237 LYS A O 1
ATOM 1963 N N . VAL A 1 238 ? 16.304 1.247 -25.278 1.00 34.34 238 VAL A N 1
ATOM 1964 C CA . VAL A 1 238 ? 16.930 0.864 -26.548 1.00 34.34 238 VAL A CA 1
ATOM 1965 C C . VAL A 1 238 ? 15.866 0.948 -27.636 1.00 34.34 238 VAL A C 1
ATOM 1967 O O . VAL A 1 238 ? 15.034 0.046 -27.663 1.00 34.34 238 VAL A O 1
ATOM 1970 N N . GLU A 1 239 ? 15.871 2.023 -28.448 1.00 35.81 239 GLU A N 1
ATOM 1971 C CA . GLU A 1 239 ? 15.666 2.027 -29.925 1.00 35.81 239 GLU A CA 1
ATOM 1972 C C . GLU A 1 239 ? 15.514 3.455 -30.559 1.00 35.81 239 GLU A C 1
ATOM 1974 O O . GLU A 1 239 ? 14.404 3.967 -30.639 1.00 35.81 239 GLU A O 1
ATOM 1979 N N . TYR A 1 240 ? 16.612 3.977 -31.150 1.00 31.20 240 TYR A N 1
ATOM 1980 C CA . TYR A 1 240 ? 16.718 4.861 -32.354 1.00 31.20 240 TYR A CA 1
ATOM 1981 C C . TYR A 1 240 ? 16.402 6.404 -32.369 1.00 31.20 240 TYR A C 1
ATOM 1983 O O . TYR A 1 240 ? 15.456 6.832 -33.027 1.00 31.20 240 TYR A O 1
ATOM 1991 N N . LEU A 1 241 ? 17.372 7.203 -31.880 1.00 31.48 241 LEU A N 1
ATOM 1992 C CA . LEU A 1 241 ? 17.723 8.647 -32.091 1.00 31.48 241 LEU A CA 1
ATOM 1993 C C . LEU A 1 241 ? 17.294 9.417 -33.383 1.00 31.48 241 LEU A C 1
ATOM 1995 O O . LEU A 1 241 ? 17.509 8.877 -34.474 1.00 31.48 241 LEU A O 1
ATOM 1999 N N . GLN A 1 242 ? 16.973 10.743 -33.275 1.00 30.50 242 GLN A N 1
ATOM 2000 C CA . GLN A 1 242 ? 17.495 11.865 -34.146 1.00 30.50 242 GLN A CA 1
ATOM 2001 C C . GLN A 1 242 ? 17.081 13.367 -33.835 1.00 30.50 242 GLN A C 1
ATOM 2003 O O . GLN A 1 242 ? 16.211 13.914 -34.508 1.00 30.50 242 GLN A O 1
ATOM 2008 N N . SER A 1 243 ? 17.801 14.061 -32.930 1.00 27.16 243 SER A N 1
ATOM 2009 C CA . SER A 1 243 ? 18.326 15.478 -32.942 1.00 27.16 243 SER A CA 1
ATOM 2010 C C . SER A 1 243 ? 17.524 16.760 -33.377 1.00 27.16 243 SER A C 1
ATOM 2012 O O . SER A 1 243 ? 17.464 17.020 -34.583 1.00 27.16 243 SER A O 1
ATOM 2014 N N . ASP A 1 244 ? 17.136 17.624 -32.406 1.00 27.45 244 ASP A N 1
ATOM 2015 C CA . ASP A 1 244 ? 17.542 19.041 -32.048 1.00 27.45 244 ASP A CA 1
ATOM 2016 C C . ASP A 1 244 ? 17.521 20.226 -33.089 1.00 27.45 244 ASP A C 1
ATOM 2018 O O . ASP A 1 244 ? 17.622 19.948 -34.290 1.00 27.45 244 ASP A O 1
ATOM 2022 N N . PRO A 1 245 ? 17.568 21.562 -32.732 1.00 41.69 245 PRO A N 1
ATOM 2023 C CA . PRO A 1 245 ? 17.319 22.330 -31.464 1.00 41.69 245 PRO A CA 1
ATOM 2024 C C . PRO A 1 245 ? 16.579 23.738 -31.602 1.00 41.69 245 PRO A C 1
ATOM 2026 O O . PRO A 1 245 ? 16.064 24.071 -32.670 1.00 41.69 245 PRO A O 1
ATOM 2029 N N . ASP A 1 246 ? 16.612 24.586 -30.531 1.00 27.55 246 ASP A N 1
ATOM 2030 C CA . ASP A 1 246 ? 16.672 26.102 -30.463 1.00 27.55 246 ASP A CA 1
ATOM 2031 C C . ASP A 1 246 ? 15.522 27.029 -29.888 1.00 27.55 246 ASP A C 1
ATOM 2033 O O . ASP A 1 246 ? 14.827 27.732 -30.621 1.00 27.55 246 ASP A O 1
ATOM 2037 N N . SER A 1 247 ? 15.426 27.084 -28.538 1.00 29.34 247 SER A N 1
ATOM 2038 C CA . SER A 1 247 ? 15.506 28.218 -27.536 1.00 29.34 247 SER A CA 1
ATOM 2039 C C . SER A 1 247 ? 14.592 29.498 -27.369 1.00 29.34 247 SER A C 1
ATOM 2041 O O . SER A 1 247 ? 14.157 30.169 -28.303 1.00 29.34 247 SER A O 1
ATOM 2043 N N . GLU A 1 248 ? 14.460 29.883 -26.067 1.00 27.92 248 GLU A N 1
ATOM 2044 C CA . GLU A 1 248 ? 14.450 31.236 -25.399 1.00 27.92 248 GLU A CA 1
ATOM 2045 C C . GLU A 1 248 ? 13.171 32.039 -24.951 1.00 27.92 248 GLU A C 1
ATOM 2047 O O . GLU A 1 248 ? 12.103 32.005 -25.561 1.00 27.92 248 GLU A O 1
ATOM 2052 N N . THR A 1 249 ? 13.289 32.736 -23.787 1.00 25.78 249 THR A N 1
ATOM 2053 C CA . THR A 1 249 ? 12.215 33.261 -22.866 1.00 25.78 249 THR A CA 1
ATOM 2054 C C . THR A 1 249 ? 12.579 34.660 -22.231 1.00 25.78 249 THR A C 1
ATOM 2056 O O . THR A 1 249 ? 13.087 35.480 -22.995 1.00 25.78 249 THR A O 1
ATOM 2059 N N . PRO A 1 250 ? 12.463 35.052 -20.916 1.00 41.41 250 PRO A N 1
ATOM 2060 C CA . PRO A 1 250 ? 11.426 34.971 -19.838 1.00 41.41 250 PRO A CA 1
ATOM 2061 C C . PRO A 1 250 ? 11.113 36.328 -19.067 1.00 41.41 250 PRO A C 1
ATOM 2063 O O . PRO A 1 250 ? 11.652 37.383 -19.393 1.00 41.41 250 PRO A O 1
ATOM 2066 N N . ASN A 1 251 ? 10.357 36.268 -17.934 1.00 28.33 251 ASN A N 1
ATOM 2067 C CA . ASN A 1 251 ? 10.671 36.853 -16.574 1.00 28.33 251 ASN A CA 1
ATOM 2068 C C . ASN A 1 251 ? 9.882 38.018 -15.837 1.00 28.33 251 ASN A C 1
ATOM 2070 O O . ASN A 1 251 ? 9.400 38.966 -16.452 1.00 28.33 251 ASN A O 1
ATOM 2074 N N . VAL A 1 252 ? 9.921 37.965 -14.467 1.00 24.59 252 VAL A N 1
ATOM 2075 C CA . VAL A 1 252 ? 9.696 38.973 -13.348 1.00 24.59 252 VAL A CA 1
ATOM 2076 C C . VAL A 1 252 ? 8.486 38.798 -12.340 1.00 24.59 252 VAL A C 1
ATOM 2078 O O . VAL A 1 252 ? 7.376 38.465 -12.735 1.00 24.59 252 VAL A O 1
ATOM 2081 N N . ARG A 1 253 ? 8.715 39.001 -11.003 1.00 26.92 253 ARG A N 1
ATOM 2082 C CA . ARG A 1 253 ? 7.980 38.529 -9.752 1.00 26.92 253 ARG A CA 1
ATOM 2083 C C . ARG A 1 253 ? 7.974 39.626 -8.602 1.00 26.92 253 ARG A C 1
ATOM 2085 O O . ARG A 1 253 ? 8.720 40.579 -8.796 1.00 26.92 253 ARG A O 1
ATOM 2092 N N . MET A 1 254 ? 7.333 39.681 -7.386 1.00 26.69 254 MET A N 1
ATOM 2093 C CA . MET A 1 254 ? 6.303 38.984 -6.514 1.00 26.69 254 MET A CA 1
ATOM 2094 C C . MET A 1 254 ? 6.015 39.809 -5.171 1.00 26.69 254 MET A C 1
ATOM 2096 O O . MET A 1 254 ? 6.871 40.620 -4.825 1.00 26.69 254 MET A O 1
ATOM 2100 N N . ALA A 1 255 ? 4.901 39.651 -4.379 1.00 23.52 255 ALA A N 1
ATOM 2101 C CA . ALA A 1 255 ? 4.621 40.367 -3.063 1.00 23.52 255 ALA A CA 1
ATOM 2102 C C . ALA A 1 255 ? 3.570 39.726 -2.047 1.00 23.52 255 ALA A C 1
ATOM 2104 O O . ALA A 1 255 ? 2.927 38.748 -2.414 1.00 23.52 255 ALA A O 1
ATOM 2105 N N . THR A 1 256 ? 3.389 40.223 -0.778 1.00 28.73 256 THR A N 1
ATOM 2106 C CA . THR A 1 256 ? 2.733 39.533 0.420 1.00 28.73 256 THR A CA 1
ATOM 2107 C C . THR A 1 256 ? 2.036 40.419 1.537 1.00 28.73 256 THR A C 1
ATOM 2109 O O . THR A 1 256 ? 2.244 41.626 1.483 1.00 28.73 256 THR A O 1
ATOM 2112 N N . PHE A 1 257 ? 1.260 39.869 2.546 1.00 24.95 257 PHE A N 1
ATOM 2113 C CA . PHE A 1 257 ? 1.154 40.236 4.036 1.00 24.95 257 PHE A CA 1
ATOM 2114 C C . PHE A 1 257 ? 0.135 39.411 4.960 1.00 24.95 257 PHE A C 1
ATOM 2116 O O . PHE A 1 257 ? -0.338 38.380 4.492 1.00 24.95 257 PHE A O 1
ATOM 2123 N N . LYS A 1 258 ? -0.118 39.726 6.286 1.00 32.03 258 LYS A N 1
ATOM 2124 C CA . LYS A 1 258 ? -0.590 38.768 7.392 1.00 32.03 258 LYS A CA 1
ATOM 2125 C C . LYS A 1 258 ? -1.246 39.329 8.746 1.00 32.03 258 LYS A C 1
ATOM 2127 O O . LYS A 1 258 ? -1.083 40.519 8.987 1.00 32.03 258 LYS A O 1
ATOM 2132 N N . HIS A 1 259 ? -1.814 38.464 9.666 1.00 30.36 259 HIS A N 1
ATOM 2133 C CA . HIS A 1 259 ? -2.181 38.546 11.170 1.00 30.36 259 HIS A CA 1
ATOM 2134 C C . HIS A 1 259 ? -3.708 38.473 11.628 1.00 30.36 259 HIS A C 1
ATOM 2136 O O . HIS A 1 259 ? -4.527 38.541 10.725 1.00 30.36 259 HIS A O 1
ATOM 2142 N N . LEU A 1 260 ? -4.252 38.267 12.889 1.00 34.06 260 LEU A N 1
ATOM 2143 C CA . LEU A 1 260 ? -3.843 38.303 14.360 1.00 34.06 260 LEU A CA 1
ATOM 2144 C C . LEU A 1 260 ? -4.588 37.296 15.389 1.00 34.06 260 LEU A C 1
ATOM 2146 O O . LEU A 1 260 ? -4.546 36.103 15.104 1.00 34.06 260 LEU A O 1
ATOM 2150 N N . LEU A 1 261 ? -5.129 37.651 16.616 1.00 34.78 261 LEU A N 1
ATOM 2151 C CA . LEU A 1 261 ? -5.450 36.714 17.794 1.00 34.78 261 LEU A CA 1
ATOM 2152 C C . LEU A 1 261 ? -6.292 37.255 19.043 1.00 34.78 261 LEU A C 1
ATOM 2154 O O . LEU A 1 261 ? -6.202 38.459 19.260 1.00 34.78 261 LEU A O 1
ATOM 2158 N N . SER A 1 262 ? -6.984 36.426 19.912 1.00 32.28 262 SER A N 1
ATOM 2159 C CA . SER A 1 262 ? -7.331 36.611 21.405 1.00 32.28 262 SER A CA 1
ATOM 2160 C C . SER A 1 262 ? -8.192 35.477 22.128 1.00 32.28 262 SER A C 1
ATOM 2162 O O . SER A 1 262 ? -8.512 34.507 21.447 1.00 32.28 262 SER A O 1
ATOM 2164 N N . PHE A 1 263 ? -8.505 35.526 23.471 1.00 38.66 263 PHE A N 1
ATOM 2165 C CA . PHE A 1 263 ? -9.060 34.413 24.360 1.00 38.66 263 PHE A CA 1
ATOM 2166 C C . PHE A 1 263 ? -9.829 34.818 25.697 1.00 38.66 263 PHE A C 1
ATOM 2168 O O . PHE A 1 263 ? -9.728 35.976 26.094 1.00 38.66 263 PHE A O 1
ATOM 2175 N N . GLY A 1 264 ? -10.505 33.885 26.442 1.00 31.62 264 GLY A N 1
ATOM 2176 C CA . GLY A 1 264 ? -11.162 34.057 27.798 1.00 31.62 264 GLY A CA 1
ATOM 2177 C C . GLY A 1 264 ? -11.605 32.744 28.556 1.00 31.62 264 GLY A C 1
ATOM 2178 O O . GLY A 1 264 ? -11.459 31.680 27.963 1.00 31.62 264 GLY A O 1
ATOM 2179 N N . LEU A 1 265 ? -12.082 32.754 29.841 1.00 37.78 265 LEU A N 1
ATOM 2180 C CA . LEU A 1 265 ? -12.358 31.519 30.672 1.00 37.78 265 LEU A CA 1
ATOM 2181 C C . LEU A 1 265 ? -13.277 31.669 31.952 1.00 37.78 265 LEU A C 1
ATOM 2183 O O . LEU A 1 265 ? -13.319 32.753 32.529 1.00 37.78 265 LEU A O 1
ATOM 2187 N N . ILE A 1 266 ? -13.842 30.536 32.456 1.00 36.84 266 ILE A N 1
ATOM 2188 C CA . ILE A 1 266 ? -14.508 30.213 33.778 1.00 36.84 266 ILE A CA 1
ATOM 2189 C C . ILE A 1 266 ? -16.057 30.433 33.886 1.00 36.84 266 ILE A C 1
ATOM 2191 O O . ILE A 1 266 ? -16.509 31.484 33.453 1.00 36.84 266 ILE A O 1
ATOM 2195 N N . VAL A 1 267 ? -16.938 29.641 34.568 1.00 37.88 267 VAL A N 1
ATOM 2196 C CA . VAL A 1 267 ? -17.217 28.165 34.782 1.00 37.88 267 VAL A CA 1
ATOM 2197 C C . VAL A 1 267 ? -17.812 27.832 36.195 1.00 37.88 267 VAL A C 1
ATOM 2199 O O . VAL A 1 267 ? -17.153 28.123 37.192 1.00 37.88 267 VAL A O 1
ATOM 2202 N N . SER A 1 268 ? -18.982 27.152 36.305 1.00 32.41 268 SER A N 1
ATOM 2203 C CA . SER A 1 268 ? -19.474 26.372 37.489 1.00 32.41 268 SER A CA 1
ATOM 2204 C C . SER A 1 268 ? -20.710 25.482 37.170 1.00 32.41 268 SER A C 1
ATOM 2206 O O . SER A 1 268 ? -21.387 25.750 36.186 1.00 32.41 268 SER A O 1
ATOM 2208 N N . ALA A 1 269 ? -21.010 24.472 38.014 1.00 41.75 269 ALA A N 1
ATOM 2209 C CA . ALA A 1 269 ? -22.057 23.430 37.862 1.00 41.75 269 ALA A CA 1
ATOM 2210 C C . ALA A 1 269 ? -21.894 22.527 36.613 1.00 41.75 269 ALA A C 1
ATOM 2212 O O . ALA A 1 269 ? -22.002 22.965 35.478 1.00 41.75 269 ALA A O 1
ATOM 2213 N N . GLY A 1 270 ? -21.585 21.248 36.842 1.00 58.12 270 GLY A N 1
ATOM 2214 C CA . GLY A 1 270 ? -20.836 20.400 35.905 1.00 58.12 270 GLY A CA 1
ATOM 2215 C C . GLY A 1 270 ? -21.550 19.814 34.683 1.00 58.12 270 GLY A C 1
ATOM 2216 O O . GLY A 1 270 ? -21.007 18.872 34.116 1.00 58.12 270 GLY A O 1
ATOM 2217 N N . ALA A 1 271 ? -22.704 20.330 34.260 1.00 68.69 271 ALA A N 1
ATOM 2218 C CA . ALA A 1 271 ? -23.284 19.898 32.990 1.00 68.69 271 ALA A CA 1
ATOM 2219 C C . ALA A 1 271 ? -22.294 20.172 31.840 1.00 68.69 271 ALA A C 1
ATOM 2221 O O . ALA A 1 271 ? -21.634 21.216 31.817 1.00 68.69 271 ALA A O 1
ATOM 2222 N N . PHE A 1 272 ? -22.145 19.228 30.909 1.00 84.06 272 PHE A N 1
ATOM 2223 C CA . PHE A 1 272 ? -21.202 19.358 29.796 1.00 84.06 272 PHE A CA 1
ATOM 2224 C C . PHE A 1 272 ? -21.833 18.949 28.467 1.00 84.06 272 PHE A C 1
ATOM 2226 O O . PHE A 1 272 ? -22.714 18.096 28.414 1.00 84.06 272 PHE A O 1
ATOM 2233 N N . ARG A 1 273 ? -21.326 19.526 27.378 1.00 84.75 273 ARG A N 1
ATOM 2234 C CA . ARG A 1 273 ? -21.729 19.202 26.007 1.00 84.75 273 ARG A CA 1
ATOM 2235 C C . ARG A 1 273 ? -20.651 18.370 25.338 1.00 84.75 273 ARG A C 1
ATOM 2237 O O . ARG A 1 273 ? -19.470 18.510 25.661 1.00 84.75 273 ARG A O 1
ATOM 2244 N N . ILE A 1 274 ? -21.032 17.492 24.417 1.00 82.38 274 ILE A N 1
ATOM 2245 C CA . ILE A 1 274 ? -20.054 16.777 23.585 1.00 82.38 274 ILE A CA 1
ATOM 2246 C C . ILE A 1 274 ? -19.592 17.703 22.456 1.00 82.38 274 ILE A C 1
ATOM 2248 O O . ILE A 1 274 ? -18.385 17.915 22.312 1.00 82.38 274 ILE A O 1
ATOM 2252 N N . TYR A 1 275 ? -20.562 18.304 21.763 1.00 81.06 275 TYR A N 1
ATOM 2253 C CA . TYR A 1 275 ? -20.414 19.249 20.658 1.00 81.06 275 TYR A CA 1
ATOM 2254 C C . TYR A 1 275 ? -20.917 20.635 21.086 1.00 81.06 275 TYR A C 1
ATOM 2256 O O . TYR A 1 275 ? -21.935 20.726 21.773 1.00 81.06 275 TYR A O 1
ATOM 2264 N N . GLU A 1 276 ? -20.245 21.710 20.676 1.00 80.44 276 GLU A N 1
ATOM 2265 C CA . GLU A 1 276 ? -20.760 23.069 20.873 1.00 80.44 276 GLU A CA 1
ATOM 2266 C C . GLU A 1 276 ? -21.665 23.453 19.688 1.00 80.44 276 GLU A C 1
ATOM 2268 O O . GLU A 1 276 ? -21.410 23.051 18.555 1.00 80.44 276 GLU A O 1
ATOM 2273 N N . ALA A 1 277 ? -22.733 24.224 19.921 1.00 75.12 277 ALA A N 1
ATOM 2274 C CA . ALA A 1 277 ? -23.706 24.548 18.865 1.00 75.12 277 ALA A CA 1
ATOM 2275 C C . ALA A 1 277 ? -23.082 25.332 17.690 1.00 75.12 277 ALA A C 1
ATOM 2277 O O . ALA A 1 277 ? -23.454 25.115 16.539 1.00 75.12 277 ALA A O 1
ATOM 2278 N N . ASP A 1 278 ? -22.085 26.176 17.976 1.00 73.31 278 ASP A N 1
ATOM 2279 C CA . ASP A 1 278 ? -21.340 26.960 16.983 1.00 73.31 278 ASP A CA 1
ATOM 2280 C C . ASP A 1 278 ? -20.526 26.088 16.001 1.00 73.31 278 ASP A C 1
ATOM 2282 O O . ASP A 1 278 ? -20.144 26.582 14.941 1.00 73.31 278 ASP A O 1
ATOM 2286 N N . ASP A 1 279 ? -20.274 24.809 16.313 1.00 70.81 279 ASP A N 1
ATOM 2287 C CA . ASP A 1 279 ? -19.582 23.861 15.425 1.00 70.81 279 ASP A CA 1
ATOM 2288 C C . ASP A 1 279 ? -20.554 23.119 14.475 1.00 70.81 279 ASP A C 1
ATOM 2290 O O . ASP A 1 279 ? -20.114 22.422 13.563 1.00 70.81 279 ASP A O 1
ATOM 2294 N N . LEU A 1 280 ? -21.875 23.264 14.661 1.00 75.06 280 LEU A N 1
ATOM 2295 C CA . LEU A 1 280 ? -22.917 22.435 14.027 1.00 75.06 280 LEU A CA 1
ATOM 2296 C C . LEU A 1 280 ? -23.725 23.161 12.928 1.00 75.06 280 LEU A C 1
ATOM 2298 O O . LEU A 1 280 ? -24.827 22.745 12.585 1.00 75.06 280 LEU A O 1
ATOM 2302 N N . ASN A 1 281 ? -23.186 24.236 12.342 1.00 68.62 281 ASN A N 1
ATOM 2303 C CA . ASN A 1 281 ? -23.901 25.106 11.383 1.00 68.62 281 ASN A CA 1
ATOM 2304 C C . ASN A 1 281 ? -24.299 24.453 10.035 1.00 68.62 281 ASN A C 1
ATOM 2306 O O . ASN A 1 281 ? -24.860 25.140 9.181 1.00 68.62 281 ASN A O 1
ATOM 2310 N N . SER A 1 282 ? -23.951 23.186 9.795 1.00 67.81 282 SER A N 1
ATOM 2311 C CA . SER A 1 282 ? -24.117 22.491 8.507 1.00 67.81 282 SER A CA 1
ATOM 2312 C C . SER A 1 282 ? -24.998 21.237 8.566 1.00 67.81 282 SER A C 1
ATOM 2314 O O . SER A 1 282 ? -25.002 20.474 7.607 1.00 67.81 282 SER A O 1
ATOM 2316 N N . ILE A 1 283 ? -25.718 21.019 9.669 1.00 73.88 283 ILE A N 1
ATOM 2317 C CA . ILE A 1 283 ? -26.655 19.900 9.868 1.00 73.88 283 ILE A CA 1
ATOM 2318 C C . ILE A 1 283 ? -28.044 20.424 10.270 1.00 73.88 283 ILE A C 1
ATOM 2320 O O . ILE A 1 283 ? -28.187 21.601 10.606 1.00 73.88 283 ILE A O 1
ATOM 2324 N N . ASP A 1 284 ? -29.068 19.565 10.239 1.00 82.19 284 ASP A N 1
ATOM 2325 C CA . ASP A 1 284 ? -30.438 19.927 10.633 1.00 82.19 284 ASP A CA 1
ATOM 2326 C C . ASP A 1 284 ? -30.536 20.553 12.044 1.00 82.19 284 ASP A C 1
ATOM 2328 O O . ASP A 1 284 ? -29.850 20.142 12.980 1.00 82.19 284 ASP A O 1
ATOM 2332 N N . GLU A 1 285 ? -31.448 21.518 12.223 1.00 84.00 285 GLU A N 1
ATOM 2333 C CA . GLU A 1 285 ? -31.631 22.269 13.474 1.00 84.00 285 GLU A CA 1
ATOM 2334 C C . GLU A 1 285 ? -32.078 21.371 14.646 1.00 84.00 285 GLU A C 1
ATOM 2336 O O . GLU A 1 285 ? -31.649 21.580 15.787 1.00 84.00 285 GLU A O 1
ATOM 2341 N N . SER A 1 286 ? -32.888 20.334 14.395 1.00 86.69 286 SER A N 1
ATOM 2342 C CA . SER A 1 286 ? -33.280 19.359 15.420 1.00 86.69 286 SER A CA 1
ATOM 2343 C C . SER A 1 286 ? -32.141 18.399 15.763 1.00 86.69 286 SER A C 1
ATOM 2345 O O . SER A 1 286 ? -32.019 18.023 16.933 1.00 86.69 286 SER A O 1
ATOM 2347 N N . CYS A 1 287 ? -31.305 18.011 14.797 1.00 86.31 287 CYS A N 1
ATOM 2348 C CA . CYS A 1 287 ? -30.108 17.212 15.064 1.00 86.31 287 CYS A CA 1
ATOM 2349 C C . CYS A 1 287 ? -29.034 18.027 15.813 1.00 86.31 287 CYS A C 1
ATOM 2351 O O . CYS A 1 287 ? -28.511 17.574 16.835 1.00 86.31 287 CYS A O 1
ATOM 2353 N N . ALA A 1 288 ? -28.773 19.271 15.400 1.00 84.81 288 ALA A N 1
ATOM 2354 C CA . ALA A 1 288 ? -27.858 20.185 16.083 1.00 84.81 288 ALA A CA 1
ATOM 2355 C C . ALA A 1 288 ? -28.294 20.454 17.533 1.00 84.81 288 ALA A C 1
ATOM 2357 O O . ALA A 1 288 ? -27.468 20.415 18.450 1.00 84.81 288 ALA A O 1
ATOM 2358 N N . SER A 1 289 ? -29.598 20.647 17.762 1.00 88.06 289 SER A N 1
ATOM 2359 C CA . SER A 1 289 ? -30.182 20.806 19.102 1.00 88.06 289 SER A CA 1
ATOM 2360 C C . SER A 1 289 ? -30.042 19.549 19.969 1.00 88.06 289 SER A C 1
ATOM 2362 O O . SER A 1 289 ? -29.881 19.659 21.182 1.00 88.06 289 SER A O 1
ATOM 2364 N N . ALA A 1 290 ? -30.087 18.355 19.368 1.00 88.50 290 ALA A N 1
ATOM 2365 C CA . ALA A 1 290 ? -29.878 17.093 20.073 1.00 88.50 290 ALA A CA 1
ATOM 2366 C C . ALA A 1 290 ? -28.400 16.876 20.447 1.00 88.50 290 ALA A C 1
ATOM 2368 O O . ALA A 1 290 ? -28.089 16.570 21.597 1.00 88.50 290 ALA A O 1
ATOM 2369 N N . LEU A 1 291 ? -27.479 17.072 19.499 1.00 86.75 291 LEU A N 1
ATOM 2370 C CA . LEU A 1 291 ? -26.039 16.860 19.696 1.00 86.75 291 LEU A CA 1
ATOM 2371 C C . LEU A 1 291 ? -25.434 17.842 20.709 1.00 86.75 291 LEU A C 1
ATOM 2373 O O . LEU A 1 291 ? -24.599 17.448 21.529 1.00 86.75 291 LEU A O 1
ATOM 2377 N N . SER A 1 292 ? -25.882 19.101 20.673 1.00 88.31 292 SER A N 1
ATOM 2378 C CA . SER A 1 292 ? -25.429 20.169 21.578 1.00 88.31 292 SER A CA 1
ATOM 2379 C C . SER A 1 292 ? -26.151 20.200 22.937 1.00 88.31 292 SER A C 1
ATOM 2381 O O . SER A 1 292 ? -25.890 21.093 23.747 1.00 88.31 292 SER A O 1
ATOM 2383 N N . ALA A 1 293 ? -27.034 19.233 23.218 1.00 89.31 293 ALA A N 1
ATOM 2384 C CA . ALA A 1 293 ? -27.745 19.136 24.490 1.00 89.31 293 ALA A CA 1
ATOM 2385 C C . ALA A 1 293 ? -26.804 18.867 25.683 1.00 89.31 293 ALA A C 1
ATOM 2387 O O . ALA A 1 293 ? -25.846 18.095 25.594 1.00 89.31 293 ALA A O 1
ATOM 2388 N N . ASP A 1 294 ? -27.111 19.494 26.821 1.00 90.50 294 ASP A N 1
ATOM 2389 C CA . ASP A 1 294 ? -26.346 19.372 28.064 1.00 90.50 294 ASP A CA 1
ATOM 2390 C C . ASP A 1 294 ? -26.503 17.986 28.717 1.00 90.50 294 ASP A C 1
ATOM 2392 O O . ASP A 1 294 ? -27.617 17.499 28.921 1.00 90.50 294 ASP A O 1
ATOM 2396 N N . ILE A 1 295 ? -25.376 17.375 29.095 1.00 92.12 295 ILE A N 1
ATOM 2397 C CA . ILE A 1 295 ? -25.306 16.103 29.823 1.00 92.12 295 ILE A CA 1
ATOM 2398 C C . ILE A 1 295 ? -25.009 16.387 31.303 1.00 92.12 295 ILE A C 1
ATOM 2400 O O . ILE A 1 295 ? -23.930 16.878 31.646 1.00 92.12 295 ILE A O 1
ATOM 2404 N N . ASP A 1 296 ? -25.955 16.056 32.185 1.00 91.75 296 ASP A N 1
ATOM 2405 C CA . ASP A 1 296 ? -25.870 16.241 33.641 1.00 91.75 296 ASP A CA 1
ATOM 2406 C C . ASP A 1 296 ? -25.106 15.085 34.311 1.00 91.75 296 ASP A C 1
ATOM 2408 O O . ASP A 1 296 ? -25.667 14.140 34.867 1.00 91.75 296 ASP A O 1
ATOM 2412 N N . CYS A 1 297 ? -23.781 15.153 34.210 1.00 88.62 297 CYS A N 1
ATOM 2413 C CA . CYS A 1 297 ? -22.825 14.209 34.783 1.00 88.62 297 CYS A CA 1
ATOM 2414 C C . CYS A 1 297 ? -21.606 14.965 35.318 1.00 88.62 297 CYS A C 1
ATOM 2416 O O . CYS A 1 297 ? -21.286 16.049 34.840 1.00 88.62 297 CYS A O 1
ATOM 2418 N N . HIS A 1 298 ? -20.834 14.366 36.229 1.00 89.44 298 HIS A N 1
ATOM 2419 C CA . HIS A 1 298 ? -19.559 14.960 36.638 1.00 89.44 298 HIS A CA 1
ATOM 2420 C C . HIS A 1 298 ? -18.594 15.119 35.425 1.00 89.44 298 HIS A C 1
ATOM 2422 O O . HIS A 1 298 ? -18.300 14.116 34.762 1.00 89.44 298 HIS A O 1
ATOM 2428 N N . PRO A 1 299 ? -18.047 16.328 35.134 1.00 83.06 299 PRO A N 1
ATOM 2429 C CA . PRO A 1 299 ? -17.341 16.641 33.880 1.00 83.06 299 PRO A CA 1
ATOM 2430 C C . PRO A 1 299 ? -16.182 15.721 33.499 1.00 83.06 299 PRO A C 1
ATOM 2432 O O . PRO A 1 299 ? -15.847 15.600 32.319 1.00 83.06 299 PRO A O 1
ATOM 2435 N N . GLN A 1 300 ? -15.553 15.058 34.473 1.00 82.44 300 GLN A N 1
ATOM 2436 C CA . GLN A 1 300 ? -14.460 14.121 34.211 1.00 82.44 300 GLN A CA 1
ATOM 2437 C C . GLN A 1 300 ? -14.889 12.953 33.308 1.00 82.44 300 GLN A C 1
ATOM 2439 O O . GLN A 1 300 ? -14.046 12.385 32.607 1.00 82.44 300 GLN A O 1
ATOM 2444 N N . ILE A 1 301 ? -16.189 12.645 33.228 1.00 85.44 301 ILE A N 1
ATOM 2445 C CA . ILE A 1 301 ? -16.711 11.644 32.298 1.00 85.44 301 ILE A CA 1
ATOM 2446 C C . ILE A 1 301 ? -16.586 12.059 30.817 1.00 85.44 301 ILE A C 1
ATOM 2448 O O . ILE A 1 301 ? -16.531 11.184 29.957 1.00 85.44 301 ILE A O 1
ATOM 2452 N N . ARG A 1 302 ? -16.408 13.354 30.486 1.00 81.38 302 ARG A N 1
ATOM 2453 C CA . ARG A 1 302 ? -16.073 13.797 29.110 1.00 81.38 302 ARG A CA 1
ATOM 2454 C C . ARG A 1 302 ? -14.757 13.170 28.619 1.00 81.38 302 ARG A C 1
ATOM 2456 O O . ARG A 1 302 ? -14.560 13.014 27.421 1.00 81.38 302 ARG A O 1
ATOM 2463 N N . SER A 1 303 ? -13.883 12.698 29.520 1.00 78.31 303 SER A N 1
ATOM 2464 C CA . SER A 1 303 ? -12.691 11.903 29.164 1.00 78.31 303 SER A CA 1
ATOM 2465 C C . SER A 1 303 ? -13.001 10.492 28.624 1.00 78.31 303 SER A C 1
ATOM 2467 O O . SER A 1 303 ? -12.085 9.765 28.210 1.00 78.31 303 SER A O 1
ATOM 2469 N N . PHE A 1 304 ? -14.273 10.078 28.614 1.00 84.62 304 PHE A N 1
ATOM 2470 C CA . PHE A 1 304 ? -14.710 8.784 28.100 1.00 84.62 304 PHE A CA 1
ATOM 2471 C C . PHE A 1 304 ? -15.097 8.802 26.604 1.00 84.62 304 PHE A C 1
ATOM 2473 O O . PHE A 1 304 ? -15.342 7.734 26.057 1.00 84.62 304 PHE A O 1
ATOM 2480 N N . VAL A 1 305 ? -15.030 9.947 25.902 1.00 79.56 305 VAL A N 1
ATOM 2481 C CA . VAL A 1 305 ? -15.306 10.033 24.444 1.00 79.56 305 VAL A CA 1
ATOM 2482 C C . VAL A 1 305 ? -14.471 9.076 23.582 1.00 79.56 305 VAL A C 1
ATOM 2484 O O . VAL A 1 305 ? -14.961 8.551 22.585 1.00 79.56 305 VAL A O 1
ATOM 2487 N N . SER A 1 306 ? -13.208 8.833 23.945 1.00 75.31 306 SER A N 1
ATOM 2488 C CA . SER A 1 306 ? -12.318 7.931 23.204 1.00 75.31 306 SER A CA 1
ATOM 2489 C C . SER A 1 306 ? -12.623 6.473 23.543 1.00 75.31 306 SER A C 1
ATOM 2491 O O . SER A 1 306 ? -12.673 6.130 24.729 1.00 75.31 306 SER A O 1
ATOM 2493 N N . LEU A 1 307 ? -12.747 5.618 22.526 1.00 77.75 307 LEU A N 1
ATOM 2494 C CA . LEU A 1 307 ? -12.915 4.171 22.673 1.00 77.75 307 LEU A CA 1
ATOM 2495 C C . LEU A 1 307 ? -11.660 3.543 23.306 1.00 77.75 307 LEU A C 1
ATOM 2497 O O . LEU A 1 307 ? -10.586 3.541 22.708 1.00 77.75 307 LEU A O 1
ATOM 2501 N N . ARG A 1 308 ? -11.778 3.056 24.548 1.00 80.12 308 ARG A N 1
ATOM 2502 C CA . ARG A 1 308 ? -10.707 2.377 25.301 1.00 80.12 308 ARG A CA 1
ATOM 2503 C C . ARG A 1 308 ? -11.264 1.644 26.518 1.00 80.12 308 ARG A C 1
ATOM 2505 O O . ARG A 1 308 ? -12.305 2.025 27.047 1.00 80.12 308 ARG A O 1
ATOM 2512 N N . TYR A 1 309 ? -10.513 0.656 27.001 1.00 81.06 309 TYR A N 1
ATOM 2513 C CA . TYR A 1 309 ? -10.799 -0.050 28.251 1.00 81.06 309 TYR A CA 1
ATOM 2514 C C . TYR A 1 309 ? -10.831 0.915 29.451 1.00 81.06 309 TYR A C 1
ATOM 2516 O O . TYR A 1 309 ? -10.003 1.827 29.542 1.00 81.06 309 TYR A O 1
ATOM 2524 N N . ARG A 1 310 ? -11.767 0.707 30.385 1.00 85.81 310 ARG A N 1
ATOM 2525 C CA . ARG A 1 310 ? -11.876 1.478 31.640 1.00 85.81 310 ARG A CA 1
ATOM 2526 C C . ARG A 1 310 ? -11.299 0.685 32.814 1.00 85.81 310 ARG A C 1
ATOM 2528 O O . ARG A 1 310 ? -11.882 -0.317 33.219 1.00 85.81 310 ARG A O 1
ATOM 2535 N N . GLY A 1 311 ? -10.162 1.128 33.347 1.00 85.19 311 GLY A N 1
ATOM 2536 C CA . GLY A 1 311 ? -9.626 0.633 34.619 1.00 85.19 311 GLY A CA 1
ATOM 2537 C C . GLY A 1 311 ? -10.332 1.256 35.828 1.00 85.19 311 GLY A C 1
ATOM 2538 O O . GLY A 1 311 ? -11.405 1.852 35.698 1.00 85.19 311 GLY A O 1
ATOM 2539 N N . SER A 1 312 ? -9.720 1.131 37.007 1.00 89.00 312 SER A N 1
ATOM 2540 C CA . SER A 1 312 ? -10.112 1.934 38.174 1.00 89.00 312 SER A CA 1
ATOM 2541 C C . SER A 1 312 ? -9.861 3.426 37.901 1.00 89.00 312 SER A C 1
ATOM 2543 O O . SER A 1 312 ? -9.061 3.788 37.035 1.00 89.00 312 SER A O 1
ATOM 2545 N N . LEU A 1 313 ? -10.551 4.296 38.642 1.00 87.88 313 LEU A N 1
ATOM 2546 C CA . LEU A 1 313 ? -10.235 5.727 38.719 1.00 87.88 313 LEU A CA 1
ATOM 2547 C C . LEU A 1 313 ? -9.300 6.060 39.899 1.00 87.88 313 LEU A C 1
ATOM 2549 O O . LEU A 1 313 ? -9.013 7.233 40.123 1.00 87.88 313 LEU A O 1
ATOM 2553 N N . GLU A 1 314 ? -8.883 5.051 40.678 1.00 88.88 314 GLU A N 1
ATOM 2554 C CA . GLU A 1 314 ? -8.045 5.145 41.890 1.00 88.88 314 GLU A CA 1
ATOM 2555 C C . GLU A 1 314 ? -8.598 6.101 42.976 1.00 88.88 314 GLU A C 1
ATOM 2557 O O . GLU A 1 314 ? -7.915 6.468 43.932 1.00 88.88 314 GLU A O 1
ATOM 2562 N N . ASN A 1 315 ? -9.868 6.504 42.852 1.00 91.88 315 ASN A N 1
ATOM 2563 C CA . ASN A 1 315 ? -10.520 7.505 43.689 1.00 91.88 315 ASN A CA 1
ATOM 2564 C C . ASN A 1 315 ? -12.016 7.182 43.836 1.00 91.88 315 ASN A C 1
ATOM 2566 O O . ASN A 1 315 ? -12.831 7.493 42.964 1.00 91.88 315 ASN A O 1
ATOM 2570 N N . VAL A 1 316 ? -12.381 6.561 44.961 1.00 91.94 316 VAL A N 1
ATOM 2571 C CA . VAL A 1 316 ? -13.762 6.127 45.238 1.00 91.94 316 VAL A CA 1
ATOM 2572 C C . VAL A 1 316 ? -14.726 7.314 45.313 1.00 91.94 316 VAL A C 1
ATOM 2574 O O . VAL A 1 316 ? -15.806 7.226 44.744 1.00 91.94 316 VAL A O 1
ATOM 2577 N N . THR A 1 317 ? -14.328 8.442 45.917 1.00 93.19 317 THR A N 1
ATOM 2578 C CA . THR A 1 317 ? -15.172 9.649 46.033 1.00 93.19 317 THR A CA 1
ATOM 2579 C C . THR A 1 317 ? -15.577 10.185 44.660 1.00 93.19 317 THR A C 1
ATOM 2581 O O . THR A 1 317 ? -16.759 10.368 44.392 1.00 93.19 317 THR A O 1
ATOM 2584 N N . LEU A 1 318 ? -14.602 10.352 43.762 1.00 90.44 318 LEU A N 1
ATOM 2585 C CA . LEU A 1 318 ? -14.839 10.744 42.369 1.00 90.44 318 LEU A CA 1
ATOM 2586 C C . LEU A 1 318 ? -15.704 9.716 41.623 1.00 90.44 318 LEU A C 1
ATOM 2588 O O . LEU A 1 318 ? -16.518 10.075 40.775 1.00 90.44 318 LEU A O 1
ATOM 2592 N N . THR A 1 319 ? -15.512 8.428 41.911 1.00 93.56 319 THR A N 1
ATOM 2593 C CA . THR A 1 319 ? -16.283 7.365 41.261 1.00 93.56 319 THR A CA 1
ATOM 2594 C C . THR A 1 319 ? -17.739 7.392 41.735 1.00 93.56 319 THR A C 1
ATOM 2596 O O . THR A 1 319 ? -18.633 7.306 40.904 1.00 93.56 319 THR A O 1
ATOM 2599 N N . ASP A 1 320 ? -18.002 7.627 43.025 1.00 94.19 320 ASP A N 1
ATOM 2600 C CA . ASP A 1 320 ? -19.353 7.855 43.558 1.00 94.19 320 ASP A CA 1
ATOM 2601 C C . ASP A 1 320 ? -19.997 9.153 43.015 1.00 94.19 320 ASP A C 1
ATOM 2603 O O . ASP A 1 320 ? -21.203 9.164 42.783 1.00 94.19 320 ASP A O 1
ATOM 2607 N N . GLU A 1 321 ? -19.224 10.212 42.732 1.00 92.50 321 GLU A N 1
ATOM 2608 C CA . GLU A 1 321 ? -19.711 11.436 42.059 1.00 92.50 321 GLU A CA 1
ATOM 2609 C C . GLU A 1 321 ? -20.080 11.215 40.576 1.00 92.50 321 GLU A C 1
ATOM 2611 O O . GLU A 1 321 ? -20.987 11.866 40.056 1.00 92.50 321 GLU A O 1
ATOM 2616 N N . ILE A 1 322 ? -19.402 10.294 39.880 1.00 92.38 322 ILE A N 1
ATOM 2617 C CA . ILE A 1 322 ? -19.715 9.912 38.490 1.00 92.38 322 ILE A CA 1
ATOM 2618 C C . ILE A 1 322 ? -20.880 8.910 38.438 1.00 92.38 322 ILE A C 1
ATOM 2620 O O . ILE A 1 322 ? -21.743 8.990 37.561 1.00 92.38 322 ILE A O 1
ATOM 2624 N N . CYS A 1 323 ? -20.925 7.959 39.368 1.00 95.50 323 CYS A N 1
ATOM 2625 C CA . CYS A 1 323 ? -21.833 6.811 39.351 1.00 95.50 323 CYS A CA 1
ATOM 2626 C C . CYS A 1 323 ? -23.191 7.082 40.017 1.00 95.50 323 CYS A C 1
ATOM 2628 O O . CYS A 1 323 ? -23.743 6.231 40.718 1.00 95.50 323 CYS A O 1
ATOM 2630 N N . VAL A 1 324 ? -23.746 8.265 39.752 1.00 94.56 324 VAL A N 1
ATOM 2631 C CA . VAL A 1 324 ? -25.093 8.681 40.162 1.00 94.56 324 VAL A CA 1
ATOM 2632 C C . VAL A 1 324 ? -26.144 8.336 39.101 1.00 94.56 324 VAL A C 1
ATOM 2634 O O . VAL A 1 324 ? -25.872 8.338 37.899 1.00 94.56 324 VAL A O 1
ATOM 2637 N N . GLU A 1 325 ? -27.372 8.063 39.547 1.00 91.75 325 GLU A N 1
ATOM 2638 C CA . GLU A 1 325 ? -28.499 7.667 38.688 1.00 91.75 325 GLU A CA 1
ATOM 2639 C C . GLU A 1 325 ? -28.854 8.749 37.650 1.00 91.75 325 GLU A C 1
ATOM 2641 O O . GLU A 1 325 ? -29.025 8.431 36.474 1.00 91.75 325 GLU A O 1
ATOM 2646 N N . SER A 1 326 ? -28.826 10.032 38.042 1.00 93.00 326 SER A N 1
ATOM 2647 C CA . SER A 1 326 ? -29.080 11.171 37.143 1.00 93.00 326 SER A CA 1
ATOM 2648 C C . SER A 1 326 ? -28.123 11.224 35.949 1.00 93.00 326 SER A C 1
ATOM 2650 O O . SER A 1 326 ? -28.556 11.518 34.838 1.00 93.00 326 SER A O 1
ATOM 2652 N N . CYS A 1 327 ? -26.853 10.857 36.142 1.00 94.19 327 CYS A N 1
ATOM 2653 C CA . CYS A 1 327 ? -25.874 10.790 35.060 1.00 94.19 327 CYS A CA 1
ATOM 2654 C C . CYS A 1 327 ? -26.186 9.637 34.091 1.00 94.19 327 CYS A C 1
ATOM 2656 O O . CYS A 1 327 ? -26.151 9.821 32.874 1.00 94.19 327 CYS A O 1
ATOM 2658 N N . SER A 1 328 ? -26.579 8.467 34.608 1.00 94.06 328 SER A N 1
ATOM 2659 C CA . SER A 1 328 ? -27.021 7.340 33.771 1.00 94.06 328 SER A CA 1
ATOM 2660 C C . SER A 1 328 ? -28.256 7.683 32.936 1.00 94.06 328 SER A C 1
ATOM 2662 O O . SER A 1 328 ? -28.347 7.302 31.767 1.00 94.06 328 SER A O 1
ATOM 2664 N N . ASP A 1 329 ? -29.209 8.398 33.534 1.00 93.94 329 ASP A N 1
ATOM 2665 C CA . ASP A 1 329 ? -30.442 8.826 32.879 1.00 93.94 329 ASP A CA 1
ATOM 2666 C C . ASP A 1 329 ? -30.185 9.955 31.869 1.00 93.94 329 ASP A C 1
ATOM 2668 O O . ASP A 1 329 ? -30.727 9.913 30.765 1.00 93.94 329 ASP A O 1
ATOM 2672 N N . SER A 1 330 ? -29.305 10.914 32.181 1.00 95.44 330 SER A N 1
ATOM 2673 C CA . SER A 1 330 ? -28.923 11.991 31.260 1.00 95.44 330 SER A CA 1
ATOM 2674 C C . SER A 1 330 ? -28.161 11.467 30.041 1.00 95.44 330 SER A C 1
ATOM 2676 O O . SER A 1 330 ? -28.484 11.864 28.923 1.00 95.44 330 SER A O 1
ATOM 2678 N N . LEU A 1 331 ? -27.215 10.537 30.221 1.00 95.62 331 LEU A N 1
ATOM 2679 C CA . LEU A 1 331 ? -26.497 9.882 29.118 1.00 95.62 331 LEU A CA 1
ATOM 2680 C C . LEU A 1 331 ? -27.448 9.096 28.208 1.00 95.62 331 LEU A C 1
ATOM 2682 O O . LEU A 1 331 ? -27.384 9.221 26.986 1.00 95.62 331 LEU A O 1
ATOM 2686 N N . ARG A 1 332 ? -28.368 8.331 28.808 1.00 95.25 332 ARG A N 1
ATOM 2687 C CA . ARG A 1 332 ? -29.416 7.583 28.100 1.00 95.25 332 ARG A CA 1
ATOM 2688 C C . ARG A 1 332 ? -30.366 8.511 27.343 1.00 95.25 332 ARG A C 1
ATOM 2690 O O . ARG A 1 332 ? -30.744 8.206 26.217 1.00 95.25 332 ARG A O 1
ATOM 2697 N N . SER A 1 333 ? -30.734 9.643 27.943 1.00 95.62 333 SER A N 1
ATOM 2698 C CA . SER A 1 333 ? -31.587 10.652 27.311 1.00 95.62 333 SER A CA 1
ATOM 2699 C C . SER A 1 333 ? -30.886 11.314 26.126 1.00 95.62 333 SER A C 1
ATOM 2701 O O . SER A 1 333 ? -31.476 11.370 25.053 1.00 95.62 333 SER A O 1
ATOM 2703 N N . TRP A 1 334 ? -29.634 11.763 26.284 1.00 94.94 334 TRP A N 1
ATOM 2704 C CA . TRP A 1 334 ? -28.840 12.335 25.188 1.00 94.94 334 TRP A CA 1
ATOM 2705 C C . TRP A 1 334 ? -28.726 11.338 24.031 1.00 94.94 334 TRP A C 1
ATOM 2707 O O . TRP A 1 334 ? -29.104 11.651 22.905 1.00 94.94 334 TRP A O 1
ATOM 2717 N N . PHE A 1 335 ? -28.304 10.103 24.325 1.00 94.25 335 PHE A N 1
ATOM 2718 C CA . PHE A 1 335 ? -28.108 9.063 23.315 1.00 94.25 335 PHE A CA 1
ATOM 2719 C C . PHE A 1 335 ? -29.392 8.771 22.530 1.00 94.25 335 PHE A C 1
ATOM 2721 O O . PHE A 1 335 ? -29.367 8.755 21.302 1.00 94.25 335 PHE A O 1
ATOM 2728 N N . ASN A 1 336 ? -30.516 8.581 23.227 1.00 94.19 336 ASN A N 1
ATOM 2729 C CA . ASN A 1 336 ? -31.794 8.276 22.587 1.00 94.19 336 ASN A CA 1
ATOM 2730 C C . ASN A 1 336 ? -32.326 9.452 21.754 1.00 94.19 336 ASN A C 1
ATOM 2732 O O . ASN A 1 336 ? -32.882 9.220 20.687 1.00 94.19 336 ASN A O 1
ATOM 2736 N N . ILE A 1 337 ? -32.156 10.699 22.209 1.00 92.62 337 ILE A N 1
ATOM 2737 C CA . ILE A 1 337 ? -32.627 11.880 21.469 1.00 92.62 337 ILE A CA 1
ATOM 2738 C C . ILE A 1 337 ? -31.784 12.091 20.205 1.00 92.62 337 ILE A C 1
ATOM 2740 O O . ILE A 1 337 ? -32.350 12.326 19.143 1.00 92.62 337 ILE A O 1
ATOM 2744 N N . VAL A 1 338 ? -30.457 11.946 20.270 1.00 90.94 338 VAL A N 1
ATOM 2745 C CA . VAL A 1 338 ? -29.602 12.027 19.071 1.00 90.94 338 VAL A CA 1
ATOM 2746 C C . VAL A 1 338 ? -29.920 10.880 18.101 1.00 90.94 338 VAL A C 1
ATOM 2748 O O . VAL A 1 338 ? -30.077 11.130 16.910 1.00 90.94 338 VAL A O 1
ATOM 2751 N N . ALA A 1 339 ? -30.137 9.658 18.602 1.00 88.81 339 ALA A N 1
ATOM 2752 C CA . ALA A 1 339 ? -30.567 8.517 17.786 1.00 88.81 339 ALA A CA 1
ATOM 2753 C C . ALA A 1 339 ? -31.965 8.683 17.157 1.00 88.81 339 ALA A C 1
ATOM 2755 O O . ALA A 1 339 ? -32.250 8.055 16.144 1.00 88.81 339 ALA A O 1
ATOM 2756 N N . GLU A 1 340 ? -32.838 9.518 17.729 1.00 89.94 340 GLU A N 1
ATOM 2757 C CA . GLU A 1 340 ? -34.140 9.858 17.140 1.00 89.94 340 GLU A CA 1
ATOM 2758 C C . GLU A 1 340 ? -34.044 11.020 16.134 1.00 89.94 340 GLU A C 1
ATOM 2760 O O . GLU A 1 340 ? -34.818 11.066 15.182 1.00 89.94 340 GLU A O 1
ATOM 2765 N N . LYS A 1 341 ? -33.140 11.990 16.351 1.00 88.62 341 LYS A N 1
ATOM 2766 C CA . LYS A 1 341 ? -33.099 13.258 15.592 1.00 88.62 341 LYS A CA 1
ATOM 2767 C C . LYS A 1 341 ? -32.036 13.347 14.501 1.00 88.62 341 LYS A C 1
ATOM 2769 O O . LYS A 1 341 ? -32.160 14.211 13.645 1.00 88.62 341 LYS A O 1
ATOM 2774 N N . CYS A 1 342 ? -31.022 12.488 14.517 1.00 83.69 342 CYS A N 1
ATOM 2775 C CA . CYS A 1 342 ? -29.892 12.528 13.582 1.00 83.69 342 CYS A CA 1
ATOM 2776 C C . CYS A 1 342 ? -29.819 11.280 12.681 1.00 83.69 342 CYS A C 1
ATOM 2778 O O . CYS A 1 342 ? -28.728 10.838 12.333 1.00 83.69 342 CYS A O 1
ATOM 2780 N N . ASN A 1 343 ? -30.964 10.661 12.373 1.00 67.38 343 ASN A N 1
ATOM 2781 C CA . ASN A 1 343 ? -31.031 9.329 11.753 1.00 67.38 343 ASN A CA 1
ATOM 2782 C C . ASN A 1 343 ? -31.480 9.332 10.273 1.00 67.38 343 ASN A C 1
ATOM 2784 O O . ASN A 1 343 ? -31.517 8.269 9.663 1.00 67.38 343 ASN A O 1
ATOM 2788 N N . ASP A 1 344 ? -31.813 10.501 9.711 1.00 55.94 344 ASP A N 1
ATOM 2789 C CA . ASP A 1 344 ? -32.386 10.667 8.357 1.00 55.94 344 ASP A CA 1
ATOM 2790 C C . ASP A 1 344 ? -31.514 11.551 7.427 1.00 55.94 344 ASP A C 1
ATOM 2792 O O . ASP A 1 344 ? -31.976 11.997 6.377 1.00 55.94 344 ASP A O 1
ATOM 2796 N N . ASP A 1 345 ? -30.267 11.853 7.809 1.00 50.59 345 ASP A N 1
ATOM 2797 C CA . ASP A 1 345 ? -29.377 12.755 7.063 1.00 50.59 345 ASP A CA 1
ATOM 2798 C C . ASP A 1 345 ? -28.354 11.943 6.237 1.00 50.59 345 ASP A C 1
ATOM 2800 O O . ASP A 1 345 ? -27.303 11.547 6.742 1.00 50.59 345 ASP A O 1
ATOM 2804 N N . ASP A 1 346 ? -28.656 11.697 4.952 1.00 45.41 346 ASP A N 1
ATOM 2805 C CA . ASP A 1 346 ? -27.809 10.977 3.968 1.00 45.41 346 ASP A CA 1
ATOM 2806 C C . ASP A 1 346 ? -26.443 11.670 3.681 1.00 45.41 346 ASP A C 1
ATOM 2808 O O . ASP A 1 346 ? -25.737 11.326 2.733 1.00 45.41 346 ASP A O 1
ATOM 2812 N N . SER A 1 347 ? -26.063 12.688 4.461 1.00 46.06 347 SER A N 1
ATOM 2813 C CA . SER A 1 347 ? -24.889 13.545 4.248 1.00 46.06 347 SER A CA 1
ATOM 2814 C C . SER A 1 347 ? -23.592 13.059 4.915 1.00 46.06 347 SER A C 1
ATOM 2816 O O . SER A 1 347 ? -22.532 13.623 4.640 1.00 46.06 347 SER A O 1
ATOM 2818 N N . TYR A 1 348 ? -23.644 12.010 5.746 1.00 44.97 348 TYR A N 1
ATOM 2819 C CA . TYR A 1 348 ? -22.479 11.438 6.438 1.00 44.97 348 TYR A CA 1
ATOM 2820 C C . TYR A 1 348 ? -22.478 9.899 6.416 1.00 44.97 348 TYR A C 1
ATOM 2822 O O . TYR A 1 348 ? -22.930 9.252 7.359 1.00 44.97 348 TYR A O 1
ATOM 2830 N N . SER A 1 349 ? -21.883 9.302 5.379 1.00 49.72 349 SER A N 1
ATOM 2831 C CA . SER A 1 349 ? -21.597 7.856 5.321 1.00 49.72 349 SER A CA 1
ATOM 2832 C C . SER A 1 349 ? -20.638 7.382 6.427 1.00 49.72 349 SER A C 1
ATOM 2834 O O . SER A 1 349 ? -20.731 6.248 6.894 1.00 49.72 349 SER A O 1
ATOM 2836 N N . ASP A 1 350 ? -19.742 8.266 6.879 1.00 53.28 350 ASP A N 1
ATOM 2837 C CA . ASP A 1 350 ? -18.524 7.880 7.606 1.00 53.28 350 ASP A CA 1
ATOM 2838 C C . ASP A 1 350 ? -18.573 8.162 9.121 1.00 53.28 350 ASP A C 1
ATOM 2840 O O . ASP A 1 350 ? -17.618 7.860 9.843 1.00 53.28 350 ASP A O 1
ATOM 2844 N N . THR A 1 351 ? -19.651 8.766 9.642 1.00 63.34 351 THR A N 1
ATOM 2845 C CA . THR A 1 351 ? -19.720 9.173 11.060 1.00 63.34 351 THR A CA 1
ATOM 2846 C C . THR A 1 351 ? -21.077 8.908 11.706 1.00 63.34 351 THR A C 1
ATOM 2848 O O . THR A 1 351 ? -22.077 9.513 11.336 1.00 63.34 351 THR A O 1
ATOM 2851 N N . VAL A 1 352 ? -21.100 8.088 12.763 1.00 77.81 352 VAL A N 1
ATOM 2852 C CA . VAL A 1 352 ? -22.304 7.851 13.582 1.00 77.81 352 VAL A CA 1
ATOM 2853 C C . VAL A 1 352 ? -22.452 8.965 14.633 1.00 77.81 352 VAL A C 1
ATOM 2855 O O . VAL A 1 352 ? -21.625 9.016 15.548 1.00 77.81 352 VAL A O 1
ATOM 2858 N N . PRO A 1 353 ? -23.508 9.808 14.605 1.00 84.00 353 PRO A N 1
ATOM 2859 C CA . PRO A 1 353 ? -23.639 10.963 15.510 1.00 84.00 353 PRO A CA 1
ATOM 2860 C C . PRO A 1 353 ? -23.619 10.580 17.002 1.00 84.00 353 PRO A C 1
ATOM 2862 O O . PRO A 1 353 ? -23.085 11.289 17.853 1.00 84.00 353 PRO A O 1
ATOM 2865 N N . MET A 1 354 ? -24.134 9.390 17.320 1.00 86.31 354 MET A N 1
ATOM 2866 C CA . MET A 1 354 ? -24.192 8.828 18.670 1.00 86.31 354 MET A CA 1
ATOM 2867 C C . MET A 1 354 ? -22.831 8.330 19.196 1.00 86.31 354 MET A C 1
ATOM 2869 O O . MET A 1 354 ? -22.727 8.043 20.388 1.00 86.31 354 MET A O 1
ATOM 2873 N N . GLN A 1 355 ? -21.792 8.197 18.359 1.00 86.75 355 GLN A N 1
ATOM 2874 C CA . GLN A 1 355 ? -20.547 7.482 18.686 1.00 86.75 355 GLN A CA 1
ATOM 2875 C C . GLN A 1 355 ? -19.857 7.999 19.953 1.00 86.75 355 GLN A C 1
ATOM 2877 O O . GLN A 1 355 ? -19.540 7.213 20.847 1.00 86.75 355 GLN A O 1
ATOM 2882 N N . LEU A 1 356 ? -19.647 9.312 20.066 1.00 87.38 356 LEU A N 1
ATOM 2883 C CA . LEU A 1 356 ? -18.914 9.882 21.199 1.00 87.38 356 LEU A CA 1
ATOM 2884 C C . LEU A 1 356 ? -19.695 9.758 22.516 1.00 87.38 356 LEU A C 1
ATOM 2886 O O . LEU A 1 356 ? -19.103 9.416 23.539 1.00 87.38 356 LEU A O 1
ATOM 2890 N N . GLY A 1 357 ? -21.016 9.968 22.501 1.00 89.38 357 GLY A N 1
ATOM 2891 C CA . GLY A 1 357 ? -21.866 9.786 23.684 1.00 89.38 357 GLY A CA 1
ATOM 2892 C C . GLY A 1 357 ? -22.065 8.318 24.059 1.00 89.38 357 GLY A C 1
ATOM 2893 O O . GLY A 1 357 ? -22.044 7.977 25.240 1.00 89.38 357 GLY A O 1
ATOM 2894 N N . GLY A 1 358 ? -22.154 7.428 23.067 1.00 91.06 358 GLY A N 1
ATOM 2895 C CA . GLY A 1 358 ? -22.163 5.980 23.259 1.00 91.06 358 GLY A CA 1
ATOM 2896 C C . GLY A 1 358 ? -20.887 5.483 23.939 1.00 91.06 358 GLY A C 1
ATOM 2897 O O . GLY A 1 358 ? -20.972 4.728 24.905 1.00 91.06 358 GLY A O 1
ATOM 2898 N N . ASN A 1 359 ? -19.712 5.973 23.524 1.00 90.38 359 ASN A N 1
ATOM 2899 C CA . ASN A 1 359 ? -18.427 5.649 24.161 1.00 90.38 359 ASN A CA 1
ATOM 2900 C C . ASN A 1 359 ? -18.369 6.121 25.629 1.00 90.38 359 ASN A C 1
ATOM 2902 O O . ASN A 1 359 ? -17.824 5.416 26.489 1.00 90.38 359 ASN A O 1
ATOM 2906 N N . ILE A 1 360 ? -18.952 7.291 25.937 1.00 92.19 360 ILE A N 1
ATOM 2907 C CA . ILE A 1 360 ? -19.092 7.785 27.318 1.00 92.19 360 ILE A CA 1
ATOM 2908 C C . ILE A 1 360 ? -20.032 6.883 28.122 1.00 92.19 360 ILE A C 1
ATOM 2910 O O . ILE A 1 360 ? -19.680 6.471 29.227 1.00 92.19 360 ILE A O 1
ATOM 2914 N N . TRP A 1 361 ? -21.208 6.555 27.585 1.00 95.06 361 TRP A N 1
ATOM 2915 C CA . TRP A 1 361 ? -22.235 5.790 28.294 1.00 95.06 361 TRP A CA 1
ATOM 2916 C C . TRP A 1 361 ? -21.840 4.321 28.499 1.00 95.06 361 TRP A C 1
ATOM 2918 O O . TRP A 1 361 ? -22.014 3.789 29.596 1.00 95.06 361 TRP A O 1
ATOM 2928 N N . ALA A 1 362 ? -21.199 3.689 27.511 1.00 94.06 362 ALA A N 1
ATOM 2929 C CA . ALA A 1 362 ? -20.514 2.411 27.690 1.00 94.06 362 ALA A CA 1
ATOM 2930 C C . ALA A 1 362 ? -19.450 2.522 28.793 1.00 94.06 362 ALA A C 1
ATOM 2932 O O . ALA A 1 362 ? -19.470 1.740 29.740 1.00 94.06 362 ALA A O 1
ATOM 2933 N N . GLY A 1 363 ? -18.604 3.558 28.753 1.00 92.62 363 GLY A N 1
ATOM 2934 C CA . GLY A 1 363 ? -17.622 3.830 29.803 1.00 92.62 363 GLY A CA 1
ATOM 2935 C C . GLY A 1 363 ? -18.227 4.003 31.206 1.00 92.62 363 GLY A C 1
ATOM 2936 O O . GLY A 1 363 ? -17.633 3.538 32.178 1.00 92.62 363 GLY A O 1
ATOM 2937 N N . TRP A 1 364 ? -19.415 4.607 31.326 1.00 95.19 364 TRP A N 1
ATOM 2938 C CA . TRP A 1 364 ? -20.169 4.704 32.584 1.00 95.19 364 TRP A CA 1
ATOM 2939 C C . TRP A 1 364 ? -20.623 3.321 33.061 1.00 95.19 364 TRP A C 1
ATOM 2941 O O . TRP A 1 364 ? -20.289 2.915 34.174 1.00 95.19 364 TRP A O 1
ATOM 2951 N N . ASN A 1 365 ? -21.302 2.558 32.194 1.00 95.38 365 ASN A N 1
ATOM 2952 C CA . ASN A 1 365 ? -21.780 1.204 32.494 1.00 95.38 365 ASN A CA 1
ATOM 2953 C C . ASN A 1 365 ? -20.627 0.261 32.891 1.00 95.38 365 ASN A C 1
ATOM 2955 O O . ASN A 1 365 ? -20.792 -0.580 33.771 1.00 95.38 365 ASN A O 1
ATOM 2959 N N . GLU A 1 366 ? -19.455 0.422 32.271 1.00 93.81 366 GLU A N 1
ATOM 2960 C CA . GLU A 1 366 ? -18.221 -0.308 32.571 1.00 93.81 366 GLU A CA 1
ATOM 2961 C C . GLU A 1 366 ? -17.569 0.094 33.907 1.00 93.81 366 GLU A C 1
ATOM 2963 O O . GLU A 1 366 ? -16.928 -0.741 34.544 1.00 93.81 366 GLU A O 1
ATOM 2968 N N . THR A 1 367 ? -17.702 1.356 34.327 1.00 94.12 367 THR A N 1
ATOM 2969 C CA . THR A 1 367 ? -17.053 1.896 35.538 1.00 94.12 367 THR A CA 1
ATOM 2970 C C . THR A 1 367 ? -17.911 1.691 36.784 1.00 94.12 367 THR A C 1
ATOM 2972 O O . THR A 1 367 ? -17.405 1.308 37.836 1.00 94.12 367 THR A O 1
ATOM 2975 N N . CYS A 1 368 ? -19.225 1.883 36.666 1.00 95.75 368 CYS A N 1
ATOM 2976 C CA . CYS A 1 368 ? -20.148 1.950 37.799 1.00 95.75 368 CYS A CA 1
ATOM 2977 C C . CYS A 1 368 ? -20.653 0.587 38.304 1.00 95.75 368 CYS A C 1
ATOM 2979 O O . CYS A 1 368 ? -21.578 0.508 39.113 1.00 95.75 368 CYS A O 1
ATOM 2981 N N . ILE A 1 369 ? -20.032 -0.505 37.855 1.00 95.00 369 ILE A N 1
ATOM 2982 C CA . ILE A 1 369 ? -20.311 -1.857 38.339 1.00 95.00 369 ILE A CA 1
ATOM 2983 C C . ILE A 1 369 ? -19.778 -1.983 39.773 1.00 95.00 369 ILE A C 1
ATOM 2985 O O . ILE A 1 369 ? -18.576 -1.836 39.991 1.00 95.00 369 ILE A O 1
ATOM 2989 N N . LYS A 1 370 ? -20.636 -2.321 40.742 1.00 94.62 370 LYS A N 1
ATOM 2990 C CA . LYS A 1 370 ? -20.221 -2.703 42.104 1.00 94.62 370 LYS A CA 1
ATOM 2991 C C . LYS A 1 370 ? -20.354 -4.210 42.334 1.00 94.62 370 LYS A C 1
ATOM 2993 O O . LYS A 1 370 ? -21.242 -4.860 41.776 1.00 94.62 370 LYS A O 1
ATOM 2998 N N . ASP A 1 371 ? -19.470 -4.757 43.164 1.00 94.19 371 ASP A N 1
ATOM 2999 C CA . ASP A 1 371 ? -19.581 -6.122 43.677 1.00 94.19 371 ASP A CA 1
ATOM 3000 C C . ASP A 1 371 ? -20.784 -6.220 44.636 1.00 94.19 371 ASP A C 1
ATOM 3002 O O . ASP A 1 371 ? -20.806 -5.498 45.635 1.00 94.19 371 ASP A O 1
ATOM 3006 N N . PRO A 1 372 ? -21.768 -7.111 44.403 1.00 87.31 372 PRO A N 1
ATOM 3007 C CA . PRO A 1 372 ? -22.904 -7.273 45.310 1.00 87.31 372 PRO A CA 1
ATOM 3008 C C . PRO A 1 372 ? -22.530 -7.784 46.714 1.00 87.31 372 PRO A C 1
ATOM 3010 O O . PRO A 1 372 ? -23.366 -7.683 47.610 1.00 87.31 372 PRO A O 1
ATOM 3013 N N . MET A 1 373 ? -21.326 -8.335 46.926 1.00 90.69 373 MET A N 1
ATOM 3014 C CA . MET A 1 373 ? -20.897 -8.851 48.234 1.00 90.69 373 MET A CA 1
ATOM 3015 C C . MET A 1 373 ? -20.190 -7.797 49.100 1.00 90.69 373 MET A C 1
ATOM 3017 O O . MET A 1 373 ? -20.513 -7.658 50.278 1.00 90.69 373 MET A O 1
ATOM 3021 N N . THR A 1 374 ? -19.225 -7.061 48.540 1.00 93.94 374 THR A N 1
ATOM 3022 C CA . THR A 1 374 ? -18.409 -6.063 49.264 1.00 93.94 374 THR A CA 1
ATOM 3023 C C . THR A 1 374 ? -18.828 -4.613 49.026 1.00 93.94 374 THR A C 1
ATOM 3025 O O . THR A 1 374 ? -18.381 -3.732 49.758 1.00 93.94 374 THR A O 1
ATOM 3028 N N . ASN A 1 375 ? -19.659 -4.343 48.012 1.00 93.00 375 ASN A N 1
ATOM 3029 C CA . ASN A 1 375 ? -20.022 -3.002 47.537 1.00 93.00 375 ASN A CA 1
ATOM 3030 C C . ASN A 1 375 ? -18.826 -2.129 47.072 1.00 93.00 375 ASN A C 1
ATOM 3032 O O . ASN A 1 375 ? -18.989 -0.925 46.866 1.00 93.00 375 ASN A O 1
ATOM 3036 N N . LYS A 1 376 ? -17.634 -2.719 46.865 1.00 95.69 376 LYS A N 1
ATOM 3037 C CA . LYS A 1 376 ? -16.520 -2.090 46.128 1.00 95.69 376 LYS A CA 1
ATOM 3038 C C . LYS A 1 376 ? -16.890 -1.908 44.650 1.00 95.69 376 LYS A C 1
ATOM 3040 O O . LYS A 1 376 ? -17.672 -2.695 44.112 1.00 95.69 376 LYS A O 1
ATOM 3045 N N . TYR A 1 377 ? -16.268 -0.945 43.966 1.00 97.06 377 TYR A N 1
ATOM 3046 C CA . TYR A 1 377 ? -16.299 -0.904 42.502 1.00 97.06 377 TYR A CA 1
ATOM 3047 C C . TYR A 1 377 ? -15.516 -2.079 41.913 1.00 97.06 377 TYR A C 1
ATOM 3049 O O . TYR A 1 377 ? -14.427 -2.428 42.366 1.00 97.06 377 TYR A O 1
ATOM 3057 N N . CYS A 1 378 ? -16.069 -2.695 40.875 1.00 96.62 378 CYS A N 1
ATOM 3058 C CA . CYS A 1 378 ? -15.485 -3.879 40.264 1.00 96.62 378 CYS A CA 1
ATOM 3059 C C . CYS A 1 378 ? -14.172 -3.600 39.534 1.00 96.62 378 CYS A C 1
ATOM 3061 O O . CYS A 1 378 ? -13.344 -4.501 39.459 1.00 96.62 378 CYS A O 1
ATOM 3063 N N . ASN A 1 379 ? -13.949 -2.380 39.041 1.00 94.44 379 ASN A N 1
ATOM 3064 C CA . ASN A 1 379 ? -12.661 -2.012 38.455 1.00 94.44 379 ASN A CA 1
ATOM 3065 C C . ASN A 1 379 ? -11.546 -1.934 39.512 1.00 94.44 379 ASN A C 1
ATOM 3067 O O . ASN A 1 379 ? -10.419 -2.312 39.206 1.00 94.44 379 ASN A O 1
ATOM 3071 N N . ASP A 1 380 ? -11.859 -1.527 40.748 1.00 94.44 380 ASP A N 1
ATOM 3072 C CA . ASP A 1 380 ? -10.905 -1.535 41.868 1.00 94.44 380 ASP A CA 1
ATOM 3073 C C . ASP A 1 380 ? -10.544 -2.981 42.239 1.00 94.44 380 ASP A C 1
ATOM 3075 O O . ASP A 1 380 ? -9.374 -3.334 42.348 1.00 94.44 380 ASP A O 1
ATOM 3079 N N . VAL A 1 381 ? -11.560 -3.847 42.349 1.00 94.75 381 VAL A N 1
ATOM 3080 C CA . VAL A 1 381 ? -11.375 -5.278 42.645 1.00 94.75 381 VAL A CA 1
ATOM 3081 C C . VAL A 1 381 ? -10.572 -5.991 41.552 1.00 94.75 381 VAL A C 1
ATOM 3083 O O . VAL A 1 381 ? -9.764 -6.854 41.868 1.00 94.75 381 VAL A O 1
ATOM 3086 N N . ILE A 1 382 ? -10.770 -5.643 40.277 1.00 92.56 382 ILE A N 1
ATOM 3087 C CA . ILE A 1 382 ? -10.045 -6.263 39.157 1.00 92.56 382 ILE A CA 1
ATOM 3088 C C . ILE A 1 382 ? -8.585 -5.782 39.080 1.00 92.56 382 ILE A C 1
ATOM 3090 O O . ILE A 1 382 ? -7.734 -6.557 38.649 1.00 92.56 382 ILE A O 1
ATOM 3094 N N . ASP A 1 383 ? -8.253 -4.554 39.500 1.00 91.56 383 ASP A N 1
ATOM 3095 C CA . ASP A 1 383 ? -6.847 -4.107 39.516 1.00 91.56 383 ASP A CA 1
ATOM 3096 C C . ASP A 1 383 ? -6.042 -4.672 40.705 1.00 91.56 383 ASP A C 1
ATOM 3098 O O . ASP A 1 383 ? -4.820 -4.799 40.609 1.00 91.56 383 ASP A O 1
ATOM 3102 N N . GLU A 1 384 ? -6.722 -5.119 41.773 1.00 90.69 384 GLU A N 1
ATOM 3103 C CA . GLU A 1 384 ? -6.134 -5.933 42.854 1.00 90.69 384 GLU A CA 1
ATOM 3104 C C . GLU A 1 384 ? -5.674 -7.337 42.374 1.00 90.69 384 GLU A C 1
ATOM 3106 O O . GLU A 1 384 ? -4.932 -8.010 43.095 1.00 90.69 384 GLU A O 1
ATOM 3111 N N . PHE A 1 385 ? -6.062 -7.796 41.172 1.00 90.75 385 PHE A N 1
ATOM 3112 C CA . PHE A 1 385 ? -5.750 -9.148 40.681 1.00 90.75 385 PHE A CA 1
ATOM 3113 C C . PHE A 1 385 ? -4.286 -9.346 40.226 1.00 90.75 385 PHE A C 1
ATOM 3115 O O . PHE A 1 385 ? -3.659 -8.436 39.668 1.00 90.75 385 PHE A O 1
ATOM 3122 N N . PRO A 1 386 ? -3.735 -10.575 40.340 1.00 82.81 386 PRO A N 1
ATOM 3123 C CA . PRO A 1 386 ? -2.420 -10.917 39.803 1.00 82.81 386 PRO A CA 1
ATOM 3124 C C . PRO A 1 386 ? -2.343 -10.742 38.280 1.00 82.81 386 PRO A C 1
ATOM 3126 O O . PRO A 1 386 ? -3.092 -11.354 37.517 1.00 82.81 386 PRO A O 1
ATOM 3129 N N . LYS A 1 387 ? -1.367 -9.954 37.818 1.00 77.38 387 LYS A N 1
ATOM 3130 C CA . LYS A 1 387 ? -1.163 -9.609 36.398 1.00 77.38 387 LYS A CA 1
ATOM 3131 C C . LYS A 1 387 ? -0.417 -10.734 35.651 1.00 77.38 387 LYS A C 1
ATOM 3133 O O . LYS A 1 387 ? 0.653 -10.526 35.091 1.00 77.38 387 LYS A O 1
ATOM 3138 N N . LEU A 1 388 ? -0.996 -11.942 35.694 1.00 69.31 388 LEU A N 1
ATOM 3139 C CA . LEU A 1 388 ? -0.448 -13.221 35.204 1.00 69.31 388 LEU A CA 1
ATOM 3140 C C . LEU A 1 388 ? -0.958 -13.640 33.808 1.00 69.31 388 LEU A C 1
ATOM 3142 O O . LEU A 1 388 ? -0.669 -14.743 33.350 1.00 69.31 388 LEU A O 1
ATOM 3146 N N . GLY A 1 389 ? -1.719 -12.783 33.121 1.00 68.75 389 GLY A N 1
ATOM 3147 C CA . GLY A 1 389 ? -2.244 -13.078 31.784 1.00 68.75 389 GLY A CA 1
ATOM 3148 C C . GLY A 1 389 ? -3.212 -14.262 31.806 1.00 68.75 389 GLY A C 1
ATOM 3149 O O . GLY A 1 389 ? -4.298 -14.160 32.375 1.00 68.75 389 GLY A O 1
ATOM 3150 N N . ASP A 1 390 ? -2.828 -15.382 31.193 1.00 70.56 390 ASP A N 1
ATOM 3151 C CA . ASP A 1 390 ? -3.645 -16.596 31.194 1.00 70.56 390 ASP A CA 1
ATOM 3152 C C . ASP A 1 390 ? -3.458 -17.489 32.430 1.00 70.56 390 ASP A C 1
ATOM 3154 O O . ASP A 1 390 ? -4.382 -18.238 32.755 1.00 70.56 390 ASP A O 1
ATOM 3158 N N . ASP A 1 391 ? -2.383 -17.331 33.202 1.00 80.19 391 ASP A N 1
ATOM 3159 C CA . ASP A 1 391 ? -2.175 -18.041 34.477 1.00 80.19 391 ASP A CA 1
ATOM 3160 C C . ASP A 1 391 ? -2.896 -17.362 35.667 1.00 80.19 391 ASP A C 1
ATOM 3162 O O . ASP A 1 391 ? -2.530 -17.533 36.831 1.00 80.19 391 ASP A O 1
ATOM 3166 N N . MET A 1 392 ? -3.946 -16.580 35.384 1.00 84.19 392 MET A N 1
ATOM 3167 C CA . MET A 1 392 ? -4.826 -15.973 36.387 1.00 84.19 392 MET A CA 1
ATOM 3168 C C . MET A 1 392 ? -5.443 -17.049 37.310 1.00 84.19 392 MET A C 1
ATOM 3170 O O . MET A 1 392 ? -5.997 -18.036 36.807 1.00 84.19 392 MET A O 1
ATOM 3174 N N . PRO A 1 393 ? -5.409 -16.870 38.648 1.00 92.00 393 PRO A N 1
ATOM 3175 C CA . PRO A 1 393 ? -6.027 -17.798 39.588 1.00 92.00 393 PRO A CA 1
ATOM 3176 C C . PRO A 1 393 ? -7.517 -18.011 39.318 1.00 92.00 393 PRO A C 1
ATOM 3178 O O . PRO A 1 393 ? -8.238 -17.105 38.898 1.00 92.00 393 PRO A O 1
ATOM 3181 N N . ARG A 1 394 ? -8.015 -19.218 39.614 1.00 92.38 394 ARG A N 1
ATOM 3182 C CA . ARG A 1 394 ? -9.429 -19.559 39.383 1.00 92.38 394 ARG A CA 1
ATOM 3183 C C . ARG A 1 394 ? -10.387 -18.672 40.185 1.00 92.38 394 ARG A C 1
ATOM 3185 O O . ARG A 1 394 ? -11.498 -18.434 39.730 1.00 92.38 394 ARG A O 1
ATOM 3192 N N . GLU A 1 395 ? -9.974 -18.202 41.357 1.00 92.38 395 GLU A N 1
ATOM 3193 C CA . GLU A 1 395 ? -10.790 -17.339 42.219 1.00 92.38 395 GLU A CA 1
ATOM 3194 C C . GLU A 1 395 ? -11.016 -15.960 41.574 1.00 92.38 395 GLU A C 1
ATOM 3196 O O . GLU A 1 395 ? -12.160 -15.514 41.505 1.00 92.38 395 GLU A O 1
ATOM 3201 N N . ASP A 1 396 ? -9.974 -15.369 40.980 1.00 93.12 396 ASP A N 1
ATOM 3202 C CA . ASP A 1 396 ? -10.032 -14.095 40.248 1.00 93.12 396 ASP A CA 1
ATOM 3203 C C . ASP A 1 396 ? -10.775 -14.243 38.907 1.00 93.12 396 ASP A C 1
ATOM 3205 O O . ASP A 1 396 ? -11.705 -13.490 38.607 1.00 93.12 396 ASP A O 1
ATOM 3209 N N . LEU A 1 397 ? -10.438 -15.285 38.133 1.00 92.44 397 LEU A N 1
ATOM 3210 C CA . LEU A 1 397 ? -11.084 -15.619 36.855 1.00 92.44 397 LEU A CA 1
ATOM 3211 C C . LEU A 1 397 ? -12.597 -15.835 37.021 1.00 92.44 397 LEU A C 1
ATOM 3213 O O . LEU A 1 397 ? -13.391 -15.439 36.168 1.00 92.44 397 LEU A O 1
ATOM 3217 N N . CYS A 1 398 ? -13.006 -16.463 38.124 1.00 93.38 398 CYS A N 1
ATOM 3218 C CA . CYS A 1 398 ? -14.408 -16.720 38.440 1.00 93.38 398 CYS A CA 1
ATOM 3219 C C . CYS A 1 398 ? -15.057 -15.624 39.298 1.00 93.38 398 CYS A C 1
ATOM 3221 O O . CYS A 1 398 ? -16.223 -15.774 39.681 1.00 93.38 398 CYS A O 1
ATOM 3223 N N . HIS A 1 399 ? -14.356 -14.524 39.585 1.00 94.88 399 HIS A N 1
ATOM 3224 C CA . HIS A 1 399 ? -14.881 -13.463 40.432 1.00 94.88 399 HIS A CA 1
ATOM 3225 C C . HIS A 1 399 ? -16.088 -12.770 39.765 1.00 94.88 399 HIS A C 1
ATOM 3227 O O . HIS A 1 399 ? -16.020 -12.432 38.574 1.00 94.88 399 HIS A O 1
ATOM 3233 N N . PRO A 1 400 ? -17.192 -12.490 40.496 1.00 94.00 400 PRO A N 1
ATOM 3234 C CA . PRO A 1 400 ? -18.399 -11.888 39.921 1.00 94.00 400 PRO A CA 1
ATOM 3235 C C . PRO A 1 400 ? -18.138 -10.598 39.138 1.00 94.00 400 PRO A C 1
ATOM 3237 O O . PRO A 1 400 ? -18.750 -10.379 38.091 1.00 94.00 400 PRO A O 1
ATOM 3240 N N . CYS A 1 401 ? -17.190 -9.779 39.604 1.00 95.56 401 CYS A N 1
ATOM 3241 C CA . CYS A 1 401 ? -16.770 -8.568 38.908 1.00 95.56 401 CYS A CA 1
ATOM 3242 C C . CYS A 1 401 ? -16.172 -8.837 37.529 1.00 95.56 401 CYS A C 1
ATOM 3244 O O . CYS A 1 401 ? -16.606 -8.204 36.574 1.00 95.56 401 CYS A O 1
ATOM 3246 N N . TYR A 1 402 ? -15.231 -9.777 37.394 1.00 94.00 402 TYR A N 1
ATOM 3247 C CA . TYR A 1 402 ? -14.554 -10.043 36.120 1.00 94.00 402 TYR A CA 1
ATOM 3248 C C . TYR A 1 402 ? -15.547 -10.514 35.053 1.00 94.00 402 TYR A C 1
ATOM 3250 O O . TYR A 1 402 ? -15.644 -9.940 33.966 1.00 94.00 402 TYR A O 1
ATOM 3258 N N . ARG A 1 403 ? -16.399 -11.479 35.423 1.00 93.75 403 ARG A N 1
ATOM 3259 C CA . ARG A 1 403 ? -17.492 -11.962 34.573 1.00 93.75 403 ARG A CA 1
ATOM 3260 C C . ARG A 1 403 ? -18.463 -10.845 34.176 1.00 93.75 403 ARG A C 1
ATOM 3262 O O . ARG A 1 403 ? -18.846 -10.761 33.011 1.00 93.75 403 ARG A O 1
ATOM 3269 N N . ARG A 1 404 ? -18.894 -10.006 35.127 1.00 93.50 404 ARG A N 1
ATOM 3270 C CA . ARG A 1 404 ? -19.865 -8.929 34.862 1.00 93.50 404 ARG A CA 1
ATOM 3271 C C . ARG A 1 404 ? -19.258 -7.794 34.035 1.00 93.50 404 ARG A C 1
ATOM 3273 O O . ARG A 1 404 ? -19.955 -7.232 33.198 1.00 93.50 404 ARG A O 1
ATOM 3280 N N . ARG A 1 405 ? -17.968 -7.508 34.223 1.00 93.62 405 ARG A N 1
ATOM 3281 C CA . ARG A 1 405 ? -17.185 -6.528 33.463 1.00 93.62 405 ARG A CA 1
ATOM 3282 C C . ARG A 1 405 ? -17.097 -6.903 31.985 1.00 93.62 405 ARG A C 1
ATOM 3284 O O . ARG A 1 405 ? -17.421 -6.074 31.140 1.00 93.62 405 ARG A O 1
ATOM 3291 N N . LEU A 1 406 ? -16.725 -8.152 31.693 1.00 94.62 406 LEU A N 1
ATOM 3292 C CA . LEU A 1 406 ? -16.657 -8.687 30.330 1.00 94.62 406 LEU A CA 1
ATOM 3293 C C . LEU A 1 406 ? -18.041 -8.750 29.662 1.00 94.62 406 LEU A C 1
ATOM 3295 O O . LEU A 1 406 ? -18.179 -8.355 28.510 1.00 94.62 406 LEU A O 1
ATOM 3299 N N . ALA A 1 407 ? -19.078 -9.180 30.391 1.00 95.06 407 ALA A N 1
ATOM 3300 C CA . ALA A 1 407 ? -20.445 -9.228 29.866 1.00 95.06 407 ALA A CA 1
ATOM 3301 C C . ALA A 1 407 ? -21.035 -7.832 29.573 1.00 95.06 407 ALA A C 1
ATOM 3303 O O . ALA A 1 407 ? -21.793 -7.679 28.621 1.00 95.06 407 ALA A O 1
ATOM 3304 N N . ILE A 1 408 ? -20.680 -6.802 30.353 1.00 95.06 408 ILE A N 1
ATOM 3305 C CA . ILE A 1 408 ? -21.115 -5.421 30.084 1.00 95.06 408 ILE A CA 1
ATOM 3306 C C . ILE A 1 408 ? -20.405 -4.824 28.863 1.00 95.06 408 ILE A C 1
ATOM 3308 O O . ILE A 1 408 ? -21.055 -4.130 28.085 1.00 95.06 408 ILE A O 1
ATOM 3312 N N . MET A 1 409 ? -19.129 -5.153 28.632 1.00 94.44 409 MET A N 1
ATOM 3313 C CA . MET A 1 409 ? -18.466 -4.827 27.361 1.00 94.44 409 MET A CA 1
ATOM 3314 C C . MET A 1 409 ? -19.183 -5.506 26.185 1.00 94.44 409 MET A C 1
ATOM 3316 O O . MET A 1 409 ? -19.651 -4.821 25.282 1.00 94.44 409 MET A O 1
ATOM 3320 N N . GLN A 1 410 ? -19.380 -6.829 26.246 1.00 95.94 410 GLN A N 1
ATOM 3321 C CA . GLN A 1 410 ? -20.089 -7.586 25.206 1.00 95.94 410 GLN A CA 1
ATOM 3322 C C . GLN A 1 410 ? -21.470 -6.984 24.884 1.00 95.94 410 GLN A C 1
ATOM 3324 O O . GLN A 1 410 ? -21.858 -6.921 23.723 1.00 95.94 410 GLN A O 1
ATOM 3329 N N . SER A 1 411 ? -22.183 -6.462 25.888 1.00 95.06 411 SER A N 1
ATOM 3330 C CA . SER A 1 411 ? -23.505 -5.852 25.702 1.00 95.06 411 SER A CA 1
ATOM 3331 C C . SER A 1 411 ? -23.535 -4.509 24.948 1.00 95.06 411 SER A C 1
ATOM 3333 O O . SER A 1 411 ? -24.623 -3.970 24.750 1.00 95.06 411 SER A O 1
ATOM 3335 N N . SER A 1 412 ? -22.390 -3.945 24.535 1.00 93.12 412 SER A N 1
ATOM 3336 C CA . SER A 1 412 ? -22.327 -2.636 23.870 1.00 93.12 412 SER A CA 1
ATOM 3337 C C . SER A 1 412 ? -21.337 -2.575 22.704 1.00 93.12 412 SER A C 1
ATOM 3339 O O . SER A 1 412 ? -20.127 -2.718 22.884 1.00 93.12 412 SER A O 1
ATOM 3341 N N . GLN A 1 413 ? -21.862 -2.203 21.531 1.00 91.00 413 GLN A N 1
ATOM 3342 C CA . GLN A 1 413 ? -21.111 -1.821 20.324 1.00 91.00 413 GLN A CA 1
ATOM 3343 C C . GLN A 1 413 ? -20.255 -0.543 20.481 1.00 91.00 413 GLN A C 1
ATOM 3345 O O . GLN A 1 413 ? -19.452 -0.228 19.611 1.00 91.00 413 GLN A O 1
ATOM 3350 N N . TYR A 1 414 ? -20.399 0.187 21.596 1.00 91.56 414 TYR A N 1
ATOM 3351 C CA . TYR A 1 414 ? -19.572 1.351 21.956 1.00 91.56 414 TYR A CA 1
ATOM 3352 C C . TYR A 1 414 ? -18.500 1.020 23.016 1.00 91.56 414 TYR A C 1
ATOM 3354 O O . TYR A 1 414 ? -17.899 1.917 23.612 1.00 91.56 414 TYR A O 1
ATOM 3362 N N . SER A 1 415 ? -18.281 -0.268 23.299 1.00 91.00 415 SER A N 1
ATOM 3363 C CA . SER A 1 415 ? -17.175 -0.752 24.132 1.00 91.00 415 SER A CA 1
ATOM 3364 C C . SER A 1 415 ? -16.008 -1.239 23.267 1.00 91.00 415 SER A C 1
ATOM 3366 O O . SER A 1 415 ? -16.157 -1.486 22.074 1.00 91.00 415 SER A O 1
ATOM 3368 N N . ILE A 1 416 ? -14.837 -1.448 23.874 1.00 88.75 416 ILE A N 1
ATOM 3369 C CA . ILE A 1 416 ? -13.674 -2.043 23.191 1.00 88.75 416 ILE A CA 1
ATOM 3370 C C . ILE A 1 416 ? -13.734 -3.588 23.130 1.00 88.75 416 ILE A C 1
ATOM 3372 O O . ILE A 1 416 ? -12.699 -4.252 23.091 1.00 88.75 416 ILE A O 1
ATOM 3376 N N . TYR A 1 417 ? -14.929 -4.188 23.182 1.00 89.44 417 TYR A N 1
ATOM 3377 C CA . TYR A 1 417 ? -15.082 -5.641 23.101 1.00 89.44 417 TYR A CA 1
ATOM 3378 C C . TYR A 1 417 ? -14.639 -6.163 21.729 1.00 89.44 417 TYR A C 1
ATOM 3380 O O . TYR A 1 417 ? -15.064 -5.671 20.689 1.00 89.44 417 TYR A O 1
ATOM 3388 N N . ASN A 1 418 ? -13.749 -7.150 21.737 1.00 84.00 418 ASN A N 1
ATOM 3389 C CA . ASN A 1 418 ? -13.097 -7.706 20.557 1.00 84.00 418 ASN A CA 1
ATOM 3390 C C . ASN A 1 418 ? -12.730 -9.176 20.821 1.00 84.00 418 ASN A C 1
ATOM 3392 O O . ASN A 1 418 ? -13.025 -9.697 21.898 1.00 84.00 418 ASN A O 1
ATOM 3396 N N . GLU A 1 419 ? -12.059 -9.832 19.871 1.00 86.50 419 GLU A N 1
ATOM 3397 C CA . GLU A 1 419 ? -11.756 -11.269 19.953 1.00 86.50 419 GLU A CA 1
ATOM 3398 C C . GLU A 1 419 ? -11.000 -11.652 21.243 1.00 86.50 419 GLU A C 1
ATOM 3400 O O . GLU A 1 419 ? -11.357 -12.632 21.888 1.00 86.50 419 GLU A O 1
ATOM 3405 N N . TYR A 1 420 ? -10.071 -10.815 21.724 1.00 85.94 420 TYR A N 1
ATOM 3406 C CA . TYR A 1 420 ? -9.400 -11.029 23.014 1.00 85.94 420 TYR A CA 1
ATOM 3407 C C . TYR A 1 420 ? -10.389 -11.033 24.194 1.00 85.94 420 TYR A C 1
ATOM 3409 O O . TYR A 1 420 ? -10.352 -11.929 25.035 1.00 85.94 420 TYR A O 1
ATOM 3417 N N . TYR A 1 421 ? -11.309 -10.066 24.282 1.00 91.75 421 TYR A N 1
ATOM 3418 C CA . TYR A 1 421 ? -12.307 -10.047 25.365 1.00 91.75 421 TYR A CA 1
ATOM 3419 C C . TYR A 1 421 ? -13.378 -11.145 25.217 1.00 91.75 421 TYR A C 1
ATOM 3421 O O . TYR A 1 421 ? -13.924 -11.600 26.229 1.00 91.75 421 TYR A O 1
ATOM 3429 N N . LYS A 1 422 ? -13.632 -11.609 23.988 1.00 94.19 422 LYS A N 1
ATOM 3430 C CA . LYS A 1 422 ? -14.463 -12.777 23.667 1.00 94.19 422 LYS A CA 1
ATOM 3431 C C . LYS A 1 422 ? -13.837 -14.075 24.168 1.00 94.19 422 LYS A C 1
ATOM 3433 O O . LYS A 1 422 ? -14.463 -14.744 24.990 1.00 94.19 422 LYS A O 1
ATOM 3438 N N . GLU A 1 423 ? -12.577 -14.352 23.831 1.00 93.12 423 GLU A N 1
ATOM 3439 C CA . GLU A 1 423 ? -11.817 -15.491 24.370 1.00 93.12 423 GLU A CA 1
ATOM 3440 C C . GLU A 1 423 ? -11.851 -15.530 25.906 1.00 93.12 423 GLU A C 1
ATOM 3442 O O . GLU A 1 423 ? -12.092 -16.584 26.503 1.00 93.12 423 GLU A O 1
ATOM 3447 N N . LYS A 1 424 ? -11.655 -14.383 26.581 1.00 92.75 424 LYS A N 1
ATOM 3448 C CA . LYS A 1 424 ? -11.717 -14.332 28.053 1.00 92.75 424 LYS A CA 1
ATOM 3449 C C . LYS A 1 424 ? -13.134 -14.584 28.583 1.00 92.75 424 LYS A C 1
ATOM 3451 O O . LYS A 1 424 ? -13.264 -15.304 29.572 1.00 92.75 424 LYS A O 1
ATOM 3456 N N . LEU A 1 425 ? -14.195 -14.064 27.955 1.00 95.25 425 LEU A N 1
ATOM 3457 C CA . LEU A 1 425 ? -15.574 -14.318 28.405 1.00 95.25 425 LEU A CA 1
ATOM 3458 C C . LEU A 1 425 ? -15.987 -15.784 28.195 1.00 95.25 425 LEU A C 1
ATOM 3460 O O . LEU A 1 425 ? -16.557 -16.396 29.101 1.00 95.25 425 LEU A O 1
ATOM 3464 N N . GLU A 1 426 ? -15.631 -16.372 27.054 1.00 95.81 426 GLU A N 1
ATOM 3465 C CA . GLU A 1 426 ? -15.842 -17.793 26.761 1.00 95.81 426 GLU A CA 1
ATOM 3466 C C . GLU A 1 426 ? -15.063 -18.679 27.736 1.00 95.81 426 GLU A C 1
ATOM 3468 O O . GLU A 1 426 ? -15.628 -19.606 28.325 1.00 95.81 426 GLU A O 1
ATOM 3473 N N . ARG A 1 427 ? -13.793 -18.352 28.012 1.00 93.94 427 ARG A N 1
ATOM 3474 C CA . ARG A 1 427 ? -12.993 -19.028 29.042 1.00 93.94 427 ARG A CA 1
ATOM 3475 C C . ARG A 1 427 ? -13.651 -18.941 30.421 1.00 93.94 427 ARG A C 1
ATOM 3477 O O . ARG A 1 427 ? -13.677 -19.951 31.130 1.00 93.94 427 ARG A O 1
ATOM 3484 N N . VAL A 1 428 ? -14.206 -17.789 30.804 1.00 95.00 428 VAL A N 1
ATOM 3485 C CA . VAL A 1 428 ? -14.932 -17.614 32.075 1.00 95.00 428 VAL A CA 1
ATOM 3486 C C . VAL A 1 428 ? -16.189 -18.485 32.119 1.00 95.00 428 VAL A C 1
ATOM 3488 O O . VAL A 1 428 ? -16.375 -19.219 33.089 1.00 95.00 428 VAL A O 1
ATOM 3491 N N . TYR A 1 429 ? -17.035 -18.482 31.085 1.00 96.00 429 TYR A N 1
ATOM 3492 C CA . TYR A 1 429 ? -18.231 -19.336 31.053 1.00 96.00 429 TYR A CA 1
ATOM 3493 C C . TYR A 1 429 ? -17.876 -20.831 31.110 1.00 96.00 429 TYR A C 1
ATOM 3495 O O . TYR A 1 429 ? -18.452 -21.556 31.927 1.00 96.00 429 TYR A O 1
ATOM 3503 N N . ASN A 1 430 ? -16.869 -21.265 30.346 1.00 94.50 430 ASN A N 1
ATOM 3504 C CA . ASN A 1 430 ? -16.398 -22.652 30.311 1.00 94.50 430 ASN A CA 1
ATOM 3505 C C . ASN A 1 430 ? -15.734 -23.109 31.628 1.00 94.50 430 ASN A C 1
ATOM 3507 O O . ASN A 1 430 ? -15.920 -24.249 32.050 1.00 94.50 430 ASN A O 1
ATOM 3511 N N . THR A 1 431 ? -14.975 -22.239 32.307 1.00 94.19 431 THR A N 1
ATOM 3512 C CA . THR A 1 431 ? -14.186 -22.609 33.507 1.00 94.19 431 THR A CA 1
ATOM 3513 C C . THR A 1 431 ? -14.957 -22.427 34.818 1.00 94.19 431 THR A C 1
ATOM 3515 O O . THR A 1 431 ? -14.735 -23.161 35.790 1.00 94.19 431 THR A O 1
ATOM 3518 N N . CYS A 1 432 ? -15.846 -21.435 34.873 1.00 94.56 432 CYS A N 1
ATOM 3519 C CA . CYS A 1 432 ? -16.521 -20.990 36.096 1.00 94.56 432 CYS A CA 1
ATOM 3520 C C . CYS A 1 432 ? -18.011 -21.347 36.137 1.00 94.56 432 CYS A C 1
ATOM 3522 O O . CYS A 1 432 ? -18.625 -21.263 37.198 1.00 94.56 432 CYS A O 1
ATOM 3524 N N . GLY A 1 433 ? -18.586 -21.760 35.005 1.00 88.69 433 GLY A N 1
ATOM 3525 C CA . GLY A 1 433 ? -20.009 -22.034 34.860 1.00 88.69 433 GLY A CA 1
ATOM 3526 C C . GLY A 1 433 ? -20.799 -20.762 34.561 1.00 88.69 433 GLY A C 1
ATOM 3527 O O . GLY A 1 433 ? -20.955 -19.867 35.396 1.00 88.69 433 GLY A O 1
ATOM 3528 N N . GLY A 1 434 ? -21.347 -20.678 33.356 1.00 86.19 434 GLY A N 1
ATOM 3529 C CA . GLY A 1 434 ? -22.169 -19.558 32.932 1.00 86.19 434 GLY A CA 1
ATOM 3530 C C . GLY A 1 434 ? -22.714 -19.742 31.526 1.00 86.19 434 GLY A C 1
ATOM 3531 O O . GLY A 1 434 ? -22.372 -20.692 30.832 1.00 86.19 434 GLY A O 1
ATOM 3532 N N . SER A 1 435 ? -23.575 -18.813 31.136 1.00 88.81 435 SER A N 1
ATOM 3533 C CA . SER A 1 435 ? -24.128 -18.698 29.793 1.00 88.81 435 SER A CA 1
ATOM 3534 C C . SER A 1 435 ? -24.520 -17.244 29.554 1.00 88.81 435 SER A C 1
ATOM 3536 O O . SER A 1 435 ? -24.980 -16.567 30.480 1.00 88.81 435 SER A O 1
ATOM 3538 N N . GLY A 1 436 ? -24.361 -16.798 28.319 1.00 91.88 436 GLY A N 1
ATOM 3539 C CA . GLY A 1 436 ? -24.654 -15.459 27.820 1.00 91.88 436 GLY A CA 1
ATOM 3540 C C . GLY A 1 436 ? -24.087 -15.341 26.402 1.00 91.88 436 GLY A C 1
ATOM 3541 O O . GLY A 1 436 ? -23.396 -16.268 25.971 1.00 91.88 436 GLY A O 1
ATOM 3542 N N . PRO A 1 437 ? -24.372 -14.257 25.669 1.00 95.81 437 PRO A N 1
ATOM 3543 C CA . PRO A 1 437 ? -23.739 -14.020 24.379 1.00 95.81 437 PRO A CA 1
ATOM 3544 C C . PRO A 1 437 ? -22.232 -13.775 24.556 1.00 95.81 437 PRO A C 1
ATOM 3546 O O . PRO A 1 437 ? -21.808 -13.196 25.560 1.00 95.81 437 PRO A O 1
ATOM 3549 N N . THR A 1 438 ? -21.434 -14.218 23.587 1.00 96.00 438 THR A N 1
ATOM 3550 C CA . THR A 1 438 ? -19.987 -13.939 23.509 1.00 96.00 438 THR A CA 1
ATOM 3551 C C . THR A 1 438 ? -19.573 -13.362 22.162 1.00 96.00 438 THR A C 1
ATOM 3553 O O . THR A 1 438 ? -18.456 -12.872 22.035 1.00 96.00 438 THR A O 1
ATOM 3556 N N . ASP A 1 439 ? -20.476 -13.349 21.179 1.00 96.12 439 ASP A N 1
ATOM 3557 C CA . ASP A 1 439 ? -20.262 -12.736 19.872 1.00 96.12 439 ASP A CA 1
ATOM 3558 C C . ASP A 1 439 ? -19.889 -11.253 20.004 1.00 96.12 439 ASP A C 1
ATOM 3560 O O . ASP A 1 439 ? -20.417 -10.528 20.857 1.00 96.12 439 ASP A O 1
ATOM 3564 N N . ILE A 1 440 ? -18.979 -10.794 19.147 1.00 92.00 440 ILE A N 1
ATOM 3565 C CA . ILE A 1 440 ? -18.607 -9.380 19.070 1.00 92.00 440 ILE A CA 1
ATOM 3566 C C . ILE A 1 440 ? -19.802 -8.613 18.471 1.00 92.00 440 ILE A C 1
ATOM 3568 O O . ILE A 1 440 ? -20.327 -9.047 17.442 1.00 92.00 440 ILE A O 1
ATOM 3572 N N . PRO A 1 441 ? -20.257 -7.499 19.080 1.00 90.69 441 PRO A N 1
ATOM 3573 C CA . PRO A 1 441 ? -21.288 -6.652 18.486 1.00 90.69 441 PRO A CA 1
ATOM 3574 C C . PRO A 1 441 ? -20.911 -6.185 17.069 1.00 90.69 441 PRO A C 1
ATOM 3576 O O . PRO A 1 441 ? -19.723 -6.002 16.792 1.00 90.69 441 PRO A O 1
ATOM 3579 N N . PRO A 1 442 ? -21.889 -5.955 16.174 1.00 83.44 442 PRO A N 1
ATOM 3580 C CA . PRO A 1 442 ? -21.602 -5.405 14.854 1.00 83.44 442 PRO A CA 1
ATOM 3581 C C . PRO A 1 442 ? -20.916 -4.028 14.967 1.00 83.44 442 PRO A C 1
ATOM 3583 O O . PRO A 1 442 ? -21.169 -3.296 15.932 1.00 83.44 442 PRO A O 1
ATOM 3586 N N . PRO A 1 443 ? -20.057 -3.658 14.000 1.00 77.25 443 PRO A N 1
ATOM 3587 C CA . PRO A 1 443 ? -19.431 -2.342 13.981 1.00 77.25 443 PRO A CA 1
ATOM 3588 C C . PRO A 1 443 ? -20.486 -1.236 13.832 1.00 77.25 443 PRO A C 1
ATOM 3590 O O . PRO A 1 443 ? -21.540 -1.437 13.229 1.00 77.25 443 PRO A O 1
ATOM 3593 N N . LEU A 1 444 ? -20.189 -0.057 14.390 1.00 77.25 444 LEU A N 1
ATOM 3594 C CA . LEU A 1 444 ? -21.110 1.091 14.421 1.00 77.25 444 LEU A CA 1
ATOM 3595 C C . LEU A 1 444 ? -21.541 1.555 13.025 1.00 77.25 444 LEU A C 1
ATOM 3597 O O . LEU A 1 444 ? -22.678 1.980 12.845 1.00 77.25 444 LEU A O 1
ATOM 3601 N N . ILE A 1 445 ? -20.617 1.466 12.072 1.00 69.31 445 ILE A N 1
ATOM 3602 C CA . ILE A 1 445 ? -20.851 1.609 10.640 1.00 69.31 445 ILE A CA 1
ATOM 3603 C C . ILE A 1 445 ? -20.652 0.201 10.069 1.00 69.31 445 ILE A C 1
ATOM 3605 O O . ILE A 1 445 ? -19.596 -0.388 10.327 1.00 69.31 445 ILE A O 1
ATOM 3609 N N . PRO A 1 446 ? -21.625 -0.379 9.348 1.00 61.34 446 PRO A N 1
ATOM 3610 C CA . PRO A 1 446 ? -21.389 -1.603 8.596 1.00 61.34 446 PRO A CA 1
ATOM 3611 C C . PRO A 1 446 ? -20.266 -1.361 7.584 1.00 61.34 446 PRO A C 1
ATOM 3613 O O . PRO A 1 446 ? -20.338 -0.398 6.827 1.00 61.34 446 PRO A O 1
ATOM 3616 N N . GLU A 1 447 ? -19.252 -2.227 7.535 1.00 52.09 447 GLU A N 1
ATOM 3617 C CA . GLU A 1 447 ? -18.317 -2.211 6.407 1.00 52.09 447 GLU A CA 1
ATOM 3618 C C . GLU A 1 447 ? -19.101 -2.526 5.126 1.00 52.09 447 GLU A C 1
ATOM 3620 O O . GLU A 1 447 ? -19.448 -3.685 4.867 1.00 52.09 447 GLU A O 1
ATOM 3625 N N . GLU A 1 448 ? -19.361 -1.507 4.305 1.00 48.31 448 GLU A N 1
ATOM 3626 C CA . GLU A 1 448 ? -19.627 -1.736 2.893 1.00 48.31 448 GLU A CA 1
ATOM 3627 C C . GLU A 1 448 ? -18.355 -2.330 2.293 1.00 48.31 448 GLU A C 1
ATOM 3629 O O . GLU A 1 448 ? -17.383 -1.636 1.999 1.00 48.31 448 GLU A O 1
ATOM 3634 N N . LYS A 1 449 ? -18.339 -3.658 2.150 1.00 45.12 449 LYS A N 1
ATOM 3635 C CA . LYS A 1 449 ? -17.309 -4.323 1.362 1.00 45.12 449 LYS A CA 1
ATOM 3636 C C . LYS A 1 449 ? -17.478 -3.885 -0.081 1.00 45.12 449 LYS A C 1
ATOM 3638 O O . LYS A 1 449 ? -18.342 -4.419 -0.781 1.00 45.12 449 LYS A O 1
ATOM 3643 N N . GLU A 1 450 ? -16.647 -2.935 -0.504 1.00 47.50 450 GLU A N 1
ATOM 3644 C CA . GLU A 1 450 ? -16.545 -2.556 -1.907 1.00 47.50 450 GLU A CA 1
ATOM 3645 C C . GLU A 1 450 ? -16.424 -3.819 -2.776 1.00 47.50 450 GLU A C 1
ATOM 3647 O O . GLU A 1 450 ? -15.748 -4.785 -2.390 1.00 47.50 450 GLU A O 1
ATOM 3652 N N . PRO A 1 451 ? -17.102 -3.862 -3.937 1.00 49.75 451 PRO A N 1
ATOM 3653 C CA . PRO A 1 451 ? -17.103 -5.040 -4.789 1.00 49.75 451 PRO A CA 1
ATOM 3654 C C . PRO A 1 451 ? -15.675 -5.326 -5.258 1.00 49.75 451 PRO A C 1
ATOM 3656 O O . PRO A 1 451 ? -15.130 -4.585 -6.075 1.00 49.75 451 PRO A O 1
ATOM 3659 N N . ALA A 1 452 ? -15.086 -6.403 -4.723 1.00 55.62 452 ALA A N 1
ATOM 3660 C CA . ALA A 1 452 ? -13.667 -6.725 -4.856 1.00 55.62 452 ALA A CA 1
ATOM 3661 C C . ALA A 1 452 ? -13.163 -6.508 -6.292 1.00 55.62 452 ALA A C 1
ATOM 3663 O O . ALA A 1 452 ? -13.632 -7.147 -7.235 1.00 55.62 452 ALA A O 1
ATOM 3664 N N . PHE A 1 453 ? -12.226 -5.579 -6.479 1.00 58.66 453 PHE A N 1
ATOM 3665 C CA . PHE A 1 453 ? -11.836 -5.153 -7.817 1.00 58.66 453 PHE A CA 1
ATOM 3666 C C . PHE A 1 453 ? -10.898 -6.165 -8.485 1.00 58.66 453 PHE A C 1
ATOM 3668 O O . PHE A 1 453 ? -9.747 -6.334 -8.071 1.00 58.66 453 PHE A O 1
ATOM 3675 N N . CYS A 1 454 ? -11.349 -6.781 -9.584 1.00 62.78 454 CYS A N 1
ATOM 3676 C CA . CYS A 1 454 ? -10.472 -7.566 -10.447 1.00 62.78 454 CYS A CA 1
ATOM 3677 C C . CYS A 1 454 ? -10.271 -6.950 -11.826 1.00 62.78 454 CYS A C 1
ATOM 3679 O O . CYS A 1 454 ? -11.190 -6.830 -12.644 1.00 62.78 454 CYS A O 1
ATOM 3681 N N . PHE A 1 455 ? -9.009 -6.659 -12.124 1.00 52.09 455 PHE A N 1
ATOM 3682 C CA . PHE A 1 455 ? -8.591 -6.108 -13.396 1.00 52.09 455 PHE A CA 1
ATOM 3683 C C . PHE A 1 455 ? -8.975 -7.022 -14.575 1.00 52.09 455 PHE A C 1
ATOM 3685 O O . PHE A 1 455 ? -8.728 -8.230 -14.577 1.00 52.09 455 PHE A O 1
ATOM 3692 N N . LYS A 1 456 ? -9.615 -6.439 -15.599 1.00 57.19 456 LYS A N 1
ATOM 3693 C CA . LYS A 1 456 ? -10.189 -7.155 -16.761 1.00 57.19 456 LYS A CA 1
ATOM 3694 C C . LYS A 1 456 ? -11.236 -8.237 -16.375 1.00 57.19 456 LYS A C 1
ATOM 3696 O O . LYS A 1 456 ? -11.548 -9.086 -17.209 1.00 57.19 456 LYS A O 1
ATOM 3701 N N . ASN A 1 457 ? -11.796 -8.174 -15.157 1.00 64.75 457 ASN A N 1
ATOM 3702 C CA . ASN A 1 457 ? -12.833 -9.051 -14.584 1.00 64.75 457 ASN A CA 1
ATOM 3703 C C . ASN A 1 457 ? -12.518 -10.562 -14.684 1.00 64.75 457 ASN A C 1
ATOM 3705 O O . ASN A 1 457 ? -13.383 -11.379 -15.011 1.00 64.75 457 ASN A O 1
ATOM 3709 N N . LYS A 1 458 ? -11.247 -10.939 -14.477 1.00 77.06 458 LYS A N 1
ATOM 3710 C CA . LYS A 1 458 ? -10.751 -12.315 -14.649 1.00 77.06 458 LYS A CA 1
ATOM 3711 C C . LYS A 1 458 ? -10.691 -13.086 -13.333 1.00 77.06 458 LYS A C 1
ATOM 3713 O O . LYS A 1 458 ? -9.624 -13.249 -12.749 1.00 77.06 458 LYS A O 1
ATOM 3718 N N . TRP A 1 459 ? -11.825 -13.625 -12.916 1.00 89.75 459 TRP A N 1
ATOM 3719 C CA . TRP A 1 459 ? -11.917 -14.441 -11.708 1.00 89.75 459 TRP A CA 1
ATOM 3720 C C . TRP A 1 459 ? -11.531 -15.906 -11.919 1.00 89.75 459 TRP A C 1
ATOM 3722 O O . TRP A 1 459 ? -11.665 -16.473 -13.009 1.00 89.75 459 TRP A O 1
ATOM 3732 N N . TYR A 1 460 ? -11.069 -16.533 -10.842 1.00 94.38 460 TYR A N 1
ATOM 3733 C CA . TYR A 1 460 ? -10.812 -17.960 -10.748 1.00 94.38 460 TYR A CA 1
ATOM 3734 C C . TYR A 1 460 ? -11.265 -18.494 -9.387 1.00 94.38 460 TYR A C 1
ATOM 3736 O O . TYR A 1 460 ? -10.656 -18.204 -8.360 1.00 94.38 460 TYR A O 1
ATOM 3744 N N . THR A 1 461 ? -12.311 -19.319 -9.388 1.00 96.62 461 THR A N 1
ATOM 3745 C CA . THR A 1 461 ? -12.749 -20.052 -8.196 1.00 96.62 461 THR A CA 1
ATOM 3746 C C . THR A 1 461 ? -11.817 -21.236 -7.924 1.00 96.62 461 THR A C 1
ATOM 3748 O O . THR A 1 461 ? -11.624 -22.099 -8.790 1.00 96.62 461 THR A O 1
ATOM 3751 N N . THR A 1 462 ? -11.253 -21.298 -6.721 1.00 96.31 462 THR A N 1
ATOM 3752 C CA . THR A 1 462 ? -10.275 -22.316 -6.314 1.00 96.31 462 THR A CA 1
ATOM 3753 C C . THR A 1 462 ? -10.890 -23.705 -6.167 1.00 96.31 462 THR A C 1
ATOM 3755 O O . THR A 1 462 ? -12.034 -23.891 -5.733 1.00 96.31 462 THR A O 1
ATOM 3758 N N . LYS A 1 463 ? -10.093 -24.719 -6.500 1.00 96.00 463 LYS A N 1
ATOM 3759 C CA . LYS A 1 463 ? -10.419 -26.136 -6.344 1.00 96.00 463 LYS A CA 1
ATOM 3760 C C . LYS A 1 463 ? -9.685 -26.747 -5.154 1.00 96.00 463 LYS A C 1
ATOM 3762 O O . LYS A 1 463 ? -8.825 -26.150 -4.519 1.00 96.00 463 LYS A O 1
ATOM 3767 N N . GLU A 1 464 ? -10.066 -27.977 -4.846 1.00 95.62 464 GLU A N 1
ATOM 3768 C CA . GLU A 1 464 ? -9.490 -28.761 -3.759 1.00 95.62 464 GLU A CA 1
ATOM 3769 C C . GLU A 1 464 ? -8.043 -29.156 -4.091 1.00 95.62 464 GLU A C 1
ATOM 3771 O O . GLU A 1 464 ? -7.812 -29.903 -5.042 1.00 95.62 464 GLU A O 1
ATOM 3776 N N . GLY A 1 465 ? -7.082 -28.639 -3.320 1.00 92.69 465 GLY A N 1
ATOM 3777 C CA . GLY A 1 465 ? -5.647 -28.836 -3.558 1.00 92.69 465 GLY A CA 1
ATOM 3778 C C . GLY A 1 465 ? -4.978 -27.782 -4.451 1.00 92.69 465 GLY A C 1
ATOM 3779 O O . GLY A 1 465 ? -3.816 -27.969 -4.810 1.00 92.69 465 GLY A O 1
ATOM 3780 N N . ASP A 1 466 ? -5.671 -26.693 -4.804 1.00 96.81 466 ASP A N 1
ATOM 3781 C CA . ASP A 1 466 ? -5.059 -25.567 -5.517 1.00 96.81 466 ASP A CA 1
ATOM 3782 C C . ASP A 1 466 ? -4.068 -24.784 -4.625 1.00 96.81 466 ASP A C 1
ATOM 3784 O O . ASP A 1 466 ? -4.221 -24.661 -3.408 1.00 96.81 466 ASP A O 1
ATOM 3788 N N . THR A 1 467 ? -3.045 -24.217 -5.266 1.00 95.94 467 THR A N 1
ATOM 3789 C CA . THR A 1 467 ? -1.941 -23.457 -4.654 1.00 95.94 467 THR A CA 1
ATOM 3790 C C . THR A 1 467 ? -1.548 -22.276 -5.541 1.00 95.94 467 THR A C 1
ATOM 3792 O O . THR A 1 467 ? -1.779 -22.310 -6.752 1.00 95.94 467 THR A O 1
ATOM 3795 N N . CYS A 1 468 ? -0.878 -21.257 -4.994 1.00 93.19 468 CYS A N 1
ATOM 3796 C CA . CYS A 1 468 ? -0.394 -20.126 -5.797 1.00 93.19 468 CYS A CA 1
ATOM 3797 C C . CYS A 1 468 ? 0.541 -20.580 -6.934 1.00 93.19 468 CYS A C 1
ATOM 3799 O O . CYS A 1 468 ? 0.450 -20.065 -8.050 1.00 93.19 468 CYS A O 1
ATOM 3801 N N . ASP A 1 469 ? 1.380 -21.600 -6.707 1.00 94.94 469 ASP A N 1
ATOM 3802 C CA . ASP A 1 469 ? 2.228 -22.187 -7.754 1.00 94.94 469 ASP A CA 1
ATOM 3803 C C . ASP A 1 469 ? 1.408 -22.834 -8.880 1.00 94.94 469 ASP A C 1
ATOM 3805 O O . ASP A 1 469 ? 1.629 -22.544 -10.055 1.00 94.94 469 ASP A O 1
ATOM 3809 N N . SER A 1 470 ? 0.435 -23.683 -8.536 1.00 95.50 470 SER A N 1
ATOM 3810 C CA . SER A 1 470 ? -0.368 -24.406 -9.530 1.00 95.50 470 SER A CA 1
ATOM 3811 C C . SER A 1 470 ? -1.262 -23.472 -10.349 1.00 95.50 470 SER A C 1
ATOM 3813 O O . SER A 1 470 ? -1.297 -23.591 -11.575 1.00 95.50 470 SER A O 1
ATOM 3815 N N . ILE A 1 471 ? -1.912 -22.496 -9.705 1.00 95.94 471 ILE A N 1
ATOM 3816 C CA . ILE A 1 471 ? -2.755 -21.505 -10.385 1.00 95.94 471 ILE A CA 1
ATOM 3817 C C . ILE A 1 471 ? -1.898 -20.581 -11.257 1.00 95.94 471 ILE A C 1
ATOM 3819 O O . ILE A 1 471 ? -2.202 -20.408 -12.436 1.00 95.94 471 ILE A O 1
ATOM 3823 N N . SER A 1 472 ? -0.809 -20.006 -10.732 1.00 93.62 472 SER A N 1
ATOM 3824 C CA . SER A 1 472 ? 0.019 -19.060 -11.502 1.00 93.62 472 SER A CA 1
ATOM 3825 C C . SER A 1 472 ? 0.622 -19.690 -12.762 1.00 93.62 472 SER A C 1
ATOM 3827 O O . SER A 1 472 ? 0.649 -19.071 -13.830 1.00 93.62 472 SER A O 1
ATOM 3829 N N . LYS A 1 473 ? 1.013 -20.964 -12.654 1.00 92.19 473 LYS A N 1
ATOM 3830 C CA . LYS A 1 473 ? 1.528 -21.801 -13.741 1.00 92.19 473 LYS A CA 1
ATOM 3831 C C . LYS A 1 473 ? 0.473 -22.131 -14.800 1.00 92.19 473 LYS A C 1
ATOM 3833 O O . LYS A 1 473 ? 0.798 -22.098 -15.984 1.00 92.19 473 LYS A O 1
ATOM 3838 N N . ASP A 1 474 ? -0.768 -22.416 -14.398 1.00 93.12 474 ASP A N 1
ATOM 3839 C CA . ASP A 1 474 ? -1.899 -22.656 -15.311 1.00 93.12 474 ASP A CA 1
ATOM 3840 C C . ASP A 1 474 ? -2.368 -21.367 -16.013 1.00 93.12 474 ASP A C 1
ATOM 3842 O O . ASP A 1 474 ? -2.701 -21.386 -17.197 1.00 93.12 474 ASP A O 1
ATOM 3846 N N . LYS A 1 475 ? -2.361 -20.225 -15.309 1.00 89.44 475 LYS A N 1
ATOM 3847 C CA . LYS A 1 475 ? -2.848 -18.938 -15.843 1.00 89.44 475 LYS A CA 1
ATOM 3848 C C . LYS A 1 475 ? -1.805 -18.105 -16.592 1.00 89.44 475 LYS A C 1
ATOM 3850 O O . LYS A 1 475 ? -2.187 -17.151 -17.266 1.00 89.44 475 LYS A O 1
ATOM 3855 N N . GLY A 1 476 ? -0.517 -18.441 -16.505 1.00 85.62 476 GLY A N 1
ATOM 3856 C CA . GLY A 1 476 ? 0.552 -17.665 -17.147 1.00 85.62 476 GLY A CA 1
ATOM 3857 C C . GLY A 1 476 ? 0.781 -16.302 -16.483 1.00 85.62 476 GLY A C 1
ATOM 3858 O O . GLY A 1 476 ? 0.928 -15.288 -17.168 1.00 85.62 476 GLY A O 1
ATOM 3859 N N . VAL A 1 477 ? 0.787 -16.282 -15.148 1.00 86.38 477 VAL A N 1
ATOM 3860 C CA . VAL A 1 477 ? 1.021 -15.089 -14.314 1.00 86.38 477 VAL A CA 1
ATOM 3861 C C . VAL A 1 477 ? 2.171 -15.326 -13.329 1.00 86.38 477 VAL A C 1
ATOM 3863 O O . VAL A 1 477 ? 2.589 -16.464 -13.113 1.00 86.38 477 VAL A O 1
ATOM 3866 N N . SER A 1 478 ? 2.689 -14.262 -12.713 1.00 89.31 478 SER A N 1
ATOM 3867 C CA . SER A 1 478 ? 3.622 -14.389 -11.584 1.00 89.31 478 SER A CA 1
ATOM 3868 C C . SER A 1 478 ? 2.880 -14.861 -10.325 1.00 89.31 478 SER A C 1
ATOM 3870 O O . SER A 1 478 ? 1.813 -14.335 -10.010 1.00 89.31 478 SER A O 1
ATOM 3872 N N . GLY A 1 479 ? 3.436 -15.835 -9.599 1.00 89.44 479 GLY A N 1
ATOM 3873 C CA . GLY A 1 479 ? 2.870 -16.355 -8.345 1.00 89.44 479 GLY A CA 1
ATOM 3874 C C . GLY A 1 479 ? 2.795 -15.286 -7.257 1.00 89.44 479 GLY A C 1
ATOM 3875 O O . GLY A 1 479 ? 1.764 -15.128 -6.608 1.00 89.44 479 GLY A O 1
ATOM 3876 N N . ALA A 1 480 ? 3.835 -14.454 -7.165 1.00 83.81 480 ALA A N 1
ATOM 3877 C CA . ALA A 1 480 ? 3.851 -13.275 -6.307 1.00 83.81 480 ALA A CA 1
ATOM 3878 C C . ALA A 1 480 ? 2.717 -12.300 -6.657 1.00 83.81 480 ALA A C 1
ATOM 3880 O O . ALA A 1 480 ? 1.950 -11.923 -5.782 1.00 83.81 480 ALA A O 1
ATOM 3881 N N . MET A 1 481 ? 2.527 -11.960 -7.938 1.00 77.31 481 MET A N 1
ATOM 3882 C CA . MET A 1 481 ? 1.435 -11.060 -8.350 1.00 77.31 481 MET A CA 1
ATOM 3883 C C . MET A 1 481 ? 0.044 -11.663 -8.114 1.00 77.31 481 MET A C 1
ATOM 3885 O O . MET A 1 481 ? -0.896 -10.919 -7.847 1.00 77.31 481 MET A O 1
ATOM 3889 N N . LEU A 1 482 ? -0.097 -12.992 -8.191 1.00 86.12 482 LEU A N 1
ATOM 3890 C CA . LEU A 1 482 ? -1.336 -13.682 -7.833 1.00 86.12 482 LEU A CA 1
ATOM 3891 C C . LEU A 1 482 ? -1.616 -13.574 -6.326 1.00 86.12 482 LEU A C 1
ATOM 3893 O O . LEU A 1 482 ? -2.742 -13.267 -5.956 1.00 86.12 482 LEU A O 1
ATOM 3897 N N . TYR A 1 483 ? -0.614 -13.768 -5.466 1.00 84.56 483 TYR A N 1
ATOM 3898 C CA . TYR A 1 483 ? -0.764 -13.580 -4.019 1.00 84.56 483 TYR A CA 1
ATOM 3899 C C . TYR A 1 483 ? -1.018 -12.114 -3.645 1.00 84.56 483 TYR A C 1
ATOM 3901 O O . TYR A 1 483 ? -1.993 -11.799 -2.974 1.00 84.56 483 TYR A O 1
ATOM 3909 N N . MET A 1 484 ? -0.169 -11.199 -4.120 1.00 70.31 484 MET A N 1
ATOM 3910 C CA . MET A 1 484 ? -0.251 -9.764 -3.833 1.00 70.31 484 MET A CA 1
ATOM 3911 C C . MET A 1 484 ? -1.536 -9.114 -4.362 1.00 70.31 484 MET A C 1
ATOM 3913 O O . MET A 1 484 ? -1.981 -8.126 -3.796 1.00 70.31 484 MET A O 1
ATOM 3917 N N . GLY A 1 485 ? -2.166 -9.678 -5.397 1.00 68.00 485 GLY A N 1
ATOM 3918 C CA . GLY A 1 485 ? -3.485 -9.253 -5.873 1.00 68.00 485 GLY A CA 1
ATOM 3919 C C . GLY A 1 485 ? -4.685 -9.853 -5.128 1.00 68.00 485 GLY A C 1
ATOM 3920 O O . GLY A 1 485 ? -5.803 -9.604 -5.565 1.00 68.00 485 GLY A O 1
ATOM 3921 N N . ASN A 1 486 ? -4.472 -10.669 -4.085 1.00 75.25 486 ASN A N 1
ATOM 3922 C CA . ASN A 1 486 ? -5.515 -11.419 -3.366 1.00 75.25 486 ASN A CA 1
ATOM 3923 C C . ASN A 1 486 ? -5.191 -11.613 -1.862 1.00 75.25 486 ASN A C 1
ATOM 3925 O O . ASN A 1 486 ? -5.565 -12.632 -1.277 1.00 75.25 486 ASN A O 1
ATOM 3929 N N . GLN A 1 487 ? -4.455 -10.692 -1.227 1.00 74.06 487 GLN A N 1
ATOM 3930 C CA . GLN A 1 487 ? -3.947 -10.905 0.141 1.00 74.06 487 GLN A CA 1
ATOM 3931 C C . GLN A 1 487 ? -5.058 -11.040 1.191 1.00 74.06 487 GLN A C 1
ATOM 3933 O O . GLN A 1 487 ? -4.889 -11.782 2.152 1.00 74.06 487 GLN A O 1
ATOM 3938 N N . ASP A 1 488 ? -6.212 -10.413 0.970 1.00 66.94 488 ASP A N 1
ATOM 3939 C CA . ASP A 1 488 ? -7.368 -10.446 1.878 1.00 66.94 488 ASP A CA 1
ATOM 3940 C C . ASP A 1 488 ? -8.122 -11.791 1.875 1.00 66.94 488 ASP A C 1
ATOM 3942 O O . ASP A 1 488 ? -9.067 -11.978 2.643 1.00 66.94 488 ASP A O 1
ATOM 3946 N N . VAL A 1 489 ? -7.739 -12.722 0.986 1.00 78.00 489 VAL A N 1
ATOM 3947 C CA . VAL A 1 489 ? -8.390 -14.034 0.801 1.00 78.00 489 VAL A CA 1
ATOM 3948 C C . VAL A 1 489 ? -7.413 -15.216 0.648 1.00 78.00 489 VAL A C 1
ATOM 3950 O O . VAL A 1 489 ? -7.857 -16.347 0.435 1.00 78.00 489 VAL A O 1
ATOM 3953 N N . ILE A 1 490 ? -6.094 -14.999 0.759 1.00 80.06 490 ILE A N 1
ATOM 3954 C CA . ILE A 1 490 ? -5.073 -16.066 0.738 1.00 80.06 490 ILE A CA 1
ATOM 3955 C C . ILE A 1 490 ? -4.185 -15.984 1.989 1.00 80.06 490 ILE A C 1
ATOM 3957 O O . ILE A 1 490 ? -3.172 -15.291 1.989 1.00 80.06 490 ILE A O 1
ATOM 3961 N N . ASP A 1 491 ? -4.503 -16.778 3.017 1.00 79.69 491 ASP A N 1
ATOM 3962 C CA . ASP A 1 491 ? -3.665 -16.905 4.225 1.00 79.69 491 ASP A CA 1
ATOM 3963 C C . ASP A 1 491 ? -2.368 -17.711 3.982 1.00 79.69 491 ASP A C 1
ATOM 3965 O O . ASP A 1 491 ? -1.296 -17.369 4.478 1.00 79.69 491 ASP A O 1
ATOM 3969 N N . ASP A 1 492 ? -2.459 -18.817 3.228 1.00 83.69 492 ASP A N 1
ATOM 3970 C CA . ASP A 1 492 ? -1.346 -19.730 2.917 1.00 83.69 492 ASP A CA 1
ATOM 3971 C C . ASP A 1 492 ? -1.394 -20.133 1.435 1.00 83.69 492 ASP A C 1
ATOM 3973 O O . ASP A 1 492 ? -2.251 -20.912 1.005 1.00 83.69 492 ASP A O 1
ATOM 3977 N N . CYS A 1 493 ? -0.421 -19.658 0.652 1.00 88.19 493 CYS A N 1
ATOM 3978 C CA . CYS A 1 493 ? -0.279 -19.990 -0.769 1.00 88.19 493 CYS A CA 1
ATOM 3979 C C . CYS A 1 493 ? -0.148 -21.497 -1.066 1.00 88.19 493 CYS A C 1
ATOM 3981 O O . CYS A 1 493 ? -0.367 -21.913 -2.209 1.00 88.19 493 CYS A O 1
ATOM 3983 N N . HIS A 1 494 ? 0.189 -22.325 -0.071 1.00 91.44 494 HIS A N 1
ATOM 3984 C CA . HIS A 1 494 ? 0.303 -23.780 -0.202 1.00 91.44 494 HIS A CA 1
ATOM 3985 C C . HIS A 1 494 ? -1.021 -24.524 0.027 1.00 91.44 494 HIS A C 1
ATOM 3987 O O . HIS A 1 494 ? -1.078 -25.728 -0.228 1.00 91.44 494 HIS A O 1
ATOM 3993 N N . LYS A 1 495 ? -2.054 -23.858 0.566 1.00 87.06 495 LYS A N 1
ATOM 3994 C CA . LYS A 1 495 ? -3.302 -24.488 1.036 1.00 87.06 495 LYS A CA 1
ATOM 3995 C C . LYS A 1 495 ? -4.510 -23.562 0.872 1.00 87.06 495 LYS A C 1
ATOM 3997 O O . LYS A 1 495 ? -5.251 -23.334 1.827 1.00 87.06 495 LYS A O 1
ATOM 4002 N N . ILE A 1 496 ? -4.718 -23.031 -0.330 1.00 91.50 496 ILE A N 1
ATOM 4003 C CA . ILE A 1 496 ? -5.836 -22.114 -0.574 1.00 91.50 496 ILE A CA 1
ATOM 4004 C C . ILE A 1 496 ? -7.162 -22.876 -0.364 1.00 91.50 496 ILE A C 1
ATOM 4006 O O . ILE A 1 496 ? -7.343 -23.945 -0.961 1.00 91.50 496 ILE A O 1
ATOM 4010 N N . PRO A 1 497 ? -8.100 -22.381 0.470 1.00 90.81 497 PRO A N 1
ATOM 4011 C CA . PRO A 1 497 ? -9.388 -23.038 0.657 1.00 90.81 497 PRO A CA 1
ATOM 4012 C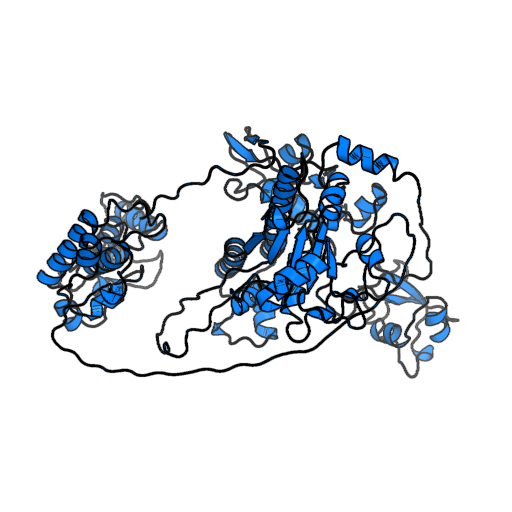 C . PRO A 1 497 ? -10.162 -23.148 -0.661 1.00 90.81 497 PRO A C 1
ATOM 4014 O O . PRO A 1 497 ? -10.087 -22.274 -1.522 1.00 90.81 497 PRO A O 1
ATOM 4017 N N . LYS A 1 498 ? -10.926 -24.230 -0.817 1.00 94.62 498 LYS A N 1
ATOM 4018 C CA . LYS A 1 498 ? -11.772 -24.502 -1.989 1.00 94.62 498 LYS A CA 1
ATOM 4019 C C . LYS A 1 498 ? -12.974 -23.555 -2.023 1.00 94.62 498 LYS A C 1
ATOM 4021 O O . LYS A 1 498 ? -13.682 -23.448 -1.026 1.00 94.62 498 LYS A O 1
ATOM 4026 N N . GLY A 1 499 ? -13.269 -22.975 -3.184 1.00 91.44 499 GLY A N 1
ATOM 4027 C CA . GLY A 1 499 ? -14.406 -22.065 -3.365 1.00 91.44 499 GLY A CA 1
ATOM 4028 C C . GLY A 1 499 ? -14.099 -20.590 -3.094 1.00 91.44 499 GLY A C 1
ATOM 4029 O O . GLY A 1 499 ? -15.009 -19.775 -3.189 1.00 91.44 499 GLY A O 1
ATOM 4030 N N . VAL A 1 500 ? -12.844 -20.244 -2.794 1.00 91.81 500 VAL A N 1
ATOM 4031 C CA . VAL A 1 500 ? -12.373 -18.853 -2.753 1.00 91.81 500 VAL A CA 1
ATOM 4032 C C . VAL A 1 500 ? -12.302 -18.322 -4.184 1.00 91.81 500 VAL A C 1
ATOM 4034 O O . VAL A 1 500 ? -11.861 -19.025 -5.095 1.00 91.81 500 VAL A O 1
ATOM 4037 N N . GLU A 1 501 ? -12.751 -17.091 -4.395 1.00 92.44 501 GLU A N 1
ATOM 4038 C CA . GLU A 1 501 ? -12.711 -16.423 -5.691 1.00 92.44 501 GLU A CA 1
ATOM 4039 C C . GLU A 1 501 ? -11.487 -15.503 -5.761 1.00 92.44 501 GLU A C 1
ATOM 4041 O O . GLU A 1 501 ? -11.351 -14.579 -4.966 1.00 92.44 501 GLU A O 1
ATOM 4046 N N . LEU A 1 502 ? -10.568 -15.803 -6.684 1.00 90.44 502 LEU A N 1
ATOM 4047 C CA . LEU A 1 502 ? -9.298 -15.093 -6.834 1.00 90.44 502 LEU A CA 1
ATOM 4048 C C . LEU A 1 502 ? -9.269 -14.278 -8.122 1.00 90.44 502 LEU A C 1
ATOM 4050 O O . LEU A 1 502 ? -9.583 -14.797 -9.198 1.00 90.44 502 LEU A O 1
ATOM 4054 N N . CYS A 1 503 ? -8.816 -13.033 -8.041 1.00 83.62 503 CYS A N 1
ATOM 4055 C CA . CYS A 1 503 ? -8.491 -12.245 -9.215 1.00 83.62 503 CYS A CA 1
ATOM 4056 C C . CYS A 1 503 ? -7.212 -12.769 -9.877 1.00 83.62 503 CYS A C 1
ATOM 4058 O O . CYS A 1 503 ? -6.163 -12.884 -9.240 1.00 83.62 503 CYS A O 1
ATOM 4060 N N . ILE A 1 504 ? -7.275 -13.052 -11.177 1.00 84.50 504 ILE A N 1
ATOM 4061 C CA . ILE A 1 504 ? -6.108 -13.412 -11.980 1.00 84.50 504 ILE A CA 1
ATOM 4062 C C . ILE A 1 504 ? -5.484 -12.129 -12.553 1.00 84.50 504 ILE A C 1
ATOM 4064 O O . ILE A 1 504 ? -6.111 -11.484 -13.399 1.00 84.50 504 ILE A O 1
ATOM 4068 N N . PRO A 1 505 ? -4.252 -11.760 -12.144 1.00 73.81 505 PRO A N 1
ATOM 4069 C CA . PRO A 1 505 ? -3.602 -10.532 -12.596 1.00 73.81 505 PRO A CA 1
ATOM 4070 C C . PRO A 1 505 ? -3.234 -10.588 -14.088 1.00 73.81 505 PRO A C 1
ATOM 4072 O O . PRO A 1 505 ? -3.353 -11.620 -14.756 1.00 73.81 505 PRO A O 1
ATOM 4075 N N . THR A 1 506 ? -2.756 -9.464 -14.628 1.00 70.69 506 THR A N 1
ATOM 4076 C CA . THR A 1 506 ? -2.298 -9.383 -16.022 1.00 70.69 506 THR A CA 1
ATOM 4077 C C . THR A 1 506 ? -1.234 -10.441 -16.319 1.00 70.69 506 THR A C 1
ATOM 4079 O O . THR A 1 506 ? -0.268 -10.609 -15.576 1.00 70.69 506 THR A O 1
ATOM 4082 N N . SER A 1 507 ? -1.417 -11.154 -17.432 1.00 79.62 507 SER A N 1
ATOM 4083 C CA . SER A 1 507 ? -0.482 -12.173 -17.905 1.00 79.62 507 SER A CA 1
ATOM 4084 C C . SER A 1 507 ? 0.894 -11.593 -18.222 1.00 79.62 507 SER A C 1
ATOM 4086 O O . SER A 1 507 ? 1.050 -10.406 -18.507 1.00 79.62 507 SER A O 1
ATOM 4088 N N . CYS A 1 508 ? 1.892 -12.465 -18.235 1.00 72.25 508 CYS A N 1
ATOM 4089 C CA . CYS A 1 508 ? 3.221 -12.175 -18.754 1.00 72.25 508 CYS A CA 1
ATOM 4090 C C . CYS A 1 508 ? 3.789 -13.450 -19.386 1.00 72.25 508 CYS A C 1
ATOM 4092 O O . CYS A 1 508 ? 3.275 -14.552 -19.176 1.00 72.25 508 CYS A O 1
ATOM 4094 N N . LYS A 1 509 ? 4.887 -13.354 -20.141 1.00 82.25 509 LYS A N 1
ATOM 4095 C CA . LYS A 1 509 ? 5.691 -14.550 -20.398 1.00 82.25 509 LYS A CA 1
ATOM 4096 C C . LYS A 1 509 ? 6.295 -14.963 -19.058 1.00 82.25 509 LYS A C 1
ATOM 4098 O O . LYS A 1 509 ? 7.102 -14.217 -18.506 1.00 82.25 509 LYS A O 1
ATOM 4103 N N . THR A 1 510 ? 5.925 -16.132 -18.551 1.00 90.69 510 THR A N 1
ATOM 4104 C CA . THR A 1 510 ? 6.461 -16.653 -17.293 1.00 90.69 510 THR A CA 1
ATOM 4105 C C . THR A 1 510 ? 7.719 -17.497 -17.495 1.00 90.69 510 THR A C 1
ATOM 4107 O O . THR A 1 510 ? 8.033 -17.971 -18.592 1.00 90.69 510 THR A O 1
ATOM 4110 N N . TYR A 1 511 ? 8.447 -17.692 -16.402 1.00 93.88 511 TYR A N 1
ATOM 4111 C CA . TYR A 1 511 ? 9.473 -18.712 -16.241 1.00 93.88 511 TYR A CA 1
ATOM 4112 C C . TYR A 1 511 ? 9.270 -19.407 -14.895 1.00 93.88 511 TYR A C 1
ATOM 4114 O O . TYR A 1 511 ? 8.859 -18.764 -13.932 1.00 93.88 511 TYR A O 1
ATOM 4122 N N . TYR A 1 512 ? 9.553 -20.708 -14.834 1.00 95.44 512 TYR A N 1
ATOM 4123 C CA . TYR A 1 512 ? 9.392 -21.515 -13.627 1.00 95.44 512 TYR A CA 1
ATOM 4124 C C . TYR A 1 512 ? 10.759 -21.742 -12.970 1.00 95.44 512 TYR A C 1
ATOM 4126 O O . TYR A 1 512 ? 11.607 -22.448 -13.522 1.00 95.44 512 TYR A O 1
ATOM 4134 N N . VAL A 1 513 ? 10.977 -21.100 -11.825 1.00 95.81 513 VAL A N 1
ATOM 4135 C CA . VAL A 1 513 ? 12.250 -21.064 -11.092 1.00 95.81 513 VAL A CA 1
ATOM 4136 C C . VAL A 1 513 ? 12.640 -22.458 -10.591 1.00 95.81 513 VAL A C 1
ATOM 4138 O O . VAL A 1 513 ? 11.826 -23.179 -10.017 1.00 95.81 513 VAL A O 1
ATOM 4141 N N . LYS A 1 514 ? 13.902 -22.846 -10.806 1.00 93.94 514 LYS A N 1
ATOM 4142 C CA . LYS A 1 514 ? 14.515 -24.069 -10.254 1.00 93.94 514 LYS A CA 1
ATOM 4143 C C . LYS A 1 514 ? 15.360 -23.733 -9.013 1.00 93.94 514 LYS A C 1
ATOM 4145 O O . LYS A 1 514 ? 15.794 -22.590 -8.918 1.00 93.94 514 LYS A O 1
ATOM 4150 N N . PRO A 1 515 ? 15.674 -24.694 -8.119 1.00 87.50 515 PRO A N 1
ATOM 4151 C CA . PRO A 1 515 ? 16.378 -24.419 -6.855 1.00 87.50 515 PRO A CA 1
ATOM 4152 C C . PRO A 1 515 ? 17.725 -23.684 -6.978 1.00 87.50 515 PRO A C 1
ATOM 4154 O O . PRO A 1 515 ? 18.057 -22.874 -6.123 1.00 87.50 515 PRO A O 1
ATOM 4157 N N . GLU A 1 516 ? 18.472 -23.924 -8.060 1.00 86.62 516 GLU A N 1
ATOM 4158 C CA . GLU A 1 516 ? 19.784 -23.302 -8.320 1.00 86.62 516 GLU A CA 1
ATOM 4159 C C . GLU A 1 516 ? 19.705 -22.060 -9.235 1.00 86.62 516 GLU A C 1
ATOM 4161 O O . GLU A 1 516 ? 20.730 -21.472 -9.585 1.00 86.62 516 GLU A O 1
ATOM 4166 N N . ASP A 1 517 ? 18.507 -21.668 -9.689 1.00 89.00 517 ASP A N 1
ATOM 4167 C CA . ASP A 1 517 ? 18.359 -20.527 -10.593 1.00 89.00 517 ASP A CA 1
ATOM 4168 C C . ASP A 1 517 ? 18.517 -19.199 -9.818 1.00 89.00 517 ASP A C 1
ATOM 4170 O O . ASP A 1 517 ? 17.787 -18.904 -8.872 1.00 89.00 517 ASP A O 1
ATOM 4174 N N . THR A 1 518 ? 19.438 -18.354 -10.275 1.00 82.25 518 THR A N 1
ATOM 4175 C CA . THR A 1 518 ? 19.546 -16.922 -9.929 1.00 82.25 518 THR A CA 1
ATOM 4176 C C . THR A 1 518 ? 18.947 -16.057 -11.041 1.00 82.25 518 THR A C 1
ATOM 4178 O O . THR A 1 518 ? 18.917 -16.505 -12.192 1.00 82.25 518 THR A O 1
ATOM 4181 N N . CYS A 1 519 ? 18.569 -14.796 -10.768 1.00 74.31 519 CYS A N 1
ATOM 4182 C CA . CYS A 1 519 ? 18.113 -13.853 -11.809 1.00 74.31 519 CYS A CA 1
ATOM 4183 C C . CYS A 1 519 ? 19.046 -13.861 -13.025 1.00 74.31 519 CYS A C 1
ATOM 4185 O O . CYS A 1 519 ? 18.599 -14.073 -14.146 1.00 74.31 519 CYS A O 1
ATOM 4187 N N . PHE A 1 520 ? 20.356 -13.733 -12.789 1.00 65.94 520 PHE A N 1
ATOM 4188 C CA . PHE A 1 520 ? 21.371 -13.729 -13.840 1.00 65.94 520 PHE A CA 1
ATOM 4189 C C . PHE A 1 520 ? 21.382 -15.025 -14.668 1.00 65.94 520 PHE A C 1
ATOM 4191 O O . PHE A 1 520 ? 21.455 -14.973 -15.894 1.00 65.94 520 PHE A O 1
ATOM 4198 N N . SER A 1 521 ? 21.263 -16.196 -14.031 1.00 75.88 521 SER A N 1
ATOM 4199 C CA . SER A 1 521 ? 21.211 -17.474 -14.758 1.00 75.88 521 SER A CA 1
ATOM 4200 C C . SER A 1 521 ? 19.970 -17.593 -15.654 1.00 75.88 521 SER A C 1
ATOM 4202 O O . SER A 1 521 ? 20.075 -18.076 -16.783 1.00 75.88 521 SER A O 1
ATOM 4204 N N . ILE A 1 522 ? 18.821 -17.081 -15.195 1.00 81.56 522 ILE A N 1
ATOM 4205 C CA . ILE A 1 522 ? 17.569 -17.035 -15.959 1.00 81.56 522 ILE A CA 1
ATOM 4206 C C . ILE A 1 522 ? 17.711 -16.040 -17.119 1.00 81.56 522 ILE A C 1
ATOM 4208 O O . ILE A 1 522 ? 17.392 -16.374 -18.259 1.00 81.56 522 ILE A O 1
ATOM 4212 N N . GLU A 1 523 ? 18.253 -14.847 -16.859 1.00 75.62 523 GLU A N 1
ATOM 4213 C CA . GLU A 1 523 ? 18.484 -13.796 -17.859 1.00 75.62 523 GLU A CA 1
ATOM 4214 C C . GLU A 1 523 ? 19.400 -14.280 -18.989 1.00 75.62 523 GLU A C 1
ATOM 4216 O O . GLU A 1 523 ? 19.060 -14.140 -20.166 1.00 75.62 523 GLU A O 1
ATOM 4221 N N . MET A 1 524 ? 20.504 -14.946 -18.640 1.00 67.94 524 MET A N 1
ATOM 4222 C CA . MET A 1 524 ? 21.451 -15.530 -19.593 1.00 67.94 524 MET A CA 1
ATOM 4223 C C . MET A 1 524 ? 20.865 -16.714 -20.374 1.00 67.94 524 MET A C 1
ATOM 4225 O O . MET A 1 524 ? 21.072 -16.812 -21.586 1.00 67.94 524 MET A O 1
ATOM 4229 N N . ALA A 1 525 ? 20.107 -17.603 -19.721 1.00 74.31 525 ALA A N 1
ATOM 4230 C CA . ALA A 1 525 ? 19.461 -18.736 -20.386 1.00 74.31 525 ALA A CA 1
ATOM 4231 C C . ALA A 1 525 ? 18.371 -18.283 -21.377 1.00 74.31 525 ALA A C 1
ATOM 4233 O O . ALA A 1 525 ? 18.260 -18.827 -22.480 1.00 74.31 525 ALA A O 1
ATOM 4234 N N . LEU A 1 526 ? 17.592 -17.262 -21.002 1.00 73.81 526 LEU A N 1
ATOM 4235 C CA . LEU A 1 526 ? 16.522 -16.686 -21.819 1.00 73.81 526 LEU A CA 1
ATOM 4236 C C . LEU A 1 526 ? 17.002 -15.628 -22.825 1.00 73.81 526 LEU A C 1
ATOM 4238 O O . LEU A 1 526 ? 16.255 -15.326 -23.755 1.00 73.81 526 LEU A O 1
ATOM 4242 N N . LYS A 1 527 ? 18.233 -15.117 -22.673 1.00 70.62 527 LYS A N 1
ATOM 4243 C CA . LYS A 1 527 ? 18.867 -14.065 -23.493 1.00 70.62 527 LYS A CA 1
ATOM 4244 C C . LYS A 1 527 ? 18.106 -12.732 -23.452 1.00 70.62 527 LYS A C 1
ATOM 4246 O O . LYS A 1 527 ? 17.867 -12.119 -24.488 1.00 70.62 527 LYS A O 1
ATOM 4251 N N . ILE A 1 528 ? 17.728 -12.303 -22.250 1.00 61.41 528 ILE A N 1
ATOM 4252 C CA . ILE A 1 528 ? 17.088 -11.003 -21.968 1.00 61.41 528 ILE A CA 1
ATOM 4253 C C . ILE A 1 528 ? 18.094 -10.036 -21.307 1.00 61.41 528 ILE A C 1
ATOM 4255 O O . ILE A 1 528 ? 19.123 -10.483 -20.799 1.00 61.41 528 ILE A O 1
ATOM 4259 N N . ARG A 1 529 ? 17.837 -8.714 -21.334 1.00 55.09 529 ARG A N 1
ATOM 4260 C CA . ARG A 1 529 ? 18.750 -7.685 -20.771 1.00 55.09 529 ARG A CA 1
ATOM 4261 C C . ARG A 1 529 ? 19.024 -7.980 -19.282 1.00 55.09 529 ARG A C 1
ATOM 4263 O O . ARG A 1 529 ? 18.068 -8.301 -18.572 1.00 55.09 529 ARG A O 1
ATOM 4270 N N . PRO A 1 530 ? 20.267 -7.857 -18.781 1.00 50.91 530 PRO A N 1
ATOM 4271 C CA . PRO A 1 530 ? 20.546 -8.004 -17.354 1.00 50.91 530 PRO A CA 1
ATOM 4272 C C . PRO A 1 530 ? 19.643 -7.112 -16.491 1.00 50.91 530 PRO A C 1
ATOM 4274 O O . PRO A 1 530 ? 19.308 -6.000 -16.903 1.00 50.91 530 PRO A O 1
ATOM 4277 N N . ARG A 1 531 ? 19.262 -7.587 -15.299 1.00 56.25 531 ARG A N 1
ATOM 4278 C CA . ARG A 1 531 ? 18.306 -6.952 -14.361 1.00 56.25 531 ARG A CA 1
ATOM 4279 C C . ARG A 1 531 ? 16.834 -6.958 -14.822 1.00 56.25 531 ARG A C 1
ATOM 4281 O O . ARG A 1 531 ? 15.979 -6.482 -14.072 1.00 56.25 531 ARG A O 1
ATOM 4288 N N . SER A 1 532 ? 16.496 -7.521 -15.989 1.00 62.50 532 SER A N 1
ATOM 4289 C CA . SER A 1 532 ? 15.099 -7.649 -16.454 1.00 62.50 532 SER A CA 1
ATOM 4290 C C . SER A 1 532 ? 14.205 -8.414 -15.476 1.00 62.50 532 SER A C 1
ATOM 4292 O O . SER A 1 532 ? 13.046 -8.050 -15.306 1.00 62.50 532 SER A O 1
ATOM 4294 N N . ILE A 1 533 ? 14.721 -9.450 -14.808 1.00 76.00 533 ILE A N 1
ATOM 4295 C CA . ILE A 1 533 ? 13.930 -10.258 -13.868 1.00 76.00 533 ILE A CA 1
ATOM 4296 C C . ILE A 1 533 ? 13.464 -9.402 -12.692 1.00 76.00 533 ILE A C 1
ATOM 4298 O O . ILE A 1 533 ? 12.286 -9.436 -12.349 1.00 76.00 533 ILE A O 1
ATOM 4302 N N . ARG A 1 534 ? 14.351 -8.567 -12.140 1.00 71.38 534 ARG A N 1
ATOM 4303 C CA . ARG A 1 534 ? 13.995 -7.597 -11.097 1.00 71.38 534 ARG A CA 1
ATOM 4304 C C . ARG A 1 534 ? 13.038 -6.519 -11.614 1.00 71.38 534 ARG A C 1
ATOM 4306 O O . ARG A 1 534 ? 12.070 -6.198 -10.938 1.00 71.38 534 ARG A O 1
ATOM 4313 N N . ARG A 1 535 ? 13.242 -6.017 -12.841 1.00 60.53 535 ARG A N 1
ATOM 4314 C CA . ARG A 1 535 ? 12.348 -5.022 -13.471 1.00 60.53 535 ARG A CA 1
ATOM 4315 C C . ARG A 1 535 ? 10.899 -5.514 -13.622 1.00 60.53 535 ARG A C 1
ATOM 4317 O O . ARG A 1 535 ? 9.987 -4.697 -13.579 1.00 60.53 535 ARG A O 1
ATOM 4324 N N . PHE A 1 536 ? 10.681 -6.817 -13.808 1.00 70.50 536 PHE A N 1
ATOM 4325 C CA . PHE A 1 536 ? 9.340 -7.407 -13.953 1.00 70.50 536 PHE A CA 1
ATOM 4326 C C . PHE A 1 536 ? 8.794 -8.047 -12.665 1.00 70.50 536 PHE A C 1
ATOM 4328 O O . PHE A 1 536 ? 7.667 -8.536 -12.657 1.00 70.50 536 PHE A O 1
ATOM 4335 N N . ASN A 1 537 ? 9.579 -8.068 -11.584 1.00 75.88 537 ASN A N 1
ATOM 4336 C CA . ASN A 1 537 ? 9.229 -8.669 -10.297 1.00 75.88 537 ASN A CA 1
ATOM 4337 C C . ASN A 1 537 ? 9.845 -7.798 -9.184 1.00 75.88 537 ASN A C 1
ATOM 4339 O O . ASN A 1 537 ? 10.893 -8.129 -8.630 1.00 75.88 537 ASN A O 1
ATOM 4343 N N . SER A 1 538 ? 9.209 -6.660 -8.894 1.00 66.88 538 SER A N 1
ATOM 4344 C CA . SER A 1 538 ? 9.703 -5.596 -7.998 1.00 66.88 538 SER A CA 1
ATOM 4345 C C . SER A 1 538 ? 9.932 -6.033 -6.543 1.00 66.88 538 SER A C 1
ATOM 4347 O O . SER A 1 538 ? 10.729 -5.418 -5.843 1.00 66.88 538 SER A O 1
ATOM 4349 N N . TRP A 1 539 ? 9.321 -7.141 -6.116 1.00 69.12 539 TRP A N 1
ATOM 4350 C CA . TRP A 1 539 ? 9.580 -7.805 -4.832 1.00 69.12 539 TRP A CA 1
ATOM 4351 C C . TRP A 1 539 ? 10.979 -8.446 -4.727 1.00 69.12 539 TRP A C 1
ATOM 4353 O O . TRP A 1 539 ? 11.415 -8.790 -3.628 1.00 69.12 539 TRP A O 1
ATOM 4363 N N . ILE A 1 540 ? 11.698 -8.635 -5.843 1.00 74.00 540 ILE A N 1
ATOM 4364 C CA . ILE A 1 540 ? 13.060 -9.183 -5.826 1.00 74.00 540 ILE A CA 1
ATOM 4365 C C . ILE A 1 540 ? 14.054 -8.088 -5.414 1.00 74.00 540 ILE A C 1
ATOM 4367 O O . ILE A 1 540 ? 14.265 -7.100 -6.129 1.00 74.00 540 ILE A O 1
ATOM 4371 N N . ASP A 1 541 ? 14.724 -8.337 -4.288 1.00 56.12 541 ASP A N 1
ATOM 4372 C CA . ASP A 1 541 ? 15.778 -7.508 -3.702 1.00 56.12 541 ASP A CA 1
ATOM 4373 C C . ASP A 1 541 ? 16.876 -7.113 -4.694 1.00 56.12 541 ASP A C 1
ATOM 4375 O O . ASP A 1 541 ? 17.077 -7.734 -5.740 1.00 56.12 541 ASP A O 1
ATOM 4379 N N . ARG A 1 542 ? 17.642 -6.084 -4.317 1.00 52.38 542 ARG A N 1
ATOM 4380 C CA . ARG A 1 542 ? 18.724 -5.502 -5.120 1.00 52.38 542 ARG A CA 1
ATOM 4381 C C . ARG A 1 542 ? 19.629 -6.545 -5.787 1.00 52.38 542 ARG A C 1
ATOM 4383 O O . ARG A 1 542 ? 19.940 -6.401 -6.975 1.00 52.38 542 ARG A O 1
ATOM 4390 N N . ASP A 1 543 ? 20.005 -7.567 -5.027 1.00 57.03 543 ASP A N 1
ATOM 4391 C CA . ASP A 1 543 ? 21.043 -8.533 -5.378 1.00 57.03 543 ASP A CA 1
ATOM 4392 C C . ASP A 1 543 ? 20.465 -9.917 -5.742 1.00 57.03 543 ASP A C 1
ATOM 4394 O O . ASP A 1 543 ? 21.210 -10.838 -6.073 1.00 57.03 543 ASP A O 1
ATOM 4398 N N . CYS A 1 544 ? 19.130 -10.037 -5.788 1.00 64.12 544 CYS A N 1
ATOM 4399 C CA . CYS A 1 544 ? 18.370 -11.239 -6.143 1.00 64.12 544 CYS A CA 1
ATOM 4400 C C . CYS A 1 544 ? 18.532 -12.435 -5.173 1.00 64.12 544 CYS A C 1
ATOM 4402 O O . CYS A 1 544 ? 18.304 -13.589 -5.543 1.00 64.12 544 CYS A O 1
ATOM 4404 N N . ASN A 1 545 ? 18.862 -12.177 -3.906 1.00 71.50 545 ASN A N 1
ATOM 4405 C CA . ASN A 1 545 ? 18.905 -13.199 -2.856 1.00 71.50 545 ASN A CA 1
ATOM 4406 C C . ASN A 1 545 ? 17.504 -13.731 -2.483 1.00 71.50 545 ASN A C 1
ATOM 4408 O O . ASN A 1 545 ? 17.346 -14.911 -2.173 1.00 71.50 545 ASN A O 1
ATOM 4412 N N . LYS A 1 546 ? 16.468 -12.883 -2.534 1.00 76.44 546 LYS A N 1
ATOM 4413 C CA . LYS A 1 546 ? 15.076 -13.211 -2.176 1.00 76.44 546 LYS A CA 1
ATOM 4414 C C . LYS A 1 546 ? 14.354 -14.039 -3.248 1.00 76.44 546 LYS A C 1
ATOM 4416 O O . LYS A 1 546 ? 13.265 -14.533 -2.974 1.00 76.44 546 LYS A O 1
ATOM 4421 N N . LEU A 1 547 ? 14.939 -14.245 -4.438 1.00 85.19 547 LEU A N 1
ATOM 4422 C CA . LEU A 1 547 ? 14.307 -14.990 -5.540 1.00 85.19 547 LEU A CA 1
ATOM 4423 C C . LEU A 1 547 ? 13.842 -16.392 -5.122 1.00 85.19 547 LEU A C 1
ATOM 4425 O O . LEU A 1 547 ? 12.713 -16.764 -5.435 1.00 85.19 547 LEU A O 1
ATOM 4429 N N . GLN A 1 548 ? 14.681 -17.170 -4.428 1.00 87.88 548 GLN A N 1
ATOM 4430 C CA . GLN A 1 548 ? 14.293 -18.525 -4.021 1.00 87.88 548 GLN A CA 1
ATOM 4431 C C . GLN A 1 548 ? 13.219 -18.491 -2.933 1.00 87.88 548 GLN A C 1
ATOM 4433 O O . GLN A 1 548 ? 12.121 -18.964 -3.196 1.00 87.88 548 GLN A O 1
ATOM 4438 N N . GLY A 1 549 ? 13.471 -17.834 -1.794 1.00 81.19 549 GLY A N 1
ATOM 4439 C CA . GLY A 1 549 ? 12.514 -17.788 -0.678 1.00 81.19 549 GLY A CA 1
ATOM 4440 C C . GLY A 1 549 ? 11.157 -17.167 -1.038 1.00 81.19 549 GLY A C 1
ATOM 4441 O O . GLY A 1 549 ? 10.118 -17.713 -0.675 1.00 81.19 549 GLY A O 1
ATOM 4442 N N . GLY A 1 550 ? 11.144 -16.086 -1.826 1.00 82.50 550 GLY A N 1
ATOM 4443 C CA . GLY A 1 550 ? 9.904 -15.487 -2.329 1.00 82.50 550 GLY A CA 1
ATOM 4444 C C . GLY A 1 550 ? 9.135 -16.429 -3.260 1.00 82.50 550 GLY A C 1
ATOM 4445 O O . GLY A 1 550 ? 7.918 -16.550 -3.152 1.00 82.50 550 GLY A O 1
ATOM 4446 N N . THR A 1 551 ? 9.830 -17.176 -4.127 1.00 90.06 551 THR A N 1
ATOM 4447 C CA . THR A 1 551 ? 9.169 -18.192 -4.964 1.00 90.06 551 THR A CA 1
ATOM 4448 C C . THR A 1 551 ? 8.858 -19.511 -4.255 1.00 90.06 551 THR A C 1
ATOM 4450 O O . THR A 1 551 ? 8.040 -20.278 -4.757 1.00 90.06 551 THR A O 1
ATOM 4453 N N . ASP A 1 552 ? 9.487 -19.813 -3.119 1.00 86.75 552 ASP A N 1
ATOM 4454 C CA . ASP A 1 552 ? 9.078 -20.930 -2.262 1.00 86.75 552 ASP A CA 1
ATOM 4455 C C . ASP A 1 552 ? 7.718 -20.628 -1.625 1.00 86.75 552 ASP A C 1
ATOM 4457 O O . ASP A 1 552 ? 6.857 -21.500 -1.616 1.00 86.75 552 ASP A O 1
ATOM 4461 N N . PHE A 1 553 ? 7.488 -19.387 -1.176 1.00 82.94 553 PHE A N 1
ATOM 4462 C CA . PHE A 1 553 ? 6.225 -18.988 -0.552 1.00 82.94 553 PHE A CA 1
ATOM 4463 C C . PHE A 1 553 ? 5.115 -18.634 -1.562 1.00 82.94 553 PHE A C 1
ATOM 4465 O O . PHE A 1 553 ? 4.017 -19.180 -1.478 1.00 82.94 553 PHE A O 1
ATOM 4472 N N . TRP A 1 554 ? 5.376 -17.765 -2.548 1.00 86.69 554 TRP A N 1
ATOM 4473 C CA . TRP A 1 554 ? 4.358 -17.319 -3.517 1.00 86.69 554 TRP A CA 1
ATOM 4474 C C . TRP A 1 554 ? 4.201 -18.223 -4.754 1.00 86.69 554 TRP A C 1
ATOM 4476 O O . TRP A 1 554 ? 3.293 -18.022 -5.562 1.00 86.69 554 TRP A O 1
ATOM 4486 N N . GLY A 1 555 ? 5.078 -19.214 -4.933 1.00 90.31 555 GLY A N 1
ATOM 4487 C CA . GLY A 1 555 ? 5.133 -20.076 -6.116 1.00 90.31 555 GLY A CA 1
ATOM 4488 C C . GLY A 1 555 ? 6.218 -19.684 -7.128 1.00 90.31 555 GLY A C 1
ATOM 4489 O O . GLY A 1 555 ? 6.685 -18.546 -7.194 1.00 90.31 555 GLY A O 1
ATOM 4490 N N . LYS A 1 556 ? 6.635 -20.660 -7.940 1.00 94.56 556 LYS A N 1
ATOM 4491 C CA . LYS A 1 556 ? 7.850 -20.631 -8.773 1.00 94.56 556 LYS A CA 1
ATOM 4492 C C . LYS A 1 556 ? 7.670 -19.959 -10.133 1.00 94.56 556 LYS A C 1
ATOM 4494 O O . LYS A 1 556 ? 8.663 -19.755 -10.830 1.00 94.56 556 LYS A O 1
ATOM 4499 N N . SER A 1 557 ? 6.451 -19.582 -10.516 1.00 95.31 557 SER A N 1
ATOM 4500 C CA . SER A 1 557 ? 6.190 -18.799 -11.733 1.00 95.31 557 SER A CA 1
ATOM 4501 C C . SER A 1 557 ? 6.545 -17.321 -11.521 1.00 95.31 557 SER A C 1
ATOM 4503 O O . SER A 1 557 ? 5.913 -16.652 -10.710 1.00 95.31 557 SER A O 1
ATOM 4505 N N . ILE A 1 558 ? 7.509 -16.789 -12.278 1.00 93.12 558 ILE A N 1
ATOM 4506 C CA . ILE A 1 558 ? 7.897 -15.362 -12.275 1.00 93.12 558 ILE A CA 1
ATOM 4507 C C . ILE A 1 558 ? 7.745 -14.746 -13.669 1.00 93.12 558 ILE A C 1
ATOM 4509 O O . ILE A 1 558 ? 7.827 -15.466 -14.667 1.00 93.12 558 ILE A O 1
ATOM 4513 N N . CYS A 1 559 ? 7.579 -13.423 -13.772 1.00 84.12 559 CYS A N 1
ATOM 4514 C CA . CYS A 1 559 ? 7.530 -12.749 -15.075 1.00 84.12 559 CYS A CA 1
ATOM 4515 C C . CYS A 1 559 ? 8.930 -12.575 -15.686 1.00 84.12 559 CYS A C 1
ATOM 4517 O O . CYS A 1 559 ? 9.869 -12.163 -15.009 1.00 84.12 559 CYS A O 1
ATOM 4519 N N . VAL A 1 560 ? 9.069 -12.863 -16.983 1.00 84.56 560 VAL A N 1
ATOM 4520 C CA . VAL A 1 560 ? 10.314 -12.701 -17.770 1.00 84.56 560 VAL A CA 1
ATOM 4521 C C . VAL A 1 560 ? 10.105 -11.870 -19.044 1.00 84.56 560 VAL A C 1
ATOM 4523 O O . VAL A 1 560 ? 10.884 -11.930 -19.996 1.00 84.56 560 VAL A O 1
ATOM 4526 N N . SER A 1 561 ? 9.021 -11.102 -19.046 1.00 70.94 561 SER A N 1
ATOM 4527 C CA . SER A 1 561 ? 8.663 -10.036 -19.978 1.00 70.94 561 SER A CA 1
ATOM 4528 C C . SER A 1 561 ? 7.915 -8.954 -19.192 1.00 70.94 561 SER A C 1
ATOM 4530 O O . SER A 1 561 ? 7.498 -9.228 -18.060 1.00 70.94 561 SER A O 1
ATOM 4532 N N . PRO A 1 562 ? 7.633 -7.786 -19.795 1.00 63.16 562 PRO A N 1
ATOM 4533 C CA . PRO A 1 562 ? 6.592 -6.913 -19.277 1.00 63.16 562 PRO A CA 1
ATOM 4534 C C . PRO A 1 562 ? 5.237 -7.634 -19.199 1.00 63.16 562 PRO A C 1
ATOM 4536 O O . PRO A 1 562 ? 5.049 -8.714 -19.782 1.00 63.16 562 PRO A O 1
ATOM 4539 N N . LEU A 1 563 ? 4.300 -7.016 -18.483 1.00 62.34 563 LEU A N 1
ATOM 4540 C CA . LEU A 1 563 ? 2.906 -7.446 -18.445 1.00 62.34 563 LEU A CA 1
ATOM 4541 C C . LEU A 1 563 ? 2.253 -7.226 -19.821 1.00 62.34 563 LEU A C 1
ATOM 4543 O O . LEU A 1 563 ? 2.632 -6.323 -20.565 1.00 62.34 563 LEU A O 1
ATOM 4547 N N . GLY A 1 564 ? 1.305 -8.084 -20.184 1.00 60.16 564 GLY A N 1
ATOM 4548 C CA . GLY A 1 564 ? 0.618 -8.033 -21.473 1.00 60.16 564 GLY A CA 1
ATOM 4549 C C . GLY A 1 564 ? 0.105 -9.398 -21.920 1.00 60.16 564 GLY A C 1
ATOM 4550 O O . GLY A 1 564 ? 0.410 -10.435 -21.324 1.00 60.16 564 GLY A O 1
ATOM 4551 N N . ASP A 1 565 ? -0.695 -9.421 -22.984 1.00 55.50 565 ASP A N 1
ATOM 4552 C CA . ASP A 1 565 ? -1.127 -10.678 -23.595 1.00 55.50 565 ASP A CA 1
ATOM 4553 C C . ASP A 1 565 ? -0.140 -11.164 -24.676 1.00 55.50 565 ASP A C 1
ATOM 4555 O O . ASP A 1 565 ? 0.848 -10.507 -25.021 1.00 55.50 565 ASP A O 1
ATOM 4559 N N . ALA A 1 566 ? -0.392 -12.356 -25.220 1.00 53.72 566 ALA A N 1
ATOM 4560 C CA . ALA A 1 566 ? 0.469 -12.962 -26.233 1.00 53.72 566 ALA A CA 1
ATOM 4561 C C . ALA A 1 566 ? 0.535 -12.175 -27.561 1.00 53.72 566 ALA A C 1
ATOM 4563 O O . ALA A 1 566 ? 1.446 -12.429 -28.348 1.00 53.72 566 ALA A O 1
ATOM 4564 N N . LYS A 1 567 ? -0.395 -11.241 -27.811 1.00 53.84 567 LYS A N 1
ATOM 4565 C CA . LYS A 1 567 ? -0.414 -10.344 -28.971 1.00 53.84 567 LYS A CA 1
ATOM 4566 C C . LYS A 1 567 ? 0.477 -9.127 -28.712 1.00 53.84 567 LYS A C 1
ATOM 4568 O O . LYS A 1 567 ? 1.349 -8.863 -29.532 1.00 53.84 567 LYS A O 1
ATOM 4573 N N . THR A 1 568 ? 0.363 -8.473 -27.550 1.00 50.81 568 THR A N 1
ATOM 4574 C CA . THR A 1 568 ? 1.313 -7.425 -27.108 1.00 50.81 568 THR A CA 1
ATOM 4575 C C . THR A 1 568 ? 2.754 -7.952 -27.142 1.00 50.81 568 THR A C 1
ATOM 4577 O O . THR A 1 568 ? 3.643 -7.357 -27.747 1.00 50.81 568 THR A O 1
ATOM 4580 N N . LEU A 1 569 ? 2.970 -9.151 -26.590 1.00 45.94 569 LEU A N 1
ATOM 4581 C CA . LEU A 1 569 ? 4.266 -9.841 -26.566 1.00 45.94 569 LEU A CA 1
ATOM 4582 C C . LEU A 1 569 ? 4.694 -10.447 -27.922 1.00 45.94 569 LEU A C 1
ATOM 4584 O O . LEU A 1 569 ? 5.780 -11.033 -28.008 1.00 45.94 569 LEU A O 1
ATOM 4588 N N . ALA A 1 570 ? 3.861 -10.360 -28.965 1.00 48.19 570 ALA A N 1
ATOM 4589 C CA . ALA A 1 570 ? 4.239 -10.675 -30.343 1.00 48.19 570 ALA A CA 1
ATOM 4590 C C . ALA A 1 570 ? 4.748 -9.423 -31.066 1.00 48.19 570 ALA A C 1
ATOM 4592 O O . ALA A 1 570 ? 5.828 -9.491 -31.643 1.00 48.19 570 ALA A O 1
ATOM 4593 N N . THR A 1 571 ? 4.057 -8.283 -30.940 1.00 42.59 571 THR A N 1
ATOM 4594 C CA . THR A 1 571 ? 4.484 -6.994 -31.515 1.00 42.59 571 THR A CA 1
ATOM 4595 C C . THR A 1 571 ? 5.917 -6.640 -31.103 1.00 42.59 571 THR A C 1
ATOM 4597 O O . THR A 1 571 ? 6.745 -6.326 -31.952 1.00 42.59 571 THR A O 1
ATOM 4600 N N . ILE A 1 572 ? 6.255 -6.807 -29.817 1.00 39.25 572 ILE A N 1
ATOM 4601 C CA . ILE A 1 572 ? 7.610 -6.562 -29.283 1.00 39.25 572 ILE A CA 1
ATOM 4602 C C . ILE A 1 572 ? 8.674 -7.468 -29.944 1.00 39.25 572 ILE A C 1
ATOM 4604 O O . ILE A 1 572 ? 9.830 -7.080 -30.075 1.00 39.25 572 ILE A O 1
ATOM 4608 N N . LYS A 1 573 ? 8.327 -8.688 -30.379 1.00 39.12 573 LYS A N 1
ATOM 4609 C CA . LYS A 1 573 ? 9.306 -9.613 -30.984 1.00 39.12 573 LYS A CA 1
ATOM 4610 C C . LYS A 1 573 ? 9.677 -9.262 -32.419 1.00 39.12 573 LYS A C 1
ATOM 4612 O O . LYS A 1 573 ? 10.732 -9.709 -32.861 1.00 39.12 573 LYS A O 1
ATOM 4617 N N . GLU A 1 574 ? 8.826 -8.535 -33.140 1.00 37.34 574 GLU A N 1
ATOM 4618 C CA . GLU A 1 574 ? 9.084 -8.188 -34.542 1.00 37.34 574 GLU A CA 1
ATOM 4619 C C . GLU A 1 574 ? 10.056 -7.001 -34.674 1.00 37.34 574 GLU A C 1
ATOM 4621 O O . GLU A 1 574 ? 10.821 -6.971 -35.633 1.00 37.34 574 GLU A O 1
ATOM 4626 N N . THR A 1 575 ? 10.140 -6.106 -33.678 1.00 36.88 575 THR A N 1
ATOM 4627 C CA . THR A 1 575 ? 11.254 -5.140 -33.547 1.00 36.88 575 THR A CA 1
ATOM 4628 C C . THR A 1 575 ? 12.548 -5.806 -33.076 1.00 36.88 575 THR A C 1
ATOM 4630 O O . THR A 1 575 ? 13.610 -5.583 -33.655 1.00 36.88 575 THR A O 1
ATOM 4633 N N . TRP A 1 576 ? 12.477 -6.689 -32.071 1.00 32.06 576 TRP A N 1
ATOM 4634 C CA . TRP A 1 576 ? 13.645 -7.193 -31.324 1.00 32.06 576 TRP A CA 1
ATOM 4635 C C . TRP A 1 576 ? 14.569 -8.175 -32.080 1.00 32.06 576 TRP A C 1
ATOM 4637 O O . TRP A 1 576 ? 15.386 -8.875 -31.472 1.00 32.06 576 TRP A O 1
ATOM 4647 N N . SER A 1 577 ? 14.503 -8.230 -33.411 1.00 34.38 577 SER A N 1
ATOM 4648 C CA . SER A 1 577 ? 15.386 -9.047 -34.246 1.00 34.38 577 SER A CA 1
ATOM 4649 C C . SER A 1 577 ? 16.616 -8.302 -34.789 1.00 34.38 577 SER A C 1
ATOM 4651 O O . SER A 1 577 ? 17.028 -8.601 -35.906 1.00 34.38 577 SER A O 1
ATOM 4653 N N . ASN A 1 578 ? 17.228 -7.374 -34.031 1.00 35.25 578 ASN A N 1
ATOM 4654 C CA . ASN A 1 578 ? 18.605 -6.902 -34.281 1.00 35.25 578 ASN A CA 1
ATOM 4655 C C . ASN A 1 578 ? 19.255 -6.135 -33.101 1.00 35.25 578 ASN A C 1
ATOM 4657 O O . ASN A 1 578 ? 19.372 -4.919 -33.146 1.00 35.25 578 ASN A O 1
ATOM 4661 N N . GLN A 1 579 ? 19.800 -6.846 -32.103 1.00 32.78 579 GLN A N 1
ATOM 4662 C CA . GLN A 1 579 ? 21.202 -6.656 -31.663 1.00 32.78 579 GLN A CA 1
ATOM 4663 C C . GLN A 1 579 ? 21.615 -7.640 -30.555 1.00 32.78 579 GLN A C 1
ATOM 4665 O O . GLN A 1 579 ? 21.067 -7.665 -29.456 1.00 32.78 579 GLN A O 1
ATOM 4670 N N . ARG A 1 580 ? 22.683 -8.403 -30.814 1.00 33.28 580 ARG A N 1
ATOM 4671 C CA . ARG A 1 580 ? 23.586 -8.869 -29.754 1.00 33.28 580 ARG A CA 1
ATOM 4672 C C . ARG A 1 580 ? 24.772 -7.916 -29.716 1.00 33.28 580 ARG A C 1
ATOM 4674 O O . ARG A 1 580 ? 25.576 -7.955 -30.642 1.00 33.28 580 ARG A O 1
ATOM 4681 N N . ILE A 1 581 ? 24.942 -7.168 -28.631 1.00 28.03 581 ILE A N 1
ATOM 4682 C CA . ILE A 1 581 ? 26.239 -6.567 -28.293 1.00 28.03 581 ILE A CA 1
ATOM 4683 C C . ILE A 1 581 ? 26.716 -7.186 -26.979 1.00 28.03 581 ILE A C 1
ATOM 4685 O O . ILE A 1 581 ? 26.473 -6.688 -25.886 1.00 28.03 581 ILE A O 1
ATOM 4689 N N . LEU A 1 582 ? 27.390 -8.331 -27.112 1.00 34.28 582 LEU A N 1
ATOM 4690 C CA . LEU A 1 582 ? 28.196 -8.951 -26.059 1.00 34.28 582 LEU A CA 1
ATOM 4691 C C . LEU A 1 582 ? 29.645 -8.443 -26.174 1.00 34.28 582 LEU A C 1
ATOM 4693 O O . LEU A 1 582 ? 30.559 -9.230 -26.394 1.00 34.28 582 LEU A O 1
ATOM 4697 N N . SER A 1 583 ? 29.843 -7.124 -26.078 1.00 28.73 583 SER A N 1
ATOM 4698 C CA . SER A 1 583 ? 31.178 -6.516 -25.978 1.00 28.73 583 SER A CA 1
ATOM 4699 C C . SER A 1 583 ? 31.128 -5.020 -25.643 1.00 28.73 583 SER A C 1
ATOM 4701 O O . SER A 1 583 ? 30.804 -4.193 -26.492 1.00 28.73 583 SER A O 1
ATOM 4703 N N . SER A 1 584 ? 31.572 -4.675 -24.439 1.00 26.69 584 SER A N 1
ATOM 4704 C CA . SER A 1 584 ? 32.458 -3.529 -24.228 1.00 26.69 584 SER A CA 1
ATOM 4705 C C . SER A 1 584 ? 33.451 -3.948 -23.154 1.00 26.69 584 SER A C 1
ATOM 4707 O O . SER A 1 584 ? 33.053 -4.274 -22.037 1.00 26.69 584 SER A O 1
ATOM 4709 N N . GLU A 1 585 ? 34.736 -3.988 -23.492 1.00 31.41 585 GLU A N 1
ATOM 4710 C CA . GLU A 1 585 ? 35.799 -4.415 -22.569 1.00 31.41 585 GLU A CA 1
ATOM 4711 C C . GLU A 1 585 ? 36.110 -3.334 -21.507 1.00 31.41 585 GLU A C 1
ATOM 4713 O O . GLU A 1 585 ? 36.849 -3.577 -20.557 1.00 31.41 585 GLU A O 1
ATOM 4718 N N . ASN A 1 586 ? 35.464 -2.165 -21.623 1.00 34.00 586 ASN A N 1
ATOM 4719 C CA . ASN A 1 586 ? 35.728 -0.946 -20.855 1.00 34.00 586 ASN A CA 1
ATOM 4720 C C . ASN A 1 586 ? 34.622 -0.576 -19.844 1.00 34.00 586 ASN A C 1
ATOM 4722 O O . ASN A 1 586 ? 34.585 0.554 -19.363 1.00 34.00 586 ASN A O 1
ATOM 4726 N N . ALA A 1 587 ? 33.707 -1.495 -19.520 1.00 33.09 587 ALA A N 1
ATOM 4727 C CA . ALA A 1 587 ? 32.691 -1.276 -18.487 1.00 33.09 587 ALA A CA 1
ATOM 4728 C C . ALA A 1 587 ? 33.169 -1.767 -17.098 1.00 33.09 587 ALA A C 1
ATOM 4730 O O . ALA A 1 587 ? 33.680 -2.890 -16.995 1.00 33.09 587 ALA A O 1
ATOM 4731 N N . PRO A 1 588 ? 32.960 -0.995 -16.009 1.00 35.78 588 PRO A N 1
ATOM 4732 C CA . PRO A 1 588 ? 33.087 -1.505 -14.643 1.00 35.78 588 PRO A CA 1
ATOM 4733 C C . PRO A 1 588 ? 32.150 -2.699 -14.419 1.00 35.78 588 PRO A C 1
ATOM 4735 O O . PRO A 1 588 ? 31.018 -2.707 -14.907 1.00 35.78 588 PRO A O 1
ATOM 4738 N N . SER A 1 589 ? 32.595 -3.720 -13.679 1.00 40.94 589 SER A N 1
ATOM 4739 C CA . SER A 1 589 ? 31.743 -4.894 -13.453 1.00 40.94 589 SER A CA 1
ATOM 4740 C C . SER A 1 589 ? 30.553 -4.554 -12.553 1.00 40.94 589 SER A C 1
ATOM 4742 O O . SER A 1 589 ? 30.713 -3.965 -11.488 1.00 40.94 589 SER A O 1
ATOM 4744 N N . VAL A 1 590 ? 29.361 -4.989 -12.964 1.00 40.56 590 VAL A N 1
ATOM 4745 C CA . VAL A 1 590 ? 28.105 -4.884 -12.195 1.00 40.56 590 VAL A CA 1
ATOM 4746 C C . VAL A 1 590 ? 27.673 -6.259 -11.647 1.00 40.56 590 VAL A C 1
ATOM 4748 O O . VAL A 1 590 ? 26.558 -6.428 -11.163 1.00 40.56 590 VAL A O 1
ATOM 4751 N N . VAL A 1 591 ? 28.544 -7.269 -11.754 1.00 40.47 591 VAL A N 1
ATOM 4752 C CA . VAL A 1 591 ? 28.268 -8.681 -11.444 1.00 40.47 591 VAL A CA 1
ATOM 4753 C C . VAL A 1 591 ? 29.302 -9.188 -10.448 1.00 40.47 591 VAL A C 1
ATOM 4755 O O . VAL A 1 591 ? 30.494 -8.997 -10.672 1.00 40.47 591 VAL A O 1
ATOM 4758 N N . ARG A 1 592 ? 28.874 -9.862 -9.372 1.00 52.59 592 ARG A N 1
ATOM 4759 C CA . ARG A 1 592 ? 29.785 -10.520 -8.423 1.00 52.59 592 ARG A CA 1
ATOM 4760 C C . ARG A 1 592 ? 30.348 -11.806 -9.035 1.00 52.59 592 ARG A C 1
ATOM 4762 O O . ARG A 1 592 ? 29.594 -12.697 -9.417 1.00 52.59 592 ARG A O 1
ATOM 4769 N N . THR A 1 593 ? 31.668 -11.927 -9.053 1.00 64.75 593 THR A N 1
ATOM 4770 C CA . THR A 1 593 ? 32.407 -13.100 -9.534 1.00 64.75 593 THR A CA 1
ATOM 4771 C C . THR A 1 593 ? 33.031 -13.804 -8.322 1.00 64.75 593 THR A C 1
ATOM 4773 O O . THR A 1 593 ? 33.653 -13.129 -7.501 1.00 64.75 593 THR A O 1
ATOM 4776 N N . PRO A 1 594 ? 32.907 -15.135 -8.156 1.00 69.19 594 PRO A N 1
ATOM 4777 C CA . PRO A 1 594 ? 33.593 -15.845 -7.076 1.00 69.19 594 PRO A CA 1
ATOM 4778 C C . PRO A 1 594 ? 35.120 -15.841 -7.295 1.00 69.19 594 PRO A C 1
ATOM 4780 O O . PRO A 1 594 ? 35.561 -15.839 -8.448 1.00 69.19 594 PRO A O 1
ATOM 4783 N N . PRO A 1 595 ? 35.939 -15.861 -6.227 1.00 81.50 59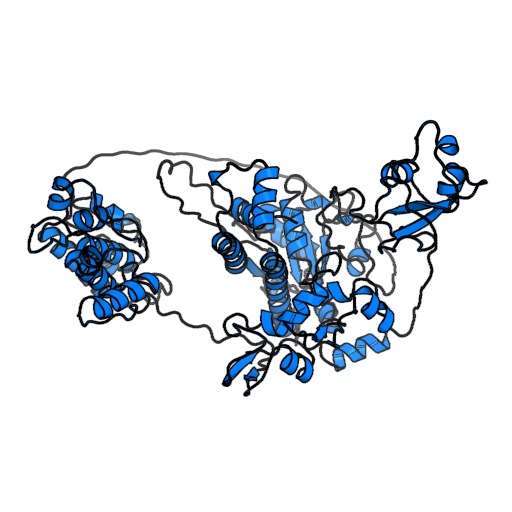5 PRO A N 1
ATOM 4784 C CA . PRO A 1 595 ? 37.393 -15.854 -6.363 1.00 81.50 595 PRO A CA 1
ATOM 4785 C C . PRO A 1 595 ? 37.927 -17.113 -7.077 1.00 81.50 595 PRO A C 1
ATOM 4787 O O . PRO A 1 595 ? 37.277 -18.168 -7.048 1.00 81.50 595 PRO A O 1
ATOM 4790 N N . PRO A 1 596 ? 39.109 -17.044 -7.722 1.00 84.69 596 PRO A N 1
ATOM 4791 C CA . PRO A 1 596 ? 39.645 -18.157 -8.499 1.00 84.69 596 PRO A CA 1
ATOM 4792 C C . PRO A 1 596 ? 39.975 -19.357 -7.604 1.00 84.69 596 PRO A C 1
ATOM 4794 O O . PRO A 1 596 ? 40.800 -19.256 -6.704 1.00 84.69 596 PRO A O 1
ATOM 4797 N N . LYS A 1 597 ? 39.403 -20.536 -7.887 1.00 8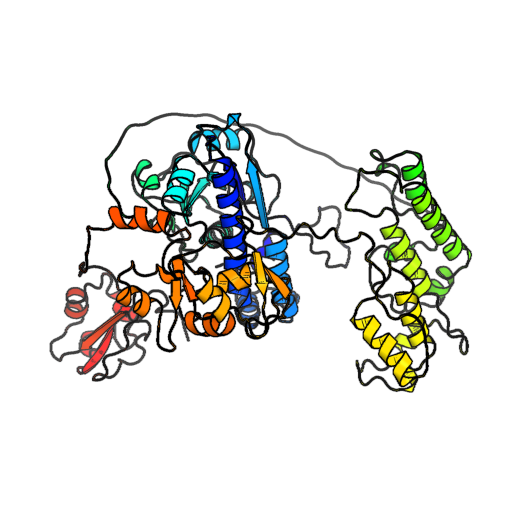3.62 597 LYS A N 1
ATOM 4798 C CA . LYS A 1 597 ? 39.574 -21.765 -7.072 1.00 83.62 597 LYS A CA 1
ATOM 4799 C C . LYS A 1 597 ? 41.013 -22.319 -6.992 1.00 83.62 597 LYS A C 1
ATOM 4801 O O . LYS A 1 597 ? 41.222 -23.366 -6.388 1.00 83.62 597 LYS A O 1
ATOM 4806 N N . TYR A 1 598 ? 41.974 -21.664 -7.638 1.00 86.81 598 TYR A N 1
ATOM 4807 C CA . TYR A 1 598 ? 43.389 -22.035 -7.716 1.00 86.81 598 TYR A CA 1
ATOM 4808 C C . TYR A 1 598 ? 44.329 -20.981 -7.094 1.00 86.81 598 TYR A C 1
ATOM 4810 O O . TYR A 1 598 ? 45.543 -21.129 -7.202 1.00 86.81 598 TYR A O 1
ATOM 4818 N N . ALA A 1 599 ? 43.788 -19.928 -6.471 1.00 88.31 599 ALA A N 1
ATOM 4819 C CA . ALA A 1 599 ? 44.541 -18.852 -5.826 1.00 88.31 599 ALA A CA 1
ATOM 4820 C C . ALA A 1 599 ? 43.861 -18.447 -4.507 1.00 88.31 599 ALA A C 1
ATOM 4822 O O . ALA A 1 599 ? 42.635 -18.357 -4.443 1.00 88.31 599 ALA A O 1
ATOM 4823 N N . GLU A 1 600 ? 44.635 -18.183 -3.454 1.00 91.69 600 GLU A N 1
ATOM 4824 C CA . GLU A 1 600 ? 44.079 -17.671 -2.194 1.00 91.69 600 GLU A CA 1
ATOM 4825 C C . GLU A 1 600 ? 43.815 -16.163 -2.294 1.00 91.69 600 GLU A C 1
ATOM 4827 O O . GLU A 1 600 ? 44.615 -15.415 -2.856 1.00 91.69 600 GLU A O 1
ATOM 4832 N N . VAL A 1 601 ? 42.686 -15.698 -1.754 1.00 93.81 601 VAL A N 1
ATOM 4833 C CA . VAL A 1 601 ? 42.335 -14.268 -1.740 1.00 93.81 601 VAL A CA 1
ATOM 4834 C C . VAL A 1 601 ? 43.281 -13.510 -0.808 1.00 93.81 601 VAL A C 1
ATOM 4836 O O . VAL A 1 601 ? 43.482 -13.913 0.338 1.00 93.81 601 VAL A O 1
ATOM 4839 N N . ALA A 1 602 ? 43.851 -12.404 -1.291 1.00 94.00 602 ALA A N 1
ATOM 4840 C CA . ALA A 1 602 ? 44.769 -11.589 -0.504 1.00 94.00 602 ALA A CA 1
ATOM 4841 C C . ALA A 1 602 ? 44.081 -11.023 0.757 1.00 94.00 602 ALA A C 1
ATOM 4843 O O . ALA A 1 602 ? 42.884 -10.725 0.777 1.00 94.00 602 ALA A O 1
ATOM 4844 N N . LYS A 1 603 ? 44.832 -10.923 1.860 1.00 91.00 603 LYS A N 1
ATOM 4845 C CA . LYS A 1 603 ? 44.251 -10.717 3.195 1.00 91.00 603 LYS A CA 1
ATOM 4846 C C . LYS A 1 603 ? 43.459 -9.405 3.295 1.00 91.00 603 LYS A C 1
ATOM 4848 O O . LYS A 1 603 ? 44.032 -8.321 3.263 1.00 91.00 603 LYS A O 1
ATOM 4853 N N . GLY A 1 604 ? 42.155 -9.528 3.545 1.00 85.25 604 GLY A N 1
ATOM 4854 C CA . GLY A 1 604 ? 41.235 -8.399 3.717 1.00 85.25 604 GLY A CA 1
ATOM 4855 C C . GLY A 1 604 ? 40.632 -7.868 2.414 1.00 85.25 604 GLY A C 1
ATOM 4856 O O . GLY A 1 604 ? 39.836 -6.936 2.473 1.00 85.25 604 GLY A O 1
ATOM 4857 N N . THR A 1 605 ? 40.984 -8.438 1.257 1.00 89.06 605 THR A N 1
ATOM 4858 C CA . THR A 1 605 ? 40.381 -8.086 -0.033 1.00 89.06 605 THR A CA 1
ATOM 4859 C C . THR A 1 605 ? 38.876 -8.354 -0.039 1.00 89.06 605 THR A C 1
ATOM 4861 O O . THR A 1 605 ? 38.419 -9.404 0.414 1.00 89.06 605 THR A O 1
ATOM 4864 N N . THR A 1 606 ? 38.102 -7.413 -0.587 1.00 82.88 606 THR A N 1
ATOM 4865 C CA . THR A 1 606 ? 36.636 -7.511 -0.624 1.00 82.88 606 THR A CA 1
ATOM 4866 C C . THR A 1 606 ? 36.155 -8.701 -1.463 1.00 82.88 606 THR A C 1
ATOM 4868 O O . THR A 1 606 ? 36.556 -8.887 -2.613 1.00 82.88 606 THR A O 1
ATOM 4871 N N . LEU A 1 607 ? 35.243 -9.504 -0.902 1.00 81.25 607 LEU A N 1
ATOM 4872 C CA . LEU A 1 607 ? 34.570 -10.593 -1.623 1.00 81.25 607 LEU A CA 1
ATOM 4873 C C . LEU A 1 607 ? 33.397 -10.094 -2.486 1.00 81.25 607 LEU A C 1
ATOM 4875 O O . LEU A 1 607 ? 32.775 -10.887 -3.199 1.00 81.25 607 LEU A O 1
ATOM 4879 N N . HIS A 1 608 ? 33.092 -8.796 -2.444 1.00 71.44 608 HIS A N 1
ATOM 4880 C CA . HIS A 1 608 ? 32.132 -8.111 -3.313 1.00 71.44 608 HIS A CA 1
ATOM 4881 C C . HIS A 1 608 ? 32.857 -7.595 -4.562 1.00 71.44 608 HIS A C 1
ATOM 4883 O O . HIS A 1 608 ? 32.882 -6.406 -4.880 1.00 71.44 608 HIS A O 1
ATOM 4889 N N . CYS A 1 609 ? 33.487 -8.535 -5.265 1.00 72.31 609 CYS A N 1
ATOM 4890 C CA . CYS A 1 609 ? 34.290 -8.264 -6.443 1.00 72.31 609 CYS A CA 1
ATOM 4891 C C . CYS A 1 609 ? 33.683 -8.865 -7.706 1.00 72.31 609 CYS A C 1
ATOM 4893 O O . CYS A 1 609 ? 33.132 -9.963 -7.674 1.00 72.31 609 CYS A O 1
ATOM 4895 N N . GLY A 1 610 ? 33.820 -8.164 -8.829 1.00 65.94 610 GLY A N 1
ATOM 4896 C CA . GLY A 1 610 ? 33.352 -8.596 -10.140 1.00 65.94 610 GLY A CA 1
ATOM 4897 C C . GLY A 1 610 ? 34.442 -9.009 -11.124 1.00 65.94 610 GLY A C 1
ATOM 4898 O O . GLY A 1 610 ? 34.127 -9.663 -12.117 1.00 65.94 610 GLY A O 1
ATOM 4899 N N . ARG A 1 611 ? 35.715 -8.706 -10.850 1.00 76.12 611 ARG A N 1
ATOM 4900 C CA . ARG A 1 611 ? 36.868 -9.215 -11.611 1.00 76.12 611 ARG A CA 1
ATOM 4901 C C . ARG A 1 611 ? 38.055 -9.426 -10.676 1.00 76.12 611 ARG A C 1
ATOM 4903 O O . ARG A 1 611 ? 38.398 -8.527 -9.910 1.00 76.12 611 ARG A O 1
ATOM 4910 N N . TRP A 1 612 ? 38.667 -10.602 -10.761 1.00 83.50 612 TRP A N 1
ATOM 4911 C CA . TRP A 1 612 ? 39.818 -11.002 -9.953 1.00 83.50 612 TRP A CA 1
ATOM 4912 C C . TRP A 1 612 ? 41.080 -11.041 -10.807 1.00 83.50 612 TRP A C 1
ATOM 4914 O O . TRP A 1 612 ? 41.052 -11.584 -11.910 1.00 83.50 612 TRP A O 1
ATOM 4924 N N . HIS A 1 613 ? 42.182 -10.532 -10.266 1.00 89.44 613 HIS A N 1
ATOM 4925 C CA . HIS A 1 613 ? 43.519 -10.671 -10.838 1.00 89.44 613 HIS A CA 1
ATOM 4926 C C . HIS A 1 613 ? 44.363 -11.557 -9.925 1.00 89.44 613 HIS A C 1
ATOM 4928 O O . HIS A 1 613 ? 44.323 -11.383 -8.710 1.00 89.44 613 HIS A O 1
ATOM 4934 N N . VAL A 1 614 ? 45.127 -12.498 -10.483 1.00 93.62 614 VAL A N 1
ATOM 4935 C CA . VAL A 1 614 ? 46.069 -13.324 -9.709 1.00 93.62 614 VAL A CA 1
ATOM 4936 C C . VAL A 1 614 ? 47.480 -12.802 -9.947 1.00 93.62 614 VAL A C 1
ATOM 4938 O O . VAL A 1 614 ? 47.950 -12.798 -11.084 1.00 93.62 614 VAL A O 1
ATOM 4941 N N . VAL A 1 615 ? 48.125 -12.343 -8.876 1.00 92.94 615 VAL A N 1
ATOM 4942 C CA . VAL A 1 615 ? 49.421 -11.651 -8.915 1.00 92.94 615 VAL A CA 1
ATOM 4943 C C . VAL A 1 615 ? 50.513 -12.565 -9.473 1.00 92.94 615 VAL A C 1
ATOM 4945 O O . VAL A 1 615 ? 50.668 -13.705 -9.025 1.00 92.94 615 VAL A O 1
ATOM 4948 N N . LYS A 1 616 ? 51.303 -12.051 -10.416 1.00 92.19 616 LYS A N 1
ATOM 4949 C CA . LYS A 1 616 ? 52.506 -12.693 -10.967 1.00 92.19 616 LYS A CA 1
ATOM 4950 C C . LYS A 1 616 ? 53.767 -12.029 -10.404 1.00 92.19 616 LYS A C 1
ATOM 4952 O O . LYS A 1 616 ? 53.724 -10.886 -9.967 1.00 92.19 616 LYS A O 1
ATOM 4957 N N . GLU A 1 617 ? 54.912 -12.707 -10.489 1.00 87.94 617 GLU A N 1
ATOM 4958 C CA . GLU A 1 617 ? 56.225 -12.156 -10.084 1.00 87.94 617 GLU A CA 1
ATOM 4959 C C . GLU A 1 617 ? 56.667 -10.921 -10.898 1.00 87.94 617 GLU A C 1
ATOM 4961 O O . GLU A 1 617 ? 57.595 -10.223 -10.501 1.00 87.94 617 GLU A O 1
ATOM 4966 N N . SER A 1 618 ? 56.026 -10.669 -12.043 1.00 87.12 618 SER A N 1
ATOM 4967 C CA . SER A 1 618 ? 56.319 -9.565 -12.964 1.00 87.12 618 SER A CA 1
ATOM 4968 C C . SER A 1 618 ? 55.390 -8.357 -12.837 1.00 87.12 618 SER A C 1
ATOM 4970 O O . SER A 1 618 ? 55.619 -7.374 -13.531 1.00 87.12 618 SER A O 1
ATOM 4972 N N . ASP A 1 619 ? 54.313 -8.447 -12.054 1.00 88.50 619 ASP A N 1
ATOM 4973 C CA . ASP A 1 619 ? 53.268 -7.418 -12.036 1.00 88.50 619 ASP A CA 1
ATOM 4974 C C . ASP A 1 619 ? 53.705 -6.220 -11.178 1.00 88.50 619 ASP A C 1
ATOM 4976 O O . ASP A 1 619 ? 54.117 -6.407 -10.033 1.00 88.50 619 ASP A O 1
ATOM 4980 N N . THR A 1 620 ? 53.564 -4.991 -11.681 1.00 84.06 620 THR A N 1
ATOM 4981 C CA . THR A 1 620 ? 53.627 -3.772 -10.856 1.00 84.06 620 THR A CA 1
ATOM 4982 C C . THR A 1 620 ? 52.229 -3.234 -10.557 1.00 84.06 620 THR A C 1
ATOM 4984 O O . THR A 1 620 ? 51.242 -3.596 -11.199 1.00 84.06 620 THR A O 1
ATOM 4987 N N . CYS A 1 621 ? 52.113 -2.335 -9.578 1.00 74.31 621 CYS A N 1
ATOM 4988 C CA . CYS A 1 621 ? 50.819 -1.746 -9.237 1.00 74.31 621 CYS A CA 1
ATOM 4989 C C . CYS A 1 621 ? 50.304 -0.704 -10.244 1.00 74.31 621 CYS A C 1
ATOM 4991 O O . CYS A 1 621 ? 49.138 -0.313 -10.148 1.00 74.31 621 CYS A O 1
ATOM 4993 N N . ASP A 1 622 ? 51.142 -0.257 -11.181 1.00 75.00 622 ASP A N 1
ATOM 4994 C CA . ASP A 1 622 ? 50.715 0.527 -12.341 1.00 75.00 622 ASP A CA 1
ATOM 4995 C C . ASP A 1 622 ? 50.135 -0.404 -13.417 1.00 75.00 622 ASP A C 1
ATOM 4997 O O . ASP A 1 622 ? 48.984 -0.207 -13.809 1.00 75.00 622 ASP A O 1
ATOM 5001 N N . ASP A 1 623 ? 50.830 -1.499 -13.762 1.00 73.31 623 ASP A N 1
ATOM 5002 C CA . ASP A 1 623 ? 50.314 -2.525 -14.691 1.00 73.31 623 ASP A CA 1
ATOM 5003 C C . ASP A 1 623 ? 48.960 -3.077 -14.217 1.00 73.31 623 ASP A C 1
ATOM 5005 O O . ASP A 1 623 ? 48.019 -3.188 -14.996 1.00 73.31 623 ASP A O 1
ATOM 5009 N N . LEU A 1 624 ? 48.809 -3.351 -12.911 1.00 74.56 624 LEU A N 1
ATOM 5010 C CA . LEU A 1 624 ? 47.537 -3.799 -12.327 1.00 74.56 624 LEU A CA 1
ATOM 5011 C C . LEU A 1 624 ? 46.374 -2.827 -12.562 1.00 74.56 624 LEU A C 1
ATOM 5013 O O . LEU A 1 624 ? 45.226 -3.275 -12.599 1.00 74.56 624 LEU A O 1
ATOM 5017 N N . CYS A 1 625 ? 46.648 -1.526 -12.692 1.00 67.31 625 CYS A N 1
ATOM 5018 C CA . CYS A 1 625 ? 45.634 -0.519 -12.988 1.00 67.31 625 CYS A CA 1
ATOM 5019 C C . CYS A 1 625 ? 45.381 -0.393 -14.494 1.00 67.31 625 CYS A C 1
ATOM 5021 O O . CYS A 1 625 ? 44.220 -0.279 -14.887 1.00 67.31 625 CYS A O 1
ATOM 5023 N N . GLU A 1 626 ? 46.425 -0.444 -15.323 1.00 64.69 626 GLU A N 1
ATOM 5024 C CA . GLU A 1 626 ? 46.308 -0.331 -16.782 1.00 64.69 626 GLU A CA 1
ATOM 5025 C C . GLU A 1 626 ? 45.680 -1.595 -17.405 1.00 64.69 626 GLU A C 1
ATOM 5027 O O . GLU A 1 626 ? 44.622 -1.488 -18.028 1.00 64.69 626 GLU A O 1
ATOM 5032 N N . ASP A 1 627 ? 46.217 -2.795 -17.136 1.00 67.31 627 ASP A N 1
ATOM 5033 C CA . ASP A 1 627 ? 45.717 -4.087 -17.658 1.00 67.31 627 ASP A CA 1
ATOM 5034 C C . ASP A 1 627 ? 44.246 -4.358 -17.290 1.00 67.31 627 ASP A C 1
ATOM 5036 O O . ASP A 1 627 ? 43.529 -5.061 -18.003 1.00 67.31 627 ASP A O 1
ATOM 5040 N N . ASN A 1 628 ? 43.782 -3.824 -16.154 1.00 59.22 628 ASN A N 1
ATOM 5041 C CA . ASN A 1 628 ? 42.420 -4.033 -15.655 1.00 59.22 628 ASN A CA 1
ATOM 5042 C C . ASN A 1 628 ? 41.497 -2.814 -15.829 1.00 59.22 628 ASN A C 1
ATOM 5044 O O . ASN A 1 628 ? 40.322 -2.901 -15.457 1.00 59.22 628 ASN A O 1
ATOM 5048 N N . ASN A 1 629 ? 41.987 -1.714 -16.412 1.00 58.19 629 ASN A N 1
ATOM 5049 C CA . ASN A 1 629 ? 41.253 -0.460 -16.619 1.00 58.19 629 ASN A CA 1
ATOM 5050 C C . ASN A 1 629 ? 40.655 0.119 -15.309 1.00 58.19 629 ASN A C 1
ATOM 5052 O O . ASN A 1 629 ? 39.464 0.424 -15.201 1.00 58.19 629 ASN A O 1
ATOM 5056 N N . VAL A 1 630 ? 41.488 0.221 -14.264 1.00 58.50 630 VAL A N 1
ATOM 5057 C CA . VAL A 1 630 ? 41.100 0.694 -12.923 1.00 58.50 630 VAL A CA 1
ATOM 5058 C C . VAL A 1 630 ? 41.281 2.210 -12.823 1.00 58.50 630 VAL A C 1
ATOM 5060 O O . VAL A 1 630 ? 42.322 2.708 -12.402 1.00 58.50 630 VAL A O 1
ATOM 5063 N N . PHE A 1 631 ? 40.221 2.948 -13.162 1.00 50.25 631 PHE A N 1
ATOM 5064 C CA . PHE A 1 631 ? 40.202 4.417 -13.300 1.00 50.25 631 PHE A CA 1
ATOM 5065 C C . PHE A 1 631 ? 40.753 5.230 -12.104 1.00 50.25 631 PHE A C 1
ATOM 5067 O O . PHE A 1 631 ? 41.155 6.381 -12.267 1.00 50.25 631 PHE A O 1
ATOM 5074 N N . HIS A 1 632 ? 40.797 4.653 -10.897 1.00 57.59 632 HIS A N 1
ATOM 5075 C CA . HIS A 1 632 ? 41.438 5.257 -9.727 1.00 57.59 632 HIS A CA 1
ATOM 5076 C C . HIS A 1 632 ? 42.231 4.226 -8.913 1.00 57.59 632 HIS A C 1
ATOM 5078 O O . HIS A 1 632 ? 41.647 3.363 -8.260 1.00 57.59 632 HIS A O 1
ATOM 5084 N N . ARG A 1 633 ? 43.557 4.404 -8.816 1.00 63.66 633 ARG A N 1
ATOM 5085 C CA . ARG A 1 633 ? 44.466 3.589 -7.974 1.00 63.66 633 ARG A CA 1
ATOM 5086 C C . ARG A 1 633 ? 44.002 3.482 -6.506 1.00 63.66 633 ARG A C 1
ATOM 5088 O O . ARG A 1 633 ? 44.174 2.452 -5.867 1.00 63.66 633 ARG A O 1
ATOM 5095 N N . TYR A 1 634 ? 43.339 4.520 -5.981 1.00 64.88 634 TYR A N 1
ATOM 5096 C CA . TYR A 1 634 ? 42.725 4.533 -4.641 1.00 64.88 634 TYR A CA 1
ATOM 5097 C C . TYR A 1 634 ? 41.654 3.444 -4.438 1.00 64.88 634 TYR A C 1
ATOM 5099 O O . TYR A 1 634 ? 41.543 2.887 -3.345 1.00 64.88 634 TYR A O 1
ATOM 5107 N N . LEU A 1 635 ? 40.897 3.107 -5.489 1.00 65.81 635 LEU A N 1
ATOM 5108 C CA . LEU A 1 635 ? 39.899 2.037 -5.461 1.00 65.81 635 LEU A CA 1
ATOM 5109 C C . LEU A 1 635 ? 40.574 0.668 -5.304 1.00 65.81 635 LEU A C 1
ATOM 5111 O O . LEU A 1 635 ? 40.131 -0.129 -4.480 1.00 65.81 635 LEU A O 1
ATOM 5115 N N . LEU A 1 636 ? 41.687 0.435 -6.014 1.00 78.00 636 LEU A N 1
ATOM 5116 C CA . LEU A 1 636 ? 42.489 -0.786 -5.886 1.00 78.00 636 LEU A CA 1
ATOM 5117 C C . LEU A 1 636 ? 43.008 -0.961 -4.449 1.00 78.00 636 LEU A C 1
ATOM 5119 O O . LEU A 1 636 ? 42.840 -2.034 -3.874 1.00 78.00 636 LEU A O 1
ATOM 5123 N N . TYR A 1 637 ? 43.563 0.095 -3.841 1.00 79.44 637 TYR A N 1
ATOM 5124 C CA . TYR A 1 637 ? 44.048 0.051 -2.453 1.00 79.44 637 TYR A CA 1
ATOM 5125 C C . TYR A 1 637 ? 42.937 -0.212 -1.433 1.00 79.44 637 TYR A C 1
ATOM 5127 O O . TYR A 1 637 ? 43.113 -1.030 -0.534 1.00 79.44 637 TYR A O 1
ATOM 5135 N N . ARG A 1 638 ? 41.777 0.450 -1.552 1.00 79.12 638 ARG A N 1
ATOM 5136 C CA . ARG A 1 638 ? 40.673 0.216 -0.607 1.00 79.12 638 ARG A CA 1
ATOM 5137 C C . ARG A 1 638 ? 40.015 -1.153 -0.786 1.00 79.12 638 ARG A C 1
ATOM 5139 O O . ARG A 1 638 ? 39.609 -1.739 0.212 1.00 79.12 638 ARG A O 1
ATOM 5146 N N . ALA A 1 639 ? 39.907 -1.661 -2.015 1.00 79.88 639 ALA A N 1
ATOM 5147 C CA . ALA A 1 639 ? 39.370 -2.995 -2.284 1.00 79.88 639 ALA A CA 1
ATOM 5148 C C . ALA A 1 639 ? 40.341 -4.122 -1.880 1.00 79.88 639 ALA A C 1
ATOM 5150 O O . ALA A 1 639 ? 39.899 -5.256 -1.691 1.00 79.88 639 ALA A O 1
ATOM 5151 N N . ASN A 1 640 ? 41.637 -3.813 -1.719 1.00 90.50 640 ASN A N 1
ATOM 5152 C CA . ASN A 1 640 ? 42.696 -4.748 -1.326 1.00 90.50 640 ASN A CA 1
ATOM 5153 C C . ASN A 1 640 ? 43.570 -4.182 -0.184 1.00 90.50 640 ASN A C 1
ATOM 5155 O O . ASN A 1 640 ? 44.717 -3.795 -0.424 1.00 90.50 640 ASN A O 1
ATOM 5159 N N . PRO A 1 641 ? 43.083 -4.172 1.073 1.00 89.81 641 PRO A N 1
ATOM 5160 C CA . PRO A 1 641 ? 43.812 -3.658 2.241 1.00 89.81 641 PRO A CA 1
ATOM 5161 C C . PRO A 1 641 ? 45.152 -4.347 2.567 1.00 89.81 641 PRO A C 1
ATOM 5163 O O . PRO A 1 641 ? 45.845 -3.915 3.486 1.00 89.81 641 PRO A O 1
ATOM 5166 N N . SER A 1 642 ? 45.522 -5.413 1.852 1.00 89.19 642 SER A N 1
ATOM 5167 C CA . SER A 1 642 ? 46.859 -6.015 1.893 1.00 89.19 642 SER A CA 1
ATOM 5168 C C . SER A 1 642 ? 47.933 -5.188 1.174 1.00 89.19 642 SER A C 1
ATOM 5170 O O . SER A 1 642 ? 49.114 -5.437 1.401 1.00 89.19 642 SER A O 1
ATOM 5172 N N . LEU A 1 643 ? 47.548 -4.243 0.306 1.00 87.62 643 LEU A N 1
ATOM 5173 C CA . LEU A 1 643 ? 48.471 -3.430 -0.489 1.00 87.62 643 LEU A CA 1
ATOM 5174 C C . LEU A 1 643 ? 48.885 -2.144 0.249 1.00 87.62 643 LEU A C 1
ATOM 5176 O O . LEU A 1 643 ? 48.033 -1.367 0.683 1.00 87.62 643 LEU A O 1
ATOM 5180 N N . ASP A 1 644 ? 50.189 -1.867 0.336 1.00 85.44 644 ASP A N 1
ATOM 5181 C CA . ASP A 1 644 ? 50.707 -0.626 0.929 1.00 85.44 644 ASP A CA 1
ATOM 5182 C C . ASP A 1 644 ? 50.804 0.479 -0.136 1.00 85.44 644 ASP A C 1
ATOM 5184 O O . ASP A 1 644 ? 51.604 0.412 -1.069 1.00 85.44 644 ASP A O 1
ATOM 5188 N N . MET A 1 645 ? 50.025 1.551 0.028 1.00 76.94 645 MET A N 1
ATOM 5189 C CA . MET A 1 645 ? 49.981 2.698 -0.893 1.00 76.94 645 MET A CA 1
ATOM 5190 C C . MET A 1 645 ? 51.328 3.435 -1.073 1.00 76.94 645 MET A C 1
ATOM 5192 O O . MET A 1 645 ? 51.468 4.238 -1.992 1.00 76.94 645 MET A O 1
ATOM 5196 N N . LYS A 1 646 ? 52.325 3.195 -0.212 1.00 77.56 646 LYS A N 1
ATOM 5197 C CA . LYS A 1 646 ? 53.679 3.776 -0.281 1.00 77.56 646 LYS A CA 1
ATOM 5198 C C . LYS A 1 646 ? 54.763 2.770 -0.683 1.00 77.56 646 LYS A C 1
ATOM 5200 O O . LYS A 1 646 ? 55.908 3.181 -0.863 1.00 77.56 646 LYS A O 1
ATOM 5205 N N . ARG A 1 647 ? 54.432 1.478 -0.754 1.00 83.62 647 ARG A N 1
ATOM 5206 C CA . ARG A 1 647 ? 55.350 0.350 -1.001 1.00 83.62 647 ARG A CA 1
ATOM 5207 C C . ARG A 1 647 ? 54.626 -0.751 -1.785 1.00 83.62 647 ARG A C 1
ATOM 5209 O O . ARG A 1 647 ? 54.643 -1.916 -1.394 1.00 83.62 647 ARG A O 1
ATOM 5216 N N . CYS A 1 648 ? 53.918 -0.373 -2.844 1.00 81.19 648 CYS A N 1
ATOM 5217 C CA . CYS A 1 648 ? 52.910 -1.252 -3.432 1.00 81.19 648 CYS A CA 1
ATOM 5218 C C . CYS A 1 648 ? 53.534 -2.530 -4.002 1.00 81.19 648 CYS A C 1
ATOM 5220 O O . CYS A 1 648 ? 53.056 -3.631 -3.741 1.00 81.19 648 CYS A O 1
ATOM 5222 N N . GLU A 1 649 ? 54.683 -2.385 -4.648 1.00 85.31 649 GLU A N 1
ATOM 5223 C CA . GLU A 1 649 ? 55.469 -3.445 -5.269 1.00 85.31 649 GLU A CA 1
ATOM 5224 C C . GLU A 1 649 ? 56.065 -4.400 -4.214 1.00 85.31 649 GLU A C 1
ATOM 5226 O O . GLU A 1 649 ? 56.152 -5.598 -4.454 1.00 85.31 649 GLU A O 1
ATOM 5231 N N . GLU A 1 650 ? 56.392 -3.908 -3.009 1.00 88.31 650 GLU A N 1
ATOM 5232 C CA . GLU A 1 650 ? 56.796 -4.756 -1.870 1.00 88.31 650 GLU A CA 1
ATOM 5233 C C . GLU A 1 650 ? 55.607 -5.505 -1.230 1.00 88.31 650 GLU A C 1
ATOM 5235 O O . GLU A 1 650 ? 55.813 -6.443 -0.459 1.00 88.31 650 GLU A O 1
ATOM 5240 N N . SER A 1 651 ? 54.368 -5.083 -1.513 1.00 89.50 651 SER A N 1
ATOM 5241 C CA . SER A 1 651 ? 53.133 -5.656 -0.954 1.00 89.50 651 SER A CA 1
ATOM 5242 C C . SER A 1 651 ? 52.392 -6.612 -1.900 1.00 89.50 651 SER A C 1
ATOM 5244 O O . SER A 1 651 ? 51.402 -7.230 -1.503 1.00 89.50 651 SER A O 1
ATOM 5246 N N . LEU A 1 652 ? 52.876 -6.774 -3.134 1.00 90.88 652 LEU A N 1
ATOM 5247 C CA . LEU A 1 652 ? 52.371 -7.770 -4.075 1.00 90.88 652 LEU A CA 1
ATOM 5248 C C . LEU A 1 652 ? 52.889 -9.165 -3.703 1.00 90.88 652 LEU A C 1
ATOM 5250 O O . LEU A 1 652 ? 54.092 -9.397 -3.615 1.00 90.88 652 LEU A O 1
ATOM 5254 N N . VAL A 1 653 ? 51.967 -10.111 -3.500 1.00 93.62 653 VAL A N 1
ATOM 5255 C CA . VAL A 1 653 ? 52.282 -11.505 -3.145 1.00 93.62 653 VAL A CA 1
ATOM 5256 C C . VAL A 1 653 ? 51.887 -12.425 -4.307 1.00 93.62 653 VAL A C 1
ATOM 5258 O O . VAL A 1 653 ? 50.690 -12.675 -4.489 1.00 93.62 653 VAL A O 1
ATOM 5261 N N . PRO A 1 654 ? 52.850 -12.934 -5.102 1.00 93.94 654 PRO A N 1
ATOM 5262 C CA . PRO A 1 654 ? 52.570 -13.813 -6.234 1.00 93.94 654 PRO A CA 1
ATOM 5263 C C . PRO A 1 654 ? 51.718 -15.031 -5.859 1.00 93.94 654 PRO A C 1
ATOM 5265 O O . PRO A 1 654 ? 51.892 -15.634 -4.801 1.00 93.94 654 PRO A O 1
ATOM 5268 N N . GLY A 1 655 ? 50.776 -15.385 -6.733 1.00 89.38 655 GLY A N 1
ATOM 5269 C CA . GLY A 1 655 ? 49.809 -16.464 -6.516 1.00 89.38 655 GLY A CA 1
ATOM 5270 C C . GLY A 1 655 ? 48.579 -16.091 -5.677 1.00 89.38 655 GLY A C 1
ATOM 5271 O O . GLY A 1 655 ? 47.657 -16.901 -5.597 1.00 89.38 655 GLY A O 1
ATOM 5272 N N . THR A 1 656 ? 48.513 -14.886 -5.094 1.00 94.62 656 THR A N 1
ATOM 5273 C CA . THR A 1 656 ? 47.295 -14.400 -4.417 1.00 94.62 656 THR A CA 1
ATOM 5274 C C . THR A 1 656 ? 46.334 -13.700 -5.380 1.00 94.62 656 THR A C 1
ATOM 5276 O O . THR A 1 656 ? 46.747 -13.145 -6.401 1.00 94.62 656 THR A O 1
ATOM 5279 N N . ALA A 1 657 ? 45.038 -13.739 -5.066 1.00 94.81 657 ALA A N 1
ATOM 5280 C CA . ALA A 1 657 ? 43.976 -13.096 -5.831 1.00 94.81 657 ALA A CA 1
ATOM 5281 C C . ALA A 1 657 ? 43.584 -11.734 -5.229 1.00 94.81 657 ALA A C 1
ATOM 5283 O O . ALA A 1 657 ? 43.165 -11.651 -4.072 1.00 94.81 657 ALA A O 1
ATOM 5284 N N . LEU A 1 658 ? 43.675 -10.685 -6.049 1.00 92.38 658 LEU A N 1
ATOM 5285 C CA . LEU A 1 658 ? 43.255 -9.312 -5.764 1.00 92.38 658 LEU A CA 1
ATOM 5286 C C . LEU A 1 658 ? 41.934 -8.988 -6.474 1.00 92.38 658 LEU A C 1
ATOM 5288 O O . LEU A 1 658 ? 41.670 -9.466 -7.581 1.00 92.38 658 LEU A O 1
ATOM 5292 N N . CYS A 1 659 ? 41.126 -8.126 -5.864 1.00 86.81 659 CYS A N 1
ATOM 5293 C CA . CYS A 1 659 ? 39.938 -7.557 -6.480 1.00 86.81 659 CYS A CA 1
ATOM 5294 C C . CYS A 1 659 ? 40.303 -6.340 -7.338 1.00 86.81 659 CYS A C 1
ATOM 5296 O O . CYS A 1 659 ? 40.737 -5.319 -6.808 1.00 86.81 659 CYS A O 1
ATOM 5298 N N . VAL A 1 660 ? 40.090 -6.422 -8.652 1.00 81.50 660 VAL A N 1
ATOM 5299 C CA . VAL A 1 660 ? 40.425 -5.345 -9.609 1.00 81.50 660 VAL A CA 1
ATOM 5300 C C . VAL A 1 660 ? 39.197 -4.655 -10.209 1.00 81.50 660 VAL A C 1
ATOM 5302 O O . VAL A 1 660 ? 39.321 -3.587 -10.795 1.00 81.50 660 VAL A O 1
ATOM 5305 N N . ALA A 1 661 ? 37.995 -5.205 -10.015 1.00 71.19 661 ALA A N 1
ATOM 5306 C CA . ALA A 1 661 ? 36.737 -4.511 -10.305 1.00 71.19 661 ALA A CA 1
ATOM 5307 C C . ALA A 1 661 ? 35.720 -4.744 -9.170 1.00 71.19 661 ALA A C 1
ATOM 5309 O O . ALA A 1 661 ? 34.893 -5.653 -9.283 1.00 71.19 661 ALA A O 1
ATOM 5310 N N . PRO A 1 662 ? 35.796 -3.997 -8.054 1.00 63.88 662 PRO A N 1
ATOM 5311 C CA . PRO A 1 662 ? 34.813 -4.085 -6.972 1.00 63.88 662 PRO A CA 1
ATOM 5312 C C . PRO A 1 662 ? 33.421 -3.622 -7.433 1.00 63.88 662 PRO A C 1
ATOM 5314 O O . PRO A 1 662 ? 33.310 -2.675 -8.211 1.00 63.88 662 PRO A O 1
ATOM 5317 N N . ILE A 1 663 ? 32.360 -4.283 -6.958 1.00 58.56 663 ILE A N 1
ATOM 5318 C CA . ILE A 1 663 ? 30.966 -3.960 -7.326 1.00 58.56 663 ILE A CA 1
ATOM 5319 C C . ILE A 1 663 ? 30.299 -3.069 -6.273 1.00 58.56 663 ILE A C 1
ATOM 5321 O O . ILE A 1 663 ? 30.728 -3.035 -5.128 1.00 58.56 663 ILE A O 1
ATOM 5325 N N . SER A 1 664 ? 29.230 -2.347 -6.619 1.00 51.34 664 SER A N 1
ATOM 5326 C CA . SER A 1 664 ? 28.533 -1.475 -5.654 1.00 51.34 664 SER A CA 1
ATOM 5327 C C . SER A 1 664 ? 28.138 -2.231 -4.368 1.00 51.34 664 SER A C 1
ATOM 5329 O O . SER A 1 664 ? 27.627 -3.346 -4.445 1.00 51.34 664 SER A O 1
ATOM 5331 N N . GLY A 1 665 ? 28.422 -1.633 -3.204 1.00 51.84 665 GLY A N 1
ATOM 5332 C CA . GLY A 1 665 ? 28.360 -2.286 -1.887 1.00 51.84 665 GLY A CA 1
ATOM 5333 C C . GLY A 1 665 ? 29.695 -2.859 -1.380 1.00 51.84 665 GLY A C 1
ATOM 5334 O O . GLY A 1 665 ? 29.754 -3.318 -0.247 1.00 51.84 665 GLY A O 1
ATOM 5335 N N . TRP A 1 666 ? 30.775 -2.816 -2.171 1.00 61.69 666 TRP A N 1
ATOM 5336 C CA . TRP A 1 666 ? 32.071 -3.435 -1.839 1.00 61.69 666 TRP A CA 1
ATOM 5337 C C . TRP A 1 666 ? 32.771 -2.957 -0.561 1.00 61.69 666 TRP A C 1
ATOM 5339 O O . TRP A 1 666 ? 33.655 -3.672 -0.080 1.00 61.69 666 TRP A O 1
ATOM 5349 N N . ASP A 1 667 ? 32.424 -1.770 -0.055 1.00 64.81 667 ASP A N 1
ATOM 5350 C CA . ASP A 1 667 ? 32.940 -1.195 1.189 1.00 64.81 667 ASP A CA 1
ATOM 5351 C C . ASP A 1 667 ? 31.897 -1.054 2.307 1.00 64.81 667 ASP A C 1
ATOM 5353 O O . ASP A 1 667 ? 32.158 -0.388 3.317 1.00 64.81 667 ASP A O 1
ATOM 5357 N N . ALA A 1 668 ? 30.758 -1.742 2.170 1.00 50.62 668 ALA A N 1
ATOM 5358 C CA . ALA A 1 668 ? 29.976 -2.145 3.329 1.00 50.62 668 ALA A CA 1
ATOM 5359 C C . ALA A 1 668 ? 30.863 -2.957 4.292 1.00 50.62 668 ALA A C 1
ATOM 5361 O O . ALA A 1 668 ? 31.811 -3.629 3.878 1.00 50.62 668 ALA A O 1
ATOM 5362 N N . ARG A 1 669 ? 30.576 -2.860 5.591 1.00 42.59 669 ARG A N 1
ATOM 5363 C CA . ARG A 1 669 ? 31.263 -3.639 6.624 1.00 42.59 669 ARG A CA 1
ATOM 5364 C C . ARG A 1 669 ? 30.346 -4.775 7.053 1.00 42.59 669 ARG A C 1
ATOM 5366 O O . ARG A 1 669 ? 29.205 -4.491 7.414 1.00 42.59 669 ARG A O 1
ATOM 5373 N N . ASP A 1 670 ? 30.873 -5.995 7.003 1.00 37.06 670 ASP A N 1
ATOM 5374 C CA . ASP A 1 670 ? 30.331 -7.159 7.718 1.00 37.06 670 ASP A CA 1
ATOM 5375 C C . ASP A 1 670 ? 30.391 -6.940 9.249 1.00 37.06 670 ASP A C 1
ATOM 5377 O O . ASP A 1 670 ? 31.334 -6.243 9.710 1.00 37.06 670 ASP A O 1
#

Organism: Fusarium equiseti (NCBI:txid61235)

Sequence (670 aa):
MARPYAMLKNLSCPPPLRMQPVPGNIKCYTYWGFTIYRTHYSPGSDKQWEELLDCLNRQMSLALGYFRDQEWEDEVLWQKDMCCAPMNYCKSREEYLGYLKALDDLFYLDTREDPTLDGLDVRGVREVCCRDPPETERGMAGRLARYVLLADKAVFEAMERGEYIIKVAAYDWDDDDYWGWMRIPTGYLLDFWHALMRNGDYPHNILQFDGPEEDLEEYVWPGSVELYNTGKCSELKVEYLQSDPDSETPNVRMATFKHLLSFGLIVSAGAFRIYEADDLNSIDESCASALSADIDCHPQIRSFVSLRYRGSLENVTLTDEICVESCSDSLRSWFNIVAEKCNDDDSYSDTVPMQLGGNIWAGWNETCIKDPMTNKYCNDVIDEFPKLGDDMPREDLCHPCYRRRLAIMQSSQYSIYNEYYKEKLERVYNTCGGSGPTDIPPPLIPEEKEPAFCFKNKWYTTKEGDTCDSISKDKGVSGAMLYMGNQDVIDDCHKIPKGVELCIPTSCKTYYVKPEDTCFSIEMALKIRPRSIRRFNSWIDRDCNKLQGGTDFWGKSICVSPLGDAKTLATIKETWSNQRILSSENAPSVVRTPPPKYAEVAKGTTLHCGRWHVVKESDTCDDLCEDNNVFHRYLLYRANPSLDMKRCEESLVPGTALCVAPISGWDARD

Secondary structure (DSSP, 8-state):
---HHHHHHHHBPPPPTT----------B--EEEEEEE----TTHHHHHHHHHHHHHHHHHHHHHHHHTS-THHHHHHHHHTT--GGGS--SHHHHHHHHHHHHHTEEEEEE--GGGTT--HHHHHHHHHHS----STEEHHHHSSEEEEE-HHHHHHHHTT--EEEEEESS----SS-SEEEEEGGGHHHHHHHHHH-TTSGGGGG--SS-SGGGGTEE-----SSSSGGGGPEEPSS-----------------------------S--B-SS-GGG-TTS-HHHHHHHT--B-S-GGGGGG-S-------S-HHHHHHHS-HHHHHHHHHHHHHHHHHSSS-TT-SS--TTHHHHHHHHHHHHHS-B-TTT--BHHHHHHTS---GGG--HHHHT-HHHHHHHHHHHT-TTS---HHHHHHHHHHHHHHT-----SPPPPSS---------GGG-EEE--TT--HHHHHHHHTS-HHHHHHTSGGG-S-TTSPPTT-EEE-PPPEEEEE--TT--HHHHHHHHT--TTHHHHH-TTS-TTSTTHHHHHHHH-SEEEEEEE--TTHHHHHHHH-SS------TTSPP-S--PPPTTSEEPTT--S-EEEEEE--TT--TTHHHHTTT-S-HHHHHHH-TTS-TTSHHHH--TTEEEEEEEPTTTT---

Foldseek 3Di:
DDALLLLLVQQFDDDPPVDPDDPDPPGDGAFAEAEEEEAADDPCVVLLVVVLVVLLLLLVLLLLVLNLPDDLVVQQVVCVVVVHDNVSRQDDNVSSVVSSVVNSVRYDYNYHYDNVSHPDDLLSVLVVCVVPVPDPRCRYCCNQPQKHKYDHPLCSVCVLLLRQKIKIARSPDDDDQADRIAIEHSSLSVLLSLQSVVPSVNNSLQQGANDDPVCRSQWYQPSDNDDGSSNPVIDGDDDDDDDDDDDDDDDDDDDDDYYDDDDDDDDDQAWDALDDLVVVPPDDPQLSCLRRDTQRFHNVLLVQLDADADAAPVDVVVLVRRLDPSNLVSLVSSLVSNCVRVPPDPPDLPDDSSQRSLSSNLNNLLFNDADPPPRDTLSVVLVPFDPPQVPGDPCSLQRPSLLSNLQSQQVGLNHPQDPVSLVSNVCSCVSNNDDDDSDRDAHPRHPPPDPLDADVPAKDFDAFQAALANVCVVLQHALLSQCSSQVVQPPFRRGRDGGDIGHDDFHARKDFDDQPDFQVNVCVVVVHDPCQQCSQNVSQDPQRPCLNVSCVGSNRIGHNGRGDDVVSVVVSVVVPPDDDDPDDLQDQDQDQDAWDPQAAAAPPAFSQARDKDAFDLPDDLVNLCVVNVQVDSVVQCQNHVQADPVPRNVSGDGRHIGGSRGHPVRPPDD

Radius of gyration: 31.98 Å; Cα contacts (8 Å, |Δi|>4): 1015; chains: 1; bounding box: 91×69×84 Å

Mean predicted aligned error: 20.47 Å